Protein AF-A0A6C0JDL5-F1 (afdb_monomer)

Structure (mmCIF, N/CA/C/O backbone):
data_AF-A0A6C0JDL5-F1
#
_entry.id   AF-A0A6C0JDL5-F1
#
loop_
_atom_site.group_PDB
_atom_site.id
_atom_site.type_symbol
_atom_site.label_atom_id
_atom_site.label_alt_id
_atom_site.label_comp_id
_atom_site.label_asym_id
_atom_site.label_entity_id
_atom_site.label_seq_id
_atom_site.pdbx_PDB_ins_code
_atom_site.Cartn_x
_atom_site.Cartn_y
_atom_site.Cartn_z
_atom_site.occupancy
_atom_site.B_iso_or_equiv
_atom_site.auth_seq_id
_atom_site.auth_comp_id
_atom_site.auth_asym_id
_atom_site.auth_atom_id
_atom_site.pdbx_PDB_model_num
ATOM 1 N N . MET A 1 1 ? 6.593 -18.856 12.288 1.00 55.38 1 MET A N 1
ATOM 2 C CA . MET A 1 1 ? 7.029 -19.102 10.893 1.00 55.38 1 MET A CA 1
ATOM 3 C C . MET A 1 1 ? 8.389 -18.441 10.687 1.00 55.38 1 MET A C 1
ATOM 5 O O . MET A 1 1 ? 8.578 -17.352 11.207 1.00 55.38 1 MET A O 1
ATOM 9 N N . SER A 1 2 ? 9.343 -19.108 10.023 1.00 79.50 2 SER A N 1
ATOM 10 C CA . SER A 1 2 ? 10.725 -18.611 9.833 1.00 79.50 2 SER A CA 1
ATOM 11 C C . SER A 1 2 ? 10.934 -18.018 8.432 1.00 79.50 2 SER A C 1
ATOM 13 O O . SER A 1 2 ? 10.449 -18.602 7.461 1.00 79.50 2 SER A O 1
ATOM 15 N N . LEU A 1 3 ? 11.637 -16.883 8.339 1.00 88.56 3 LEU A N 1
ATOM 16 C CA . LEU A 1 3 ? 12.002 -16.183 7.097 1.00 88.56 3 LEU A CA 1
ATOM 17 C C . LEU A 1 3 ? 13.214 -16.838 6.407 1.00 88.56 3 LEU A C 1
ATOM 19 O O . LEU A 1 3 ? 14.025 -17.499 7.060 1.00 88.56 3 LEU A O 1
ATOM 23 N N . PHE A 1 4 ? 13.380 -16.611 5.098 1.00 90.94 4 PHE A N 1
ATOM 24 C CA . PHE A 1 4 ? 14.603 -17.005 4.390 1.00 90.94 4 PHE A CA 1
ATOM 25 C C . PHE A 1 4 ? 15.791 -16.128 4.827 1.00 90.94 4 PHE A C 1
ATOM 27 O O . PHE A 1 4 ? 15.728 -14.898 4.757 1.00 90.94 4 PHE A O 1
ATOM 34 N N . GLN A 1 5 ? 16.886 -16.758 5.261 1.00 92.38 5 GLN A N 1
ATOM 35 C CA . GLN A 1 5 ? 18.031 -16.104 5.914 1.00 92.38 5 GLN A CA 1
ATOM 36 C C . GLN A 1 5 ? 18.990 -15.429 4.917 1.00 92.38 5 GLN A C 1
ATOM 38 O O . GLN A 1 5 ? 20.175 -15.744 4.857 1.00 92.38 5 GLN A O 1
ATOM 43 N N . THR A 1 6 ? 18.482 -14.486 4.120 1.00 94.06 6 THR A N 1
ATOM 44 C CA . THR A 1 6 ? 19.255 -13.820 3.053 1.00 94.06 6 THR A CA 1
ATOM 45 C C . THR A 1 6 ? 20.565 -13.228 3.580 1.00 94.06 6 THR A C 1
ATOM 47 O O . THR A 1 6 ? 21.628 -13.540 3.060 1.00 94.06 6 THR A O 1
ATOM 50 N N . VAL A 1 7 ? 20.509 -12.417 4.644 1.00 93.44 7 VAL A N 1
ATOM 51 C CA . VAL A 1 7 ? 21.690 -11.726 5.201 1.00 93.44 7 VAL A CA 1
ATOM 52 C C . VAL A 1 7 ? 22.768 -12.712 5.655 1.00 93.44 7 VAL A C 1
ATOM 54 O O . VAL A 1 7 ? 23.942 -12.522 5.338 1.00 93.44 7 VAL A O 1
ATOM 57 N N . GLU A 1 8 ? 22.370 -13.781 6.347 1.00 93.06 8 GLU A N 1
ATOM 58 C CA . GLU A 1 8 ? 23.284 -14.834 6.798 1.00 93.06 8 GLU A CA 1
ATOM 59 C C . GLU A 1 8 ? 23.968 -15.506 5.605 1.00 93.06 8 GLU A C 1
ATOM 61 O O . GLU A 1 8 ? 25.193 -15.614 5.569 1.00 93.06 8 GLU A O 1
ATOM 66 N N . VAL A 1 9 ? 23.183 -15.910 4.603 1.00 92.25 9 VAL A N 1
ATOM 67 C CA . VAL A 1 9 ? 23.679 -16.591 3.404 1.00 92.25 9 VAL A CA 1
ATOM 68 C C . VAL A 1 9 ? 24.665 -15.702 2.640 1.00 92.25 9 VAL A C 1
ATOM 70 O O . VAL A 1 9 ? 25.733 -16.173 2.247 1.00 92.25 9 VAL A O 1
ATOM 73 N N . LEU A 1 10 ? 24.360 -14.412 2.466 1.00 93.81 10 LEU A N 1
ATOM 74 C CA . LEU A 1 10 ? 25.264 -13.494 1.767 1.00 93.81 10 LEU A CA 1
ATOM 75 C C . LEU A 1 10 ? 26.576 -13.291 2.518 1.00 93.81 10 LEU A C 1
ATOM 77 O O . LEU A 1 10 ? 27.643 -13.413 1.918 1.00 93.81 10 LEU A O 1
ATOM 81 N N . SER A 1 11 ? 26.505 -13.050 3.828 1.00 92.12 11 SER A N 1
ATOM 82 C CA . SER A 1 11 ? 27.690 -12.861 4.667 1.00 92.12 11 SER A CA 1
ATOM 83 C C . SER A 1 11 ? 28.574 -14.111 4.684 1.00 92.12 11 SER A C 1
ATOM 85 O O . SER A 1 11 ? 29.769 -14.039 4.392 1.00 92.12 11 SER A O 1
ATOM 87 N N . LYS A 1 12 ? 27.975 -15.279 4.939 1.00 90.69 12 LYS A N 1
ATOM 88 C CA . LYS A 1 12 ? 28.680 -16.559 5.068 1.00 90.69 12 LYS A CA 1
ATOM 89 C C . LYS A 1 12 ? 29.426 -16.958 3.799 1.00 90.69 12 LYS A C 1
ATOM 91 O O . LYS A 1 12 ? 30.535 -17.481 3.883 1.00 90.69 12 LYS A O 1
ATOM 96 N N . PHE A 1 13 ? 28.831 -16.716 2.633 1.00 89.75 13 PHE A N 1
ATOM 97 C CA . PHE A 1 13 ? 29.406 -17.110 1.344 1.00 89.75 13 PHE A CA 1
ATOM 98 C C . PHE A 1 13 ? 30.056 -15.951 0.584 1.00 89.75 13 PHE A C 1
ATOM 100 O O . PHE A 1 13 ? 30.425 -16.128 -0.575 1.00 89.75 13 PHE A O 1
ATOM 107 N N . LYS A 1 14 ? 30.207 -14.781 1.224 1.00 91.06 14 LYS A N 1
ATOM 108 C CA . LYS A 1 14 ? 30.743 -13.552 0.612 1.00 91.06 14 LYS A CA 1
ATOM 109 C C . LYS A 1 14 ? 30.061 -13.209 -0.721 1.00 91.06 14 LYS A C 1
ATOM 111 O O . LYS A 1 14 ? 30.689 -12.722 -1.661 1.00 91.06 14 LYS A O 1
ATOM 116 N N . LEU A 1 15 ? 28.762 -13.488 -0.806 1.00 93.94 15 LEU A N 1
ATOM 117 C CA . LEU A 1 15 ? 27.928 -13.088 -1.931 1.00 93.94 15 LEU A CA 1
ATOM 118 C C . LEU A 1 15 ? 27.470 -11.645 -1.720 1.00 93.94 15 LEU A C 1
ATOM 120 O O . LEU A 1 15 ? 27.355 -11.163 -0.595 1.00 93.94 15 LEU A O 1
ATOM 124 N N . PHE A 1 16 ? 27.189 -10.951 -2.812 1.00 94.44 16 PHE A N 1
ATOM 125 C CA . PHE A 1 16 ? 26.841 -9.537 -2.781 1.00 94.44 16 PHE A CA 1
ATOM 126 C C . PHE A 1 16 ? 25.834 -9.223 -3.879 1.00 94.44 16 PHE A C 1
ATOM 128 O O . PHE A 1 16 ? 25.810 -9.880 -4.922 1.00 94.44 16 PHE A O 1
ATOM 135 N N . TRP A 1 17 ? 24.998 -8.220 -3.635 1.00 95.19 17 TRP A N 1
ATOM 136 C CA . TRP A 1 17 ? 24.120 -7.660 -4.656 1.00 95.19 17 TRP A CA 1
ATOM 137 C C . TRP A 1 17 ? 24.946 -6.836 -5.634 1.00 95.19 17 TRP A C 1
ATOM 139 O O . TRP A 1 17 ? 25.839 -6.111 -5.200 1.00 95.19 17 TRP A O 1
ATOM 149 N N . GLN A 1 18 ? 24.636 -6.906 -6.927 1.00 91.00 18 GLN A N 1
ATOM 150 C CA . GLN A 1 18 ? 25.312 -6.057 -7.906 1.00 91.00 18 GLN A CA 1
ATOM 151 C C . GLN A 1 18 ? 25.093 -4.573 -7.620 1.00 91.00 18 GLN A C 1
ATOM 153 O O . GLN A 1 18 ? 24.037 -4.192 -7.125 1.00 91.00 18 GLN A O 1
ATOM 158 N N . TYR A 1 19 ? 26.071 -3.739 -7.966 1.00 89.56 19 TYR A N 1
ATOM 159 C CA . TYR A 1 19 ? 26.015 -2.288 -7.800 1.00 89.56 19 TYR A CA 1
ATOM 160 C C . TYR A 1 19 ? 26.639 -1.572 -9.012 1.00 89.56 19 TYR A C 1
ATOM 162 O O . TYR A 1 19 ? 27.553 -2.117 -9.633 1.00 89.56 19 TYR A O 1
ATOM 170 N N . PRO A 1 20 ? 26.143 -0.375 -9.391 1.00 89.00 20 PRO A N 1
ATOM 171 C CA . PRO A 1 20 ? 25.077 0.402 -8.738 1.00 89.00 20 PRO A CA 1
ATOM 172 C C . PRO A 1 20 ? 23.654 -0.045 -9.128 1.00 89.00 20 PRO A C 1
ATOM 174 O O . PRO A 1 20 ? 22.675 0.426 -8.556 1.00 89.00 20 PRO A O 1
ATOM 177 N N . VAL A 1 21 ? 23.520 -0.973 -10.082 1.00 91.56 21 VAL A N 1
ATOM 178 C CA . VAL A 1 21 ? 22.225 -1.509 -10.533 1.00 91.56 21 VAL A CA 1
ATOM 179 C C . VAL A 1 21 ? 21.704 -2.534 -9.519 1.00 91.56 21 VAL A C 1
ATOM 181 O O . VAL A 1 21 ? 21.954 -3.732 -9.641 1.00 91.56 21 VAL A O 1
ATOM 184 N N . ILE A 1 22 ? 20.979 -2.048 -8.511 1.00 95.19 22 ILE A N 1
ATOM 185 C CA . ILE A 1 22 ? 20.579 -2.814 -7.320 1.00 95.19 22 ILE A CA 1
ATOM 186 C C . ILE A 1 22 ? 19.106 -3.276 -7.337 1.00 95.19 22 ILE A C 1
ATOM 188 O O . ILE A 1 22 ? 18.490 -3.392 -6.281 1.00 95.19 22 ILE A O 1
ATOM 192 N N . THR A 1 23 ? 18.517 -3.574 -8.503 1.00 97.69 23 THR A N 1
ATOM 193 C CA . THR A 1 23 ? 17.089 -3.964 -8.626 1.00 97.69 23 THR A CA 1
ATOM 194 C C . THR A 1 23 ? 16.727 -5.146 -7.719 1.00 97.69 23 THR A C 1
ATOM 196 O O . THR A 1 23 ? 15.719 -5.089 -7.016 1.00 97.69 23 THR A O 1
ATOM 199 N N . GLU A 1 24 ? 17.559 -6.193 -7.666 1.00 98.19 24 GLU A N 1
ATOM 200 C CA . GLU A 1 24 ? 17.320 -7.354 -6.786 1.00 98.19 24 GLU A CA 1
ATOM 201 C C . GLU A 1 24 ? 17.380 -6.988 -5.293 1.00 98.19 24 GLU A C 1
ATOM 203 O O . GLU A 1 24 ? 16.568 -7.477 -4.504 1.00 98.19 24 GLU A O 1
ATOM 208 N N . LYS A 1 25 ? 18.296 -6.089 -4.904 1.00 97.50 25 LYS A N 1
ATOM 209 C CA . LYS A 1 25 ? 18.410 -5.597 -3.523 1.00 97.50 25 LYS A CA 1
ATOM 210 C C . LYS A 1 25 ? 17.199 -4.746 -3.147 1.00 97.50 25 LYS A C 1
ATOM 212 O O . LYS A 1 25 ? 16.626 -4.959 -2.086 1.00 97.50 25 LYS A O 1
ATOM 217 N N . THR A 1 26 ? 16.776 -3.830 -4.016 1.00 97.69 26 THR A N 1
ATOM 218 C CA . THR A 1 26 ? 15.584 -2.996 -3.798 1.00 97.69 26 THR A CA 1
ATOM 219 C C . THR A 1 26 ? 14.335 -3.861 -3.661 1.00 97.69 26 THR A C 1
ATOM 221 O O . THR A 1 26 ? 13.560 -3.697 -2.719 1.00 97.69 26 THR A O 1
ATOM 224 N N . PHE A 1 27 ? 14.185 -4.867 -4.526 1.00 97.69 27 PHE A N 1
ATOM 225 C CA . PHE A 1 27 ? 13.110 -5.847 -4.408 1.00 97.69 27 PHE A CA 1
ATOM 226 C C . PHE A 1 27 ? 13.193 -6.626 -3.087 1.00 97.69 27 PHE A C 1
ATOM 228 O O . PHE A 1 27 ? 12.160 -6.887 -2.462 1.00 97.69 27 PHE A O 1
ATOM 235 N N . TYR A 1 28 ? 14.406 -6.979 -2.638 1.00 97.81 28 TYR A N 1
ATOM 236 C CA . TYR A 1 28 ? 14.619 -7.625 -1.347 1.00 97.81 28 TYR A CA 1
ATOM 237 C C . TYR A 1 28 ? 14.179 -6.755 -0.176 1.00 97.81 28 TYR A C 1
ATOM 239 O O . TYR A 1 28 ? 13.423 -7.239 0.664 1.00 97.81 28 TYR A O 1
ATOM 247 N N . GLU A 1 29 ? 14.561 -5.483 -0.137 1.00 96.00 29 GLU A N 1
ATOM 248 C CA . GLU A 1 29 ? 14.157 -4.586 0.949 1.00 96.00 29 GLU A CA 1
ATOM 249 C C . GLU A 1 29 ? 12.630 -4.461 1.052 1.00 96.00 29 GLU A C 1
ATOM 251 O O . GLU A 1 29 ? 12.087 -4.491 2.157 1.00 96.00 29 GLU A O 1
ATOM 256 N N . GLN A 1 30 ? 11.928 -4.448 -0.087 1.00 93.56 30 GLN A N 1
ATOM 257 C CA . GLN A 1 30 ? 10.461 -4.410 -0.151 1.00 93.56 30 GLN A CA 1
ATOM 258 C C . GLN A 1 30 ? 9.778 -5.732 0.256 1.00 93.56 30 GLN A C 1
ATOM 260 O O . GLN A 1 30 ? 8.567 -5.756 0.461 1.00 93.56 30 GLN A O 1
ATOM 265 N N . ASN A 1 31 ? 10.513 -6.849 0.344 1.00 94.06 31 ASN A N 1
ATOM 266 C CA . ASN A 1 31 ? 9.932 -8.189 0.513 1.00 94.06 31 ASN A CA 1
ATOM 267 C C . ASN A 1 31 ? 10.569 -9.055 1.604 1.00 94.06 31 ASN A C 1
ATOM 269 O O . ASN A 1 31 ? 10.093 -10.164 1.837 1.00 94.06 31 ASN A O 1
ATOM 273 N N . LYS A 1 32 ? 11.611 -8.583 2.295 1.00 92.69 32 LYS A N 1
ATOM 274 C CA . LYS A 1 32 ? 12.376 -9.358 3.290 1.00 92.69 32 LYS A CA 1
ATOM 275 C C . LYS A 1 32 ? 11.549 -9.891 4.466 1.00 92.69 32 LYS A C 1
ATOM 277 O O . LYS A 1 32 ? 11.973 -10.833 5.125 1.00 92.69 32 LYS A O 1
ATOM 282 N N . THR A 1 33 ? 10.377 -9.312 4.726 1.00 87.00 33 THR A N 1
ATOM 283 C CA . THR A 1 33 ? 9.433 -9.760 5.765 1.00 87.00 33 THR A CA 1
ATOM 284 C C . THR A 1 33 ? 8.441 -10.817 5.272 1.00 87.00 33 THR A C 1
ATOM 286 O O . THR A 1 33 ? 7.720 -11.395 6.081 1.00 87.00 33 THR A O 1
ATOM 289 N N . ASN A 1 34 ? 8.388 -11.095 3.966 1.00 87.88 34 ASN A N 1
ATOM 290 C CA . ASN A 1 34 ? 7.503 -12.105 3.404 1.00 87.88 34 ASN A CA 1
ATOM 291 C C . ASN A 1 34 ? 8.152 -13.490 3.491 1.00 87.88 34 ASN A C 1
ATOM 293 O O . ASN A 1 34 ? 9.203 -13.743 2.907 1.00 87.88 34 ASN A O 1
ATOM 297 N N . GLU A 1 35 ? 7.495 -14.426 4.169 1.00 90.31 35 GLU A N 1
ATOM 298 C CA . GLU A 1 35 ? 8.044 -15.766 4.376 1.00 90.31 35 GLU A CA 1
ATOM 299 C C . GLU A 1 35 ? 8.175 -16.616 3.095 1.00 90.31 35 GLU A C 1
ATOM 301 O O . GLU A 1 35 ? 8.930 -17.592 3.067 1.00 90.31 35 GLU A O 1
ATOM 306 N N . LYS A 1 36 ? 7.461 -16.258 2.023 1.00 94.12 36 LYS A N 1
ATOM 307 C CA . LYS A 1 36 ? 7.545 -16.912 0.708 1.00 94.12 36 LYS A CA 1
ATOM 308 C C . LYS A 1 36 ? 8.552 -16.226 -0.214 1.00 94.12 36 LYS A C 1
ATOM 310 O O . LYS A 1 36 ? 8.734 -16.676 -1.342 1.00 94.12 36 LYS A O 1
ATOM 315 N N . TYR A 1 37 ? 9.213 -15.162 0.232 1.00 96.50 37 TYR A N 1
ATOM 316 C CA . TYR A 1 37 ? 10.242 -14.506 -0.557 1.00 96.50 37 TYR A CA 1
ATOM 317 C C . TYR A 1 37 ? 11.620 -15.120 -0.312 1.00 96.50 37 TYR A C 1
ATOM 319 O O . TYR A 1 37 ? 12.048 -15.300 0.828 1.00 96.50 37 TYR A O 1
ATOM 327 N N . MET A 1 38 ? 12.332 -15.404 -1.399 1.00 97.06 38 MET A N 1
ATOM 328 C CA . MET A 1 38 ? 13.725 -15.834 -1.379 1.00 97.06 38 MET A CA 1
ATOM 329 C C . MET A 1 38 ? 14.595 -14.748 -2.013 1.00 97.06 38 MET A C 1
ATOM 331 O O . MET A 1 38 ? 14.704 -14.664 -3.236 1.00 97.06 38 MET A O 1
ATOM 335 N N . GLY A 1 39 ? 15.201 -13.902 -1.179 1.00 96.88 39 GLY A N 1
ATOM 336 C CA . GLY A 1 39 ? 16.169 -12.904 -1.626 1.00 96.88 39 GLY A CA 1
ATOM 337 C C . GLY A 1 39 ? 17.528 -13.538 -1.894 1.00 96.88 39 GLY A C 1
ATOM 338 O O . GLY A 1 39 ? 18.111 -14.148 -1.003 1.00 96.88 39 GLY A O 1
ATOM 339 N N . PHE A 1 40 ? 18.044 -13.398 -3.113 1.00 97.69 40 PHE A N 1
ATOM 340 C CA . PHE A 1 40 ? 19.368 -13.901 -3.469 1.00 97.69 40 PHE A CA 1
ATOM 341 C C . PHE A 1 40 ? 19.929 -13.146 -4.689 1.00 97.69 40 PHE A C 1
ATOM 343 O O . PHE A 1 40 ? 19.144 -12.795 -5.571 1.00 97.69 40 PHE A O 1
ATOM 350 N N . PRO A 1 41 ? 21.247 -12.876 -4.768 1.00 97.25 41 PRO A N 1
ATOM 351 C CA . PRO A 1 41 ? 21.843 -12.041 -5.810 1.00 97.25 41 PRO A CA 1
ATOM 352 C C . PRO A 1 41 ? 22.085 -12.837 -7.098 1.00 97.25 41 PRO A C 1
ATOM 354 O O . PRO A 1 41 ? 23.222 -13.151 -7.463 1.00 97.25 41 PRO A O 1
ATOM 357 N N . TRP A 1 42 ? 21.010 -13.211 -7.784 1.00 98.00 42 TRP A N 1
ATOM 358 C CA . TRP A 1 42 ? 21.060 -14.051 -8.981 1.00 98.00 42 TRP A CA 1
ATOM 359 C C . TRP A 1 42 ? 21.887 -13.445 -10.108 1.00 98.00 42 TRP A C 1
ATOM 361 O O . TRP A 1 42 ? 22.562 -14.182 -10.830 1.00 98.00 42 TRP A O 1
ATOM 371 N N . ALA A 1 43 ? 21.885 -12.121 -10.249 1.00 96.44 43 ALA A N 1
ATOM 372 C CA . ALA A 1 43 ? 22.725 -11.466 -11.241 1.00 96.44 43 ALA A CA 1
ATOM 373 C C . ALA A 1 43 ? 24.220 -11.687 -10.962 1.00 96.44 43 ALA A C 1
ATOM 375 O O . ALA A 1 43 ? 24.969 -12.055 -11.866 1.00 96.44 43 ALA A O 1
ATOM 376 N N . THR A 1 44 ? 24.638 -11.604 -9.695 1.00 95.38 44 THR A N 1
ATOM 377 C CA . THR A 1 44 ? 26.008 -11.936 -9.275 1.00 95.38 44 THR A CA 1
ATOM 378 C C . THR A 1 44 ? 26.346 -13.400 -9.554 1.00 95.38 44 THR A C 1
ATOM 380 O O . THR A 1 44 ? 27.452 -13.689 -10.012 1.00 95.38 44 THR A O 1
ATOM 383 N N . ILE A 1 45 ? 25.402 -14.324 -9.333 1.00 96.62 45 ILE A N 1
ATOM 384 C CA . ILE A 1 45 ? 25.589 -15.752 -9.647 1.00 96.62 45 ILE A CA 1
ATOM 385 C C . ILE A 1 45 ? 25.912 -15.960 -11.125 1.00 96.62 45 ILE A C 1
ATOM 387 O O . ILE A 1 45 ? 26.858 -16.680 -11.452 1.00 96.62 45 ILE A O 1
ATOM 391 N N . ILE A 1 46 ? 25.143 -15.317 -12.005 1.00 96.06 46 ILE A N 1
ATOM 392 C CA . ILE A 1 46 ? 25.306 -15.450 -13.452 1.00 96.06 46 ILE A CA 1
ATOM 393 C C . ILE A 1 46 ? 26.622 -14.812 -13.911 1.00 96.06 46 ILE A C 1
ATOM 395 O O . ILE A 1 46 ? 27.416 -15.482 -14.575 1.00 96.06 46 ILE A O 1
ATOM 399 N N . ASP A 1 47 ? 26.887 -13.559 -13.537 1.00 93.00 47 ASP A N 1
ATOM 400 C CA . ASP A 1 47 ? 28.040 -12.810 -14.057 1.00 93.00 47 ASP A CA 1
ATOM 401 C C . ASP A 1 47 ? 29.380 -13.334 -13.544 1.00 93.00 47 ASP A C 1
ATOM 403 O O . ASP A 1 47 ? 30.361 -13.387 -14.290 1.00 93.00 47 ASP A O 1
ATOM 407 N N . LYS A 1 48 ? 29.431 -13.795 -12.289 1.00 92.00 48 LYS A N 1
ATOM 408 C CA . LYS A 1 48 ? 30.626 -14.446 -11.731 1.00 92.0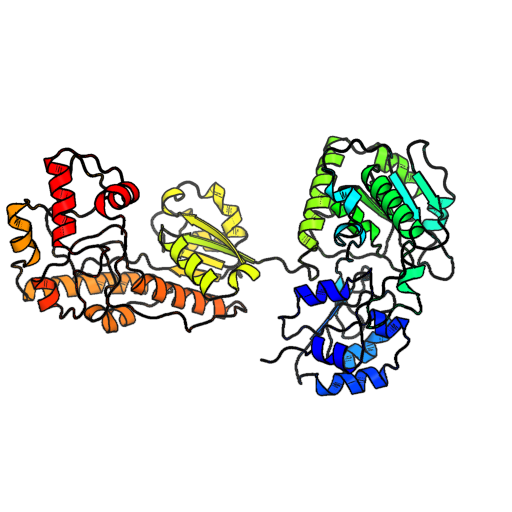0 48 LYS A CA 1
ATOM 409 C C . LYS A 1 48 ? 30.719 -15.932 -12.088 1.00 92.00 48 LYS A C 1
ATOM 411 O O . LYS A 1 48 ? 31.682 -16.581 -11.689 1.00 92.00 48 LYS A O 1
ATOM 416 N N . ARG A 1 49 ? 29.764 -16.457 -12.869 1.00 94.00 49 ARG A N 1
ATOM 417 C CA . ARG A 1 49 ? 29.738 -17.836 -13.384 1.00 94.00 49 ARG A CA 1
ATOM 418 C C . ARG A 1 49 ? 29.863 -18.888 -12.278 1.00 94.00 49 ARG A C 1
ATOM 420 O O . ARG A 1 49 ? 30.601 -19.861 -12.424 1.00 94.00 49 ARG A O 1
ATOM 427 N N . TYR A 1 50 ? 29.152 -18.688 -11.171 1.00 94.25 50 TYR A N 1
ATOM 428 C CA . TYR A 1 50 ? 29.117 -19.674 -10.093 1.00 94.25 50 TYR A CA 1
ATOM 429 C C . TYR A 1 50 ? 28.503 -20.995 -10.580 1.00 94.25 50 TYR A C 1
ATOM 431 O O . TYR A 1 50 ? 27.544 -21.006 -11.353 1.00 94.25 50 TYR A O 1
ATOM 439 N N . ASP A 1 51 ? 29.031 -22.117 -10.087 1.00 95.31 51 ASP A N 1
ATOM 440 C CA . ASP A 1 51 ? 28.486 -23.446 -10.371 1.00 95.31 51 ASP A CA 1
ATOM 441 C C . ASP A 1 51 ? 27.104 -23.609 -9.715 1.00 95.31 51 ASP A C 1
ATOM 443 O O . ASP A 1 51 ? 26.958 -23.528 -8.492 1.00 95.31 51 ASP A O 1
ATOM 447 N N . LEU A 1 52 ? 26.075 -23.864 -10.527 1.00 95.88 52 LEU A N 1
ATOM 448 C CA . LEU A 1 52 ? 24.692 -23.950 -10.051 1.00 95.88 52 LEU A CA 1
ATOM 449 C C . LEU A 1 52 ? 24.435 -25.159 -9.136 1.00 95.88 52 LEU A C 1
ATOM 451 O O . LEU A 1 52 ? 23.559 -25.080 -8.277 1.00 95.88 52 LEU A O 1
ATOM 455 N N . ASN A 1 53 ? 25.200 -26.250 -9.254 1.00 96.00 53 ASN A N 1
ATOM 456 C CA . ASN A 1 53 ? 25.122 -27.381 -8.324 1.00 96.00 53 ASN A CA 1
ATOM 457 C C . ASN A 1 53 ? 25.706 -27.013 -6.962 1.00 96.00 53 ASN A C 1
ATOM 459 O O . ASN A 1 53 ? 25.202 -27.464 -5.930 1.00 96.00 53 ASN A O 1
ATOM 463 N N . VAL A 1 54 ? 26.762 -26.195 -6.946 1.00 95.00 54 VAL A N 1
ATOM 464 C CA . VAL A 1 54 ? 27.293 -25.631 -5.700 1.00 95.00 54 VAL A CA 1
ATOM 465 C C . VAL A 1 54 ? 26.239 -24.726 -5.075 1.00 95.00 54 VAL A C 1
ATOM 467 O O . VAL A 1 54 ? 25.877 -24.960 -3.926 1.00 95.00 54 VAL A O 1
ATOM 470 N N . ILE A 1 55 ? 25.659 -23.786 -5.830 1.00 96.00 55 ILE A N 1
ATOM 471 C CA . ILE A 1 55 ? 24.583 -22.917 -5.322 1.00 96.00 55 ILE A CA 1
ATOM 472 C C . ILE A 1 55 ? 23.406 -23.736 -4.776 1.00 96.00 55 ILE A C 1
ATOM 474 O O . ILE A 1 55 ? 22.963 -23.488 -3.658 1.00 96.00 55 ILE A O 1
ATOM 478 N N . PHE A 1 56 ? 22.954 -24.769 -5.489 1.00 96.31 56 PHE A N 1
ATOM 479 C CA . PHE A 1 56 ? 21.909 -25.672 -5.002 1.00 96.31 56 PHE A CA 1
ATOM 480 C C . PHE A 1 56 ? 22.259 -26.290 -3.639 1.00 96.31 56 PHE A C 1
ATOM 482 O O . PHE A 1 56 ? 21.460 -26.222 -2.703 1.00 96.31 56 PHE A O 1
ATOM 489 N N . LYS A 1 57 ? 23.464 -26.860 -3.497 1.00 94.75 57 LYS A N 1
ATOM 490 C CA . LYS A 1 57 ? 23.931 -27.458 -2.234 1.00 94.75 57 LYS A CA 1
ATOM 491 C C . LYS A 1 57 ? 24.012 -26.428 -1.106 1.00 94.75 57 LYS A C 1
ATOM 493 O O . LYS A 1 57 ? 23.664 -26.763 0.023 1.00 94.75 57 LYS A O 1
ATOM 498 N N . LEU A 1 58 ? 24.439 -25.201 -1.410 1.00 92.31 58 LEU A N 1
ATOM 499 C CA . LEU A 1 58 ? 24.520 -24.098 -0.448 1.00 92.31 58 LEU A CA 1
ATOM 500 C C . LEU A 1 58 ? 23.139 -23.655 0.039 1.00 92.31 58 LEU A C 1
ATOM 502 O O . LEU A 1 58 ? 22.969 -23.366 1.220 1.00 92.31 58 LEU A O 1
ATOM 506 N N . MET A 1 59 ? 22.156 -23.610 -0.860 1.00 92.31 59 MET A N 1
ATOM 507 C CA . MET A 1 59 ? 20.806 -23.152 -0.539 1.00 92.31 59 MET A CA 1
ATOM 508 C C . MET A 1 59 ? 19.963 -24.229 0.140 1.00 92.31 59 MET A C 1
ATOM 510 O O . MET A 1 59 ? 19.133 -23.890 0.979 1.00 92.31 59 MET A O 1
ATOM 514 N N . LYS A 1 60 ? 20.194 -25.514 -0.162 1.00 92.62 60 LYS A N 1
ATOM 515 C CA . LYS A 1 60 ? 19.400 -26.654 0.331 1.00 92.62 60 LYS A CA 1
ATOM 516 C C . LYS A 1 60 ? 19.066 -26.619 1.835 1.00 92.62 60 LYS A C 1
ATOM 518 O O . LYS A 1 60 ? 17.904 -26.861 2.153 1.00 92.62 60 LYS A O 1
ATOM 523 N N . PRO A 1 61 ? 19.996 -26.296 2.757 1.00 92.56 61 PRO A N 1
ATOM 524 C CA . PRO A 1 61 ? 19.700 -26.245 4.194 1.00 92.56 61 PRO A CA 1
ATOM 525 C C . PRO A 1 61 ? 18.707 -25.147 4.605 1.00 92.56 61 PRO A C 1
ATOM 527 O O . PRO A 1 61 ? 18.102 -25.243 5.667 1.00 92.56 61 PRO A O 1
ATOM 530 N N . TYR A 1 62 ? 18.540 -24.109 3.782 1.00 91.19 62 TYR A N 1
ATOM 531 C CA . TYR A 1 62 ? 17.697 -22.943 4.066 1.00 91.19 62 TYR A CA 1
ATOM 532 C C . TYR A 1 62 ? 16.294 -23.046 3.441 1.00 91.19 62 TYR A C 1
ATOM 534 O O . TYR A 1 62 ? 15.457 -22.162 3.641 1.00 91.19 62 TYR A O 1
ATOM 542 N N . ILE A 1 63 ? 16.023 -24.103 2.668 1.00 91.75 63 ILE A N 1
ATOM 543 C CA . ILE A 1 63 ? 14.756 -24.295 1.954 1.00 91.75 63 ILE A CA 1
ATOM 544 C C . ILE A 1 63 ? 13.769 -25.026 2.856 1.00 91.75 63 ILE A C 1
ATOM 546 O O . ILE A 1 63 ? 14.043 -26.123 3.345 1.00 91.75 63 ILE A O 1
ATOM 550 N N . ARG A 1 64 ? 12.585 -24.437 3.038 1.00 91.25 64 ARG A N 1
ATOM 551 C CA . ARG A 1 64 ? 11.506 -25.061 3.807 1.00 91.25 64 ARG A CA 1
ATOM 552 C C . ARG A 1 64 ? 10.725 -26.044 2.925 1.00 91.25 64 ARG A C 1
ATOM 554 O O . ARG A 1 64 ? 10.382 -25.691 1.793 1.00 91.25 64 ARG A O 1
ATOM 561 N N . PRO A 1 65 ? 10.400 -27.251 3.423 1.00 88.06 65 PRO A N 1
ATOM 562 C CA . PRO A 1 65 ? 9.570 -28.191 2.679 1.00 88.06 65 PRO A CA 1
ATOM 563 C C . PRO A 1 65 ? 8.170 -27.607 2.452 1.00 88.06 65 PRO A C 1
ATOM 565 O O . PRO A 1 65 ? 7.641 -26.900 3.308 1.00 88.06 65 PRO A O 1
ATOM 568 N N . ASN A 1 66 ? 7.564 -27.923 1.304 1.00 86.56 66 ASN A N 1
ATOM 569 C CA . ASN A 1 66 ? 6.198 -27.530 0.923 1.00 86.56 66 ASN A CA 1
ATOM 570 C C . ASN A 1 66 ? 5.927 -26.014 0.838 1.00 86.56 66 ASN A C 1
ATOM 572 O O . ASN A 1 66 ? 4.772 -25.600 0.757 1.00 86.56 66 ASN A O 1
ATOM 576 N N . VAL A 1 67 ? 6.965 -25.175 0.817 1.00 89.69 67 VAL A N 1
ATOM 577 C CA . VAL A 1 67 ? 6.828 -23.735 0.574 1.00 89.69 67 VAL A CA 1
ATOM 578 C C . VAL A 1 67 ? 7.097 -23.448 -0.899 1.00 89.69 67 VAL A C 1
ATOM 580 O O . VAL A 1 67 ? 8.146 -23.805 -1.426 1.00 89.69 67 VAL A O 1
ATOM 583 N N . GLN A 1 68 ? 6.152 -22.779 -1.559 1.00 93.94 68 GLN A N 1
ATOM 584 C CA . GLN A 1 68 ? 6.360 -22.232 -2.898 1.00 93.94 68 GLN A CA 1
ATOM 585 C C . GLN A 1 68 ? 6.920 -20.818 -2.776 1.00 93.94 68 GLN A C 1
ATOM 587 O O . GLN A 1 68 ? 6.220 -19.897 -2.345 1.00 93.94 68 GLN A O 1
ATOM 592 N N . TYR A 1 69 ? 8.190 -20.666 -3.131 1.00 96.69 69 TYR A N 1
ATOM 593 C CA . TYR A 1 69 ? 8.895 -19.398 -3.054 1.00 96.69 69 TYR A CA 1
ATOM 594 C C . TYR A 1 69 ? 8.704 -18.556 -4.315 1.00 96.69 69 TYR A C 1
ATOM 596 O O . TYR A 1 69 ? 8.474 -19.064 -5.417 1.00 96.69 69 TYR A O 1
ATOM 604 N N . TYR A 1 70 ? 8.875 -17.249 -4.149 1.00 97.88 70 TYR A N 1
ATOM 605 C CA . TYR A 1 70 ? 9.099 -16.315 -5.242 1.00 97.88 70 TYR A CA 1
ATOM 606 C C . TYR A 1 70 ? 10.416 -15.560 -5.055 1.00 97.88 70 TYR A C 1
ATOM 608 O O . TYR A 1 70 ? 10.902 -15.394 -3.934 1.00 97.88 70 TYR A O 1
ATOM 616 N N . THR A 1 71 ? 10.995 -15.088 -6.157 1.00 98.50 71 THR A N 1
ATOM 617 C CA . THR A 1 71 ? 12.216 -14.269 -6.146 1.00 98.50 71 THR A CA 1
ATOM 618 C C . THR A 1 71 ? 12.163 -13.169 -7.207 1.00 98.50 71 THR A C 1
ATOM 620 O O . THR A 1 71 ? 11.250 -13.152 -8.033 1.00 98.50 71 THR A O 1
ATOM 623 N N . CYS A 1 72 ? 13.137 -12.261 -7.193 1.00 98.56 72 CYS A N 1
ATOM 624 C CA . CYS A 1 72 ? 13.378 -11.299 -8.264 1.00 98.56 72 CYS A CA 1
ATOM 625 C C . CYS A 1 72 ? 14.738 -11.578 -8.900 1.00 98.56 72 CYS A C 1
ATOM 627 O O . CYS A 1 72 ? 15.723 -11.643 -8.174 1.00 98.56 72 CYS A O 1
ATOM 629 N N . CYS A 1 73 ? 14.801 -11.701 -10.229 1.00 98.31 73 CYS A N 1
ATOM 630 C CA . CYS A 1 73 ? 16.062 -11.797 -10.963 1.00 98.31 73 CYS A CA 1
ATOM 631 C C . CYS A 1 73 ? 16.170 -10.677 -12.003 1.00 98.31 73 CYS A C 1
ATOM 633 O O . CYS A 1 73 ? 15.406 -10.640 -12.974 1.00 98.31 73 CYS A O 1
ATOM 635 N N . GLN A 1 74 ? 17.134 -9.773 -11.803 1.00 96.88 74 GLN A N 1
ATOM 636 C CA . GLN A 1 74 ? 17.325 -8.605 -12.673 1.00 96.88 74 GLN A CA 1
ATOM 637 C C . GLN A 1 74 ? 18.086 -8.927 -13.958 1.00 96.88 74 GLN A C 1
ATOM 639 O O . GLN A 1 74 ? 18.092 -8.122 -14.877 1.00 96.88 74 GLN A O 1
ATOM 644 N N . HIS A 1 75 ? 18.771 -10.066 -14.023 1.00 96.94 75 HIS A N 1
ATOM 645 C CA . HIS A 1 75 ? 19.713 -10.344 -15.100 1.00 96.94 75 HIS A CA 1
ATOM 646 C C . HIS A 1 75 ? 19.011 -10.850 -16.373 1.00 96.94 75 HIS A C 1
ATOM 648 O O . HIS A 1 75 ? 18.189 -11.765 -16.320 1.00 96.94 75 HIS A O 1
ATOM 654 N N . ILE A 1 76 ? 19.397 -10.344 -17.551 1.00 95.25 76 ILE A N 1
ATOM 655 C CA . ILE A 1 76 ? 18.800 -10.709 -18.857 1.00 95.25 76 ILE A CA 1
ATOM 656 C C . ILE A 1 76 ? 18.837 -12.218 -19.160 1.00 95.25 76 ILE A C 1
ATOM 658 O O . ILE A 1 76 ? 17.963 -12.758 -19.834 1.00 95.25 76 ILE A O 1
ATOM 662 N N . SER A 1 77 ? 19.839 -12.924 -18.626 1.00 96.38 77 SER A N 1
ATOM 663 C CA . SER A 1 77 ? 20.008 -14.379 -18.769 1.00 96.38 77 SER A CA 1
ATOM 664 C C . SER A 1 77 ? 19.330 -15.204 -17.663 1.00 96.38 77 SER A C 1
ATOM 666 O O . SER A 1 77 ? 19.701 -16.364 -17.485 1.00 96.38 77 SER A O 1
ATOM 668 N N . PHE A 1 78 ? 18.356 -14.661 -16.920 1.00 96.56 78 PHE A N 1
ATOM 669 C CA . PHE A 1 78 ? 17.672 -15.378 -15.827 1.00 96.56 78 PHE A CA 1
ATOM 670 C C . PHE A 1 78 ? 17.115 -16.751 -16.246 1.00 96.56 78 PHE A C 1
ATOM 672 O O . PHE A 1 78 ? 17.057 -17.667 -15.430 1.00 96.56 78 PHE A O 1
ATOM 679 N N . ARG A 1 79 ? 16.773 -16.933 -17.533 1.00 95.25 79 ARG A N 1
ATOM 680 C CA . ARG A 1 79 ? 16.307 -18.213 -18.099 1.00 95.25 79 ARG A CA 1
ATOM 681 C C . ARG A 1 79 ? 17.286 -19.372 -17.854 1.00 95.25 79 ARG A C 1
ATOM 683 O O . ARG A 1 79 ? 16.855 -20.511 -17.708 1.00 95.25 79 ARG A O 1
ATOM 690 N N . LYS A 1 80 ? 18.590 -19.092 -17.721 1.00 96.00 80 LYS A N 1
ATOM 691 C CA . LYS A 1 80 ? 19.621 -20.095 -17.386 1.00 96.00 80 LYS A CA 1
ATOM 692 C C . LYS A 1 80 ? 19.460 -20.680 -15.978 1.00 96.00 80 LYS A C 1
ATOM 694 O O . LYS A 1 80 ? 19.954 -21.770 -15.717 1.00 96.00 80 LYS A O 1
ATOM 699 N N . LEU A 1 81 ? 18.772 -19.974 -15.081 1.00 97.19 81 LEU A N 1
ATOM 700 C CA . LEU A 1 81 ? 18.560 -20.384 -13.693 1.00 97.19 81 LEU A CA 1
ATOM 701 C C . LEU A 1 81 ? 17.259 -21.172 -13.485 1.00 97.19 81 LEU A C 1
ATOM 703 O O . LEU A 1 81 ? 17.049 -21.690 -12.394 1.00 97.19 81 LEU A O 1
ATOM 707 N N . ILE A 1 82 ? 16.406 -21.318 -14.508 1.00 96.00 82 ILE A N 1
ATOM 708 C CA . ILE A 1 82 ? 15.110 -22.017 -14.406 1.00 96.00 82 ILE A CA 1
ATOM 709 C C . ILE A 1 82 ? 15.230 -23.420 -13.776 1.00 96.00 82 ILE A C 1
ATOM 711 O O . ILE A 1 82 ? 14.456 -23.706 -12.860 1.00 96.00 82 ILE A O 1
ATOM 715 N N . PRO A 1 83 ? 16.194 -24.287 -14.160 1.00 95.50 83 PRO A N 1
ATOM 716 C CA . PRO A 1 83 ? 16.354 -25.591 -13.510 1.00 95.50 83 PRO A CA 1
ATOM 717 C C . PRO A 1 83 ? 16.692 -25.485 -12.016 1.00 95.50 83 PRO A C 1
ATOM 719 O O . PRO A 1 83 ? 16.133 -26.222 -11.204 1.00 95.50 83 PRO A O 1
ATOM 722 N N . LEU A 1 84 ? 17.566 -24.542 -11.644 1.00 96.75 84 LEU A N 1
ATOM 723 C CA . LEU A 1 84 ? 17.939 -24.300 -10.250 1.00 96.75 84 LEU A CA 1
ATOM 724 C C . LEU A 1 84 ? 16.739 -23.794 -9.446 1.00 96.75 84 LEU A C 1
ATOM 726 O O . LEU A 1 84 ? 16.473 -24.325 -8.374 1.00 96.75 84 LEU A O 1
ATOM 730 N N . PHE A 1 85 ? 15.997 -22.818 -9.976 1.00 97.06 85 PHE A N 1
ATOM 731 C CA . PHE A 1 85 ? 14.809 -22.253 -9.335 1.00 97.06 85 PHE A CA 1
ATOM 732 C C . PHE A 1 85 ? 13.783 -23.325 -8.979 1.00 97.06 85 PHE A C 1
ATOM 734 O O . PHE A 1 85 ? 13.338 -23.383 -7.833 1.00 97.06 85 PHE A O 1
ATOM 741 N N . LYS A 1 86 ? 13.498 -24.243 -9.907 1.00 94.00 86 LYS A N 1
ATOM 742 C CA . LYS A 1 86 ? 12.634 -25.394 -9.626 1.00 94.00 86 LYS A CA 1
ATOM 743 C C . LYS A 1 86 ? 13.184 -26.275 -8.511 1.00 94.00 86 LYS A C 1
ATOM 745 O O . LYS A 1 86 ? 12.452 -26.624 -7.589 1.00 94.00 86 LYS A O 1
ATOM 750 N N . ALA A 1 87 ? 14.471 -26.617 -8.582 1.00 94.25 87 ALA A N 1
ATOM 751 C CA . ALA A 1 87 ? 15.113 -27.491 -7.605 1.00 94.25 87 ALA A CA 1
ATOM 752 C C . ALA A 1 87 ? 15.067 -26.917 -6.180 1.00 94.25 87 ALA A C 1
ATOM 754 O O . ALA A 1 87 ? 15.036 -27.683 -5.218 1.00 94.25 87 ALA A O 1
ATOM 755 N N . ILE A 1 88 ? 15.027 -25.586 -6.043 1.00 95.06 88 ILE A N 1
ATOM 756 C CA . ILE A 1 88 ? 14.957 -24.901 -4.748 1.00 95.06 88 ILE A CA 1
ATOM 757 C C . ILE A 1 88 ? 13.555 -24.403 -4.359 1.00 95.06 88 ILE A C 1
ATOM 759 O O . ILE A 1 88 ? 13.410 -23.670 -3.382 1.00 95.06 88 ILE A O 1
ATOM 763 N N . GLY A 1 89 ? 12.518 -24.809 -5.097 1.00 95.06 89 GLY A N 1
ATOM 764 C CA . GLY A 1 89 ? 11.123 -24.503 -4.773 1.00 95.06 89 GLY A CA 1
ATOM 765 C C . GLY A 1 89 ? 10.667 -23.084 -5.123 1.00 95.06 89 GLY A C 1
ATOM 766 O O . GLY A 1 89 ? 9.668 -22.621 -4.573 1.00 95.06 89 GLY A O 1
ATOM 767 N N . ILE A 1 90 ? 11.364 -22.382 -6.021 1.00 97.31 90 ILE A N 1
ATOM 768 C CA . ILE A 1 90 ? 10.908 -21.104 -6.581 1.00 97.31 90 ILE A CA 1
ATOM 769 C C . ILE A 1 90 ? 9.990 -21.379 -7.774 1.00 97.31 90 ILE A C 1
ATOM 771 O O . ILE A 1 90 ? 10.418 -21.948 -8.778 1.00 97.31 90 ILE A O 1
ATOM 775 N N . TYR A 1 91 ? 8.747 -20.906 -7.682 1.00 96.19 91 TYR A N 1
ATOM 776 C CA . TYR A 1 91 ? 7.724 -21.067 -8.724 1.00 96.19 91 TYR A CA 1
ATOM 777 C C . TYR A 1 91 ? 7.245 -19.747 -9.327 1.00 96.19 91 TYR A C 1
ATOM 779 O O . TYR A 1 91 ? 6.552 -19.765 -10.339 1.00 96.19 91 TYR A O 1
ATOM 787 N N . THR A 1 92 ? 7.647 -18.606 -8.763 1.00 98.19 92 THR A N 1
ATOM 788 C CA . THR A 1 92 ? 7.348 -17.287 -9.330 1.00 98.19 92 THR A CA 1
ATOM 789 C C . THR A 1 92 ? 8.611 -16.443 -9.403 1.00 98.19 92 THR A C 1
ATOM 791 O O . THR A 1 92 ? 9.300 -16.250 -8.400 1.00 98.19 92 THR A O 1
ATOM 794 N N . ILE A 1 93 ? 8.901 -15.901 -10.582 1.00 98.31 93 ILE A N 1
ATOM 795 C CA . ILE A 1 93 ? 10.034 -15.004 -10.811 1.00 98.31 93 ILE A CA 1
ATOM 796 C C . ILE A 1 93 ? 9.502 -13.644 -11.223 1.00 98.31 93 ILE A C 1
ATOM 798 O O . ILE A 1 93 ? 8.828 -13.512 -12.243 1.00 98.31 93 ILE A O 1
ATOM 802 N N . TYR A 1 94 ? 9.863 -12.630 -10.451 1.00 98.56 94 TYR A N 1
ATOM 803 C CA . TYR A 1 94 ? 9.778 -11.247 -10.880 1.00 98.56 94 TYR A CA 1
ATOM 804 C C . TYR A 1 94 ? 11.027 -10.903 -11.691 1.00 98.56 94 TYR A C 1
ATOM 806 O O . TYR A 1 94 ? 12.150 -11.178 -11.264 1.00 98.56 94 TYR A O 1
ATOM 814 N N . THR A 1 95 ? 10.851 -10.349 -12.884 1.00 98.19 95 THR A N 1
ATOM 815 C CA . THR A 1 95 ? 11.973 -9.943 -13.730 1.00 98.19 95 THR A CA 1
ATOM 816 C C . THR A 1 95 ? 11.633 -8.680 -14.519 1.00 98.19 95 THR A C 1
ATOM 818 O O . THR A 1 95 ? 10.525 -8.563 -15.049 1.00 98.19 95 THR A O 1
ATOM 821 N N . PRO A 1 96 ? 12.582 -7.740 -14.663 1.00 97.69 96 PRO A N 1
ATOM 822 C CA . PRO A 1 96 ? 12.408 -6.584 -15.532 1.00 97.69 96 PRO A CA 1
ATOM 823 C C . PRO A 1 96 ? 12.478 -6.948 -17.017 1.00 97.69 96 PRO A C 1
ATOM 825 O O . PRO A 1 96 ? 12.254 -6.089 -17.862 1.00 97.69 96 PRO A O 1
ATOM 828 N N . HIS A 1 97 ? 12.799 -8.201 -17.349 1.00 97.38 97 HIS A N 1
ATOM 829 C CA . HIS A 1 97 ? 12.998 -8.681 -18.715 1.00 97.38 97 HIS A CA 1
ATOM 830 C C . HIS A 1 97 ? 11.910 -9.659 -19.172 1.00 97.38 97 HIS A C 1
ATOM 832 O O . HIS A 1 97 ? 12.162 -10.496 -20.045 1.00 97.38 97 HIS A O 1
ATOM 838 N N . LYS A 1 98 ? 10.711 -9.565 -18.579 1.00 97.38 98 LYS A N 1
ATOM 839 C CA . LYS A 1 98 ? 9.543 -10.314 -19.047 1.00 97.38 98 LYS A CA 1
ATOM 840 C C . LYS A 1 98 ? 9.165 -9.825 -20.441 1.00 97.38 98 LYS A C 1
ATOM 842 O O . LYS A 1 98 ? 9.150 -8.619 -20.698 1.00 97.38 98 LYS A O 1
ATOM 847 N N . ILE A 1 99 ? 8.870 -10.774 -21.320 1.00 96.62 99 ILE A N 1
ATOM 848 C CA . ILE A 1 99 ? 8.363 -10.484 -22.655 1.00 96.62 99 ILE A CA 1
ATOM 849 C C . ILE A 1 99 ? 6.875 -10.807 -22.749 1.00 96.62 99 ILE A C 1
ATOM 851 O O . ILE A 1 99 ? 6.375 -11.670 -22.021 1.00 96.62 99 ILE A O 1
ATOM 855 N N . LEU A 1 100 ? 6.190 -10.127 -23.666 1.00 94.25 100 LEU A N 1
ATOM 856 C CA . LEU A 1 100 ? 4.791 -10.382 -23.988 1.00 94.25 100 LEU A CA 1
ATOM 857 C C . LEU A 1 100 ? 4.585 -11.868 -24.301 1.00 94.25 100 LEU A C 1
ATOM 859 O O . LEU A 1 100 ? 5.415 -12.491 -24.964 1.00 94.25 100 LEU A O 1
ATOM 863 N N . THR A 1 101 ? 3.459 -12.423 -23.853 1.00 90.44 101 THR A N 1
ATOM 864 C CA . THR A 1 101 ? 3.019 -13.821 -24.070 1.00 90.44 101 THR A CA 1
ATOM 865 C C . THR A 1 101 ? 3.823 -14.916 -23.349 1.00 90.44 101 THR A C 1
ATOM 867 O O . THR A 1 101 ? 3.393 -16.067 -23.322 1.00 90.44 101 THR A O 1
ATOM 870 N N . GLU A 1 102 ? 4.934 -14.586 -22.682 1.00 93.31 102 GLU A N 1
ATOM 871 C CA . GLU A 1 102 ? 5.728 -15.532 -21.881 1.00 93.31 102 GLU A CA 1
ATOM 872 C C . GLU A 1 102 ? 5.324 -15.461 -20.395 1.00 93.31 102 GLU A C 1
ATOM 874 O O . GLU A 1 102 ? 6.084 -15.042 -19.523 1.00 93.31 102 GLU A O 1
ATOM 879 N N . ASP A 1 103 ? 4.087 -15.849 -20.075 1.00 93.12 103 ASP A N 1
ATOM 880 C CA . ASP A 1 103 ? 3.596 -15.842 -18.685 1.00 93.12 103 ASP A CA 1
ATOM 881 C C . ASP A 1 103 ? 4.168 -16.977 -17.830 1.00 93.12 103 ASP A C 1
ATOM 883 O O . ASP A 1 103 ? 4.192 -16.892 -16.595 1.00 93.12 103 ASP A O 1
ATOM 887 N N . LYS A 1 104 ? 4.610 -18.057 -18.477 1.00 93.94 104 LYS A N 1
ATOM 888 C CA . LYS A 1 104 ? 5.177 -19.236 -17.828 1.00 93.94 104 LYS A CA 1
ATOM 889 C C . LYS A 1 104 ? 6.357 -19.787 -18.616 1.00 93.94 104 LYS A C 1
ATOM 891 O O . LYS A 1 104 ? 6.289 -19.933 -19.832 1.00 93.94 104 LYS A O 1
ATOM 896 N N . LEU A 1 105 ? 7.398 -20.179 -17.890 1.00 91.00 105 LEU A N 1
ATOM 897 C CA . LEU A 1 105 ? 8.498 -20.992 -18.394 1.00 91.00 105 LEU A CA 1
ATOM 898 C C . LEU A 1 105 ? 8.489 -22.327 -17.661 1.00 91.00 105 LEU A C 1
ATOM 900 O O . LEU A 1 105 ? 8.923 -22.440 -16.512 1.00 91.00 105 LEU A O 1
ATOM 904 N N . SER A 1 106 ? 7.968 -23.347 -18.342 1.00 86.75 106 SER A N 1
ATOM 905 C CA . SER A 1 106 ? 7.617 -24.620 -17.720 1.00 86.75 106 SER A CA 1
ATOM 906 C C . SER A 1 106 ? 6.656 -24.397 -16.536 1.00 86.75 106 SER A C 1
ATOM 908 O O . SER A 1 106 ? 5.596 -23.813 -16.738 1.00 86.75 106 SER A O 1
ATOM 910 N N . ASP A 1 107 ? 7.006 -24.809 -15.318 1.00 88.12 107 ASP A N 1
ATOM 911 C CA . ASP A 1 107 ? 6.140 -24.663 -14.133 1.00 88.12 107 ASP A CA 1
ATOM 912 C C . ASP A 1 107 ? 6.354 -23.341 -13.385 1.00 88.12 107 ASP A C 1
ATOM 914 O O . ASP A 1 107 ? 5.722 -23.095 -12.358 1.00 88.12 107 ASP A O 1
ATOM 918 N N . ILE A 1 108 ? 7.262 -22.493 -13.874 1.00 95.44 108 ILE A N 1
ATOM 919 C CA . ILE A 1 108 ? 7.579 -21.212 -13.253 1.00 95.44 108 ILE A CA 1
ATOM 920 C C . ILE A 1 108 ? 6.731 -20.114 -13.883 1.00 95.44 108 ILE A C 1
ATOM 922 O O . ILE A 1 108 ? 6.778 -19.894 -15.092 1.00 95.44 108 ILE A O 1
ATOM 926 N N . GLN A 1 109 ? 6.007 -19.379 -13.048 1.00 97.50 109 GLN A N 1
ATOM 927 C CA . GLN A 1 109 ? 5.306 -18.164 -13.425 1.00 97.50 109 GLN A CA 1
ATOM 928 C C . GLN A 1 109 ? 6.277 -16.985 -13.535 1.00 97.50 109 GLN A C 1
ATOM 930 O O . GLN A 1 109 ? 7.056 -16.719 -12.617 1.00 97.50 109 GLN A O 1
ATOM 935 N N . LEU A 1 110 ? 6.185 -16.232 -14.628 1.00 97.81 110 LEU A N 1
ATOM 936 C CA . LEU A 1 110 ? 6.910 -14.980 -14.800 1.00 97.81 110 LEU A CA 1
ATOM 937 C C . LEU A 1 110 ? 6.008 -13.793 -14.471 1.00 97.81 110 LEU A C 1
ATOM 939 O O . LEU A 1 110 ? 4.837 -13.737 -14.855 1.00 97.81 110 LEU A O 1
ATOM 943 N N . LYS A 1 111 ? 6.562 -12.824 -13.751 1.00 97.69 111 LYS A N 1
ATOM 944 C CA . LYS A 1 111 ? 5.922 -11.552 -13.430 1.00 97.69 111 LYS A CA 1
ATOM 945 C C . LYS A 1 111 ? 6.850 -10.407 -13.833 1.00 97.69 111 LYS A C 1
ATOM 947 O O . LYS A 1 111 ? 8.047 -10.480 -13.559 1.00 97.69 111 LYS A O 1
ATOM 952 N N . PRO A 1 112 ? 6.331 -9.358 -14.482 1.00 97.81 112 PRO A N 1
ATOM 953 C CA . PRO A 1 112 ? 7.135 -8.181 -14.774 1.00 97.81 112 PRO A CA 1
ATOM 954 C C . PRO A 1 112 ? 7.412 -7.412 -13.472 1.00 97.81 112 PRO A C 1
ATOM 956 O O . PRO A 1 112 ? 6.577 -7.400 -12.563 1.00 97.81 112 PRO A O 1
ATOM 959 N N . CYS A 1 113 ? 8.563 -6.750 -13.380 1.00 97.56 113 CYS A N 1
ATOM 960 C CA . CYS A 1 113 ? 8.852 -5.782 -12.319 1.00 97.56 113 CYS A CA 1
ATOM 961 C C . CYS A 1 113 ? 9.644 -4.576 -12.857 1.00 97.56 113 CYS A C 1
ATOM 963 O O . CYS A 1 113 ? 10.212 -4.656 -13.949 1.00 97.56 113 CYS A O 1
ATOM 965 N N . PRO A 1 114 ? 9.697 -3.459 -12.114 1.00 97.62 114 PRO A N 1
ATOM 966 C CA . PRO A 1 114 ? 10.540 -2.317 -12.453 1.00 97.62 114 PRO A CA 1
ATOM 967 C C . PRO A 1 114 ? 12.042 -2.620 -12.442 1.00 97.62 114 PRO A C 1
ATOM 969 O O . PRO A 1 114 ? 12.484 -3.597 -11.834 1.00 97.62 114 PRO A O 1
ATOM 972 N N . LEU A 1 115 ? 12.824 -1.746 -13.087 1.00 97.38 115 LEU A N 1
ATOM 973 C CA . LEU A 1 115 ? 14.262 -1.614 -12.835 1.00 97.38 115 LEU A CA 1
ATOM 974 C C . LEU A 1 115 ? 14.505 -0.497 -11.822 1.00 97.38 115 LEU A C 1
ATOM 976 O O . LEU A 1 115 ? 13.797 0.508 -11.812 1.00 97.38 115 LEU A O 1
ATOM 980 N N . TYR A 1 116 ? 15.563 -0.647 -11.030 1.00 97.44 116 TYR A N 1
ATOM 981 C CA . TYR A 1 116 ? 16.069 0.422 -10.178 1.00 97.44 116 TYR A CA 1
ATOM 982 C C . TYR A 1 116 ? 16.622 1.576 -11.026 1.00 97.44 116 TYR A C 1
ATOM 984 O O . TYR A 1 116 ? 17.570 1.388 -11.794 1.00 97.44 116 TYR A O 1
ATOM 992 N N . ALA A 1 117 ? 16.029 2.764 -10.887 1.00 96.69 117 ALA A N 1
ATOM 993 C CA . ALA A 1 117 ? 16.448 3.976 -11.584 1.00 96.69 117 ALA A CA 1
ATOM 994 C C . ALA A 1 117 ? 17.670 4.584 -10.885 1.00 96.69 117 ALA A C 1
ATOM 996 O O . ALA A 1 117 ? 17.561 5.467 -10.035 1.00 96.69 117 ALA A O 1
ATOM 997 N N . VAL A 1 118 ? 18.845 4.062 -11.236 1.00 94.56 118 VAL A N 1
ATOM 998 C CA . VAL A 1 118 ? 20.115 4.333 -10.552 1.00 94.56 118 VAL A CA 1
ATOM 999 C C . VAL A 1 118 ? 20.362 5.824 -10.344 1.00 94.56 118 VAL A C 1
ATOM 1001 O O . VAL A 1 118 ? 20.636 6.231 -9.221 1.00 94.56 118 VAL A O 1
ATOM 1004 N N . ASN A 1 119 ? 20.241 6.648 -11.388 1.00 94.44 119 ASN A N 1
ATOM 1005 C CA . ASN A 1 119 ? 20.571 8.070 -11.273 1.00 94.44 119 ASN A CA 1
ATOM 1006 C C . ASN A 1 119 ? 19.524 8.897 -10.506 1.00 94.44 119 ASN A C 1
ATOM 1008 O O . ASN A 1 119 ? 19.796 10.053 -10.193 1.00 94.44 119 ASN A O 1
ATOM 1012 N N . ILE A 1 120 ? 18.350 8.329 -10.220 1.00 95.25 120 ILE A N 1
ATOM 1013 C CA . ILE A 1 120 ? 17.276 8.962 -9.440 1.00 95.25 120 ILE A CA 1
ATOM 1014 C C . ILE A 1 120 ? 17.429 8.632 -7.956 1.00 95.25 120 ILE A C 1
ATOM 1016 O O . ILE A 1 120 ? 17.409 9.522 -7.108 1.00 95.25 120 ILE A O 1
ATOM 1020 N N . GLU A 1 121 ? 17.582 7.346 -7.656 1.00 94.06 121 GLU A N 1
ATOM 1021 C CA . GLU A 1 121 ? 17.506 6.805 -6.296 1.00 94.06 121 GLU A CA 1
ATOM 1022 C C . GLU A 1 121 ? 18.859 6.855 -5.561 1.00 94.06 121 GLU A C 1
ATOM 1024 O O . GLU A 1 121 ? 18.910 6.887 -4.333 1.00 94.06 121 GLU A O 1
ATOM 1029 N N . ASP A 1 122 ? 19.980 6.866 -6.291 1.00 91.50 122 ASP A N 1
ATOM 1030 C CA . ASP A 1 122 ? 21.312 7.016 -5.702 1.00 91.50 122 ASP A CA 1
ATOM 1031 C C . ASP A 1 122 ? 21.612 8.495 -5.417 1.00 91.50 122 ASP A C 1
ATOM 1033 O O . ASP A 1 122 ? 21.851 9.295 -6.328 1.00 91.50 122 ASP A O 1
ATOM 1037 N N . ASN A 1 123 ? 21.654 8.848 -4.130 1.00 89.56 123 ASN A N 1
ATOM 1038 C CA . ASN A 1 123 ? 21.945 10.206 -3.659 1.00 89.56 123 ASN A CA 1
ATOM 1039 C C . ASN A 1 123 ? 23.310 10.740 -4.113 1.00 89.56 123 ASN A C 1
ATOM 1041 O O . ASN A 1 123 ? 23.519 11.947 -4.118 1.00 89.56 123 ASN A O 1
ATOM 1045 N N . THR A 1 124 ? 24.248 9.875 -4.505 1.00 88.38 124 THR A N 1
ATOM 1046 C CA . THR A 1 124 ? 25.550 10.317 -5.034 1.00 88.38 124 THR A CA 1
ATOM 1047 C C . THR A 1 124 ? 25.492 10.721 -6.511 1.00 88.38 124 THR A C 1
ATOM 1049 O O . THR A 1 124 ? 26.457 11.270 -7.044 1.00 88.38 124 THR A O 1
ATOM 1052 N N . ARG A 1 125 ? 24.364 10.463 -7.186 1.00 90.38 125 ARG A N 1
ATOM 1053 C CA . ARG A 1 125 ? 24.163 10.680 -8.628 1.00 90.38 125 ARG A CA 1
ATOM 1054 C C . ARG A 1 125 ? 23.020 11.634 -8.946 1.00 90.38 125 ARG A C 1
ATOM 1056 O O . ARG A 1 125 ? 22.991 12.187 -10.045 1.00 90.38 125 ARG A O 1
ATOM 1063 N N . ASN A 1 126 ? 22.088 11.834 -8.019 1.00 92.12 126 ASN A N 1
ATOM 1064 C CA . ASN A 1 126 ? 20.845 12.563 -8.266 1.00 92.12 126 ASN A CA 1
ATOM 1065 C C . ASN A 1 126 ? 20.937 14.086 -8.053 1.00 92.12 126 ASN A C 1
ATOM 1067 O O . ASN A 1 126 ? 19.927 14.773 -8.188 1.00 92.12 126 ASN A O 1
ATOM 1071 N N . ASP A 1 127 ? 22.134 14.631 -7.810 1.00 92.06 127 ASP A N 1
ATOM 1072 C CA . ASP A 1 127 ? 22.403 16.062 -7.577 1.00 92.06 127 ASP A CA 1
ATOM 1073 C C . ASP A 1 127 ? 21.750 17.019 -8.584 1.00 92.06 127 ASP A C 1
ATOM 1075 O O . ASP A 1 127 ? 21.416 18.154 -8.249 1.00 92.06 127 ASP A O 1
ATOM 1079 N N . VAL A 1 128 ? 21.637 16.600 -9.845 1.00 92.56 128 VAL A N 1
ATOM 1080 C CA . VAL A 1 128 ? 21.007 17.397 -10.907 1.00 92.56 128 VAL A CA 1
ATOM 1081 C C . VAL A 1 128 ? 19.488 17.426 -10.734 1.00 92.56 128 VAL A C 1
ATOM 1083 O O . VAL A 1 128 ? 18.875 18.472 -10.917 1.00 92.56 128 VAL A O 1
ATOM 1086 N N . PHE A 1 129 ? 18.892 16.294 -10.363 1.00 92.25 129 PHE A N 1
ATOM 1087 C CA . PHE A 1 129 ? 17.449 16.143 -10.209 1.00 92.25 129 PHE A CA 1
ATOM 1088 C C . PHE A 1 129 ? 16.945 16.784 -8.914 1.00 92.25 129 PHE A C 1
ATOM 1090 O O . PHE A 1 129 ? 15.924 17.462 -8.932 1.00 92.25 129 PHE A O 1
ATOM 1097 N N . SER A 1 130 ? 17.689 16.649 -7.811 1.00 88.31 130 SER A N 1
ATOM 1098 C CA . SER A 1 130 ? 17.307 17.181 -6.492 1.00 88.31 130 SER A CA 1
ATOM 1099 C C . SER A 1 130 ? 17.244 18.713 -6.420 1.00 88.31 130 SER A C 1
ATOM 1101 O O . SER A 1 130 ? 16.658 19.263 -5.491 1.00 88.31 130 SER A O 1
ATOM 1103 N N . LYS A 1 131 ? 17.828 19.412 -7.400 1.00 88.56 131 LYS A N 1
ATOM 1104 C CA . LYS A 1 131 ? 17.917 20.882 -7.459 1.00 88.56 131 LYS A CA 1
ATOM 1105 C C . LYS A 1 131 ? 16.877 21.527 -8.376 1.00 88.56 131 LYS A C 1
ATOM 1107 O O . LYS A 1 131 ? 16.961 22.729 -8.621 1.00 88.56 131 LYS A O 1
ATOM 1112 N N . CYS A 1 132 ? 15.933 20.761 -8.918 1.00 87.50 132 CYS A N 1
ATOM 1113 C CA . CYS A 1 132 ? 14.933 21.284 -9.842 1.00 87.50 132 CYS A CA 1
ATOM 1114 C C . CYS A 1 132 ? 13.560 20.646 -9.636 1.00 87.50 132 CYS A C 1
ATOM 1116 O O . CYS A 1 132 ? 13.453 19.522 -9.152 1.00 87.50 132 CYS A O 1
ATOM 1118 N N . ASP A 1 133 ? 12.519 21.366 -10.048 1.00 89.38 133 ASP A N 1
ATOM 1119 C CA . ASP A 1 133 ? 11.183 20.806 -10.212 1.00 89.38 133 ASP A CA 1
ATOM 1120 C C . ASP A 1 133 ? 11.011 20.330 -11.666 1.00 89.38 133 ASP A C 1
ATOM 1122 O O . ASP A 1 133 ? 10.938 21.171 -12.567 1.00 89.38 133 ASP A O 1
ATOM 1126 N N . PRO A 1 134 ? 10.963 19.009 -11.926 1.00 85.62 134 PRO A N 1
ATOM 1127 C CA . PRO A 1 134 ? 10.920 18.461 -13.279 1.00 85.62 134 PRO A CA 1
ATOM 1128 C C . PRO A 1 134 ? 9.633 18.776 -14.060 1.00 85.62 134 PRO A C 1
ATOM 1130 O O . PRO A 1 134 ? 9.646 18.667 -15.295 1.00 85.62 134 PRO A O 1
ATOM 1133 N N . LEU A 1 135 ? 8.536 19.154 -13.389 1.00 87.56 135 LEU A N 1
ATOM 1134 C CA . LEU A 1 135 ? 7.258 19.448 -14.053 1.00 87.56 135 LEU A CA 1
ATOM 1135 C C . LEU A 1 135 ? 7.317 20.741 -14.869 1.00 87.56 135 LEU A C 1
ATOM 1137 O O . LEU A 1 135 ? 6.814 20.779 -15.993 1.00 87.56 135 LEU A O 1
ATOM 1141 N N . ASN A 1 136 ? 8.000 21.753 -14.333 1.00 85.38 136 ASN A N 1
ATOM 1142 C CA . ASN A 1 136 ? 7.993 23.131 -14.829 1.00 85.38 136 ASN A CA 1
ATOM 1143 C C . ASN A 1 136 ? 9.247 23.504 -15.643 1.00 85.38 136 ASN A C 1
ATOM 1145 O O . ASN A 1 136 ? 9.581 24.680 -15.793 1.00 85.38 136 ASN A O 1
ATOM 1149 N N . LEU A 1 137 ? 9.974 22.511 -16.161 1.00 89.94 137 LEU A N 1
ATOM 1150 C CA . LEU A 1 137 ? 11.188 22.748 -16.941 1.00 89.94 137 LEU A CA 1
ATOM 1151 C C . LEU A 1 137 ? 10.887 23.099 -18.396 1.00 89.94 137 LEU A C 1
ATOM 1153 O O . LEU A 1 137 ? 10.089 22.438 -19.060 1.00 89.94 137 LEU A O 1
ATOM 1157 N N . ASN A 1 138 ? 11.629 24.075 -18.922 1.00 90.19 138 ASN A N 1
ATOM 1158 C CA . ASN A 1 138 ? 11.706 24.303 -20.358 1.00 90.19 138 ASN A CA 1
ATOM 1159 C C . ASN A 1 138 ? 12.649 23.269 -20.997 1.00 90.19 138 ASN A C 1
ATOM 1161 O O . ASN A 1 138 ? 13.860 23.288 -20.761 1.00 90.19 138 ASN A O 1
ATOM 1165 N N . ARG A 1 139 ? 12.086 22.362 -21.800 1.00 95.06 139 ARG A N 1
ATOM 1166 C CA . ARG A 1 139 ? 12.784 21.213 -22.390 1.00 95.06 139 ARG A CA 1
ATOM 1167 C C . ARG A 1 139 ? 13.174 21.518 -23.835 1.00 95.06 139 ARG A C 1
ATOM 1169 O O . ARG A 1 139 ? 12.319 21.637 -24.707 1.00 95.06 139 ARG A O 1
ATOM 1176 N N . LYS A 1 140 ? 14.479 21.638 -24.082 1.00 95.88 140 LYS A N 1
ATOM 1177 C CA . LYS A 1 140 ? 15.068 22.086 -25.357 1.00 95.88 140 LYS A CA 1
ATOM 1178 C C . LYS A 1 140 ? 14.913 21.072 -26.486 1.00 95.88 140 LYS A C 1
ATOM 1180 O O . LYS A 1 140 ? 14.742 21.462 -27.638 1.00 95.88 140 LYS A O 1
ATOM 1185 N N . PHE A 1 141 ? 15.037 19.785 -26.171 1.00 97.94 141 PHE A N 1
ATOM 1186 C CA . PHE A 1 141 ? 15.027 18.725 -27.172 1.00 97.94 141 PHE A CA 1
ATOM 1187 C C . PHE A 1 141 ? 13.627 18.142 -27.327 1.00 97.94 141 PHE A C 1
ATOM 1189 O O . PHE A 1 141 ? 12.985 17.803 -26.330 1.00 97.94 141 PHE A O 1
ATOM 1196 N N . LEU A 1 142 ? 13.189 17.949 -28.576 1.00 97.75 142 LEU A N 1
ATOM 1197 C CA . LEU A 1 142 ? 11.991 17.166 -28.871 1.00 97.75 142 LEU A CA 1
ATOM 1198 C C . LEU A 1 142 ? 12.181 15.748 -28.335 1.00 97.75 142 LEU A C 1
ATOM 1200 O O . LEU A 1 142 ? 11.418 15.306 -27.489 1.00 97.75 142 LEU A O 1
ATOM 1204 N N . TYR A 1 143 ? 13.243 15.058 -28.742 1.00 98.56 143 TYR A N 1
ATOM 1205 C CA . TYR A 1 143 ? 13.619 13.801 -28.110 1.00 98.56 143 TYR A CA 1
ATOM 1206 C C . TYR A 1 143 ? 15.126 13.634 -27.990 1.00 98.56 143 TYR A C 1
ATOM 1208 O O . TYR A 1 143 ? 15.901 14.251 -28.730 1.00 98.56 143 TYR A O 1
ATOM 1216 N N . SER A 1 144 ? 15.538 12.750 -27.081 1.00 98.38 144 SER A N 1
ATOM 1217 C CA . SER A 1 144 ? 16.937 12.353 -26.962 1.00 98.38 144 SER A CA 1
ATOM 1218 C C . SER A 1 144 ? 17.175 10.849 -26.848 1.00 98.38 144 SER A C 1
ATOM 1220 O O . SER A 1 144 ? 16.355 10.085 -26.332 1.00 98.38 144 SER A O 1
ATOM 1222 N N . PHE A 1 145 ? 18.345 10.425 -27.327 1.00 97.56 145 PHE A N 1
ATOM 1223 C CA . PHE A 1 145 ? 18.895 9.090 -27.137 1.00 97.56 145 PHE A CA 1
ATOM 1224 C C . PHE A 1 145 ? 20.420 9.141 -27.017 1.00 97.56 145 PHE A C 1
ATOM 1226 O O . PHE A 1 145 ? 21.113 9.577 -27.927 1.00 97.56 145 PHE A O 1
ATOM 1233 N N . GLN A 1 146 ? 20.972 8.617 -25.927 1.00 94.56 146 GLN A N 1
ATOM 1234 C CA . GLN A 1 146 ? 22.417 8.423 -25.789 1.00 94.56 146 GLN A CA 1
ATOM 1235 C C . GLN A 1 146 ? 22.696 6.961 -25.462 1.00 94.56 146 GLN A C 1
ATOM 1237 O O . GLN A 1 146 ? 22.175 6.451 -24.478 1.00 94.56 146 GLN A O 1
ATOM 1242 N N . GLY A 1 147 ? 23.479 6.229 -26.245 1.00 92.88 147 GLY A N 1
ATOM 1243 C CA . GLY A 1 147 ? 23.649 4.805 -25.952 1.00 92.88 147 GLY A CA 1
ATOM 1244 C C . GLY A 1 147 ? 24.671 4.083 -26.805 1.00 92.88 147 GLY A C 1
ATOM 1245 O O . GLY A 1 147 ? 25.455 4.690 -27.521 1.00 92.88 147 GLY A O 1
ATOM 1246 N N . ALA A 1 148 ? 24.629 2.761 -26.714 1.00 92.50 148 ALA A N 1
ATOM 1247 C CA . ALA A 1 148 ? 25.492 1.844 -27.441 1.00 92.50 148 ALA A CA 1
ATOM 1248 C C . ALA A 1 148 ? 24.657 0.851 -28.255 1.00 92.50 148 ALA A C 1
ATOM 1250 O O . ALA A 1 148 ? 23.489 0.604 -27.922 1.00 92.50 148 ALA A O 1
ATOM 1251 N N . TYR A 1 149 ? 25.272 0.277 -29.286 1.00 93.69 149 TYR A N 1
ATOM 1252 C CA . TYR A 1 149 ? 24.739 -0.843 -30.054 1.00 93.69 149 TYR A CA 1
ATOM 1253 C C . TYR A 1 149 ? 25.850 -1.842 -30.370 1.00 93.69 149 TYR A C 1
ATOM 1255 O O . TYR A 1 149 ? 26.943 -1.452 -30.773 1.00 93.69 149 TYR A O 1
ATOM 1263 N N . HIS A 1 150 ? 25.549 -3.134 -30.234 1.00 91.62 150 HIS A N 1
ATOM 1264 C CA . HIS A 1 150 ? 26.429 -4.191 -30.709 1.00 91.62 150 HIS A CA 1
ATOM 1265 C C . HIS A 1 150 ? 25.619 -5.360 -31.288 1.00 91.62 150 HIS A C 1
ATOM 1267 O O . HIS A 1 150 ? 24.798 -5.941 -30.572 1.00 91.62 150 HIS A O 1
ATOM 1273 N N . PRO A 1 151 ? 25.865 -5.770 -32.544 1.00 91.38 151 PRO A N 1
ATOM 1274 C CA . PRO A 1 151 ? 25.018 -6.738 -33.243 1.00 91.38 151 PRO A CA 1
ATOM 1275 C C . PRO A 1 151 ? 24.988 -8.123 -32.581 1.00 91.38 151 PRO A C 1
ATOM 1277 O O . PRO A 1 151 ? 23.999 -8.832 -32.699 1.00 91.38 151 PRO A O 1
ATOM 1280 N N . SER A 1 152 ? 26.045 -8.516 -31.863 1.00 91.31 152 SER A N 1
ATOM 1281 C CA . SER A 1 152 ? 26.118 -9.841 -31.223 1.00 91.31 152 SER A CA 1
ATOM 1282 C C . SER A 1 152 ? 25.385 -9.955 -29.885 1.00 91.31 152 SER A C 1
ATOM 1284 O O . SER A 1 152 ? 25.230 -11.068 -29.389 1.00 91.31 152 SER A O 1
ATOM 1286 N N . TRP A 1 153 ? 25.004 -8.840 -29.254 1.00 88.12 153 TRP A N 1
ATOM 1287 C CA . TRP A 1 153 ? 24.468 -8.860 -27.881 1.00 88.12 153 TRP A CA 1
ATOM 1288 C C . TRP A 1 153 ? 23.097 -8.205 -27.746 1.00 88.12 153 TRP A C 1
ATOM 1290 O O . TRP A 1 153 ? 22.474 -8.348 -26.700 1.00 88.12 153 TRP A O 1
ATOM 1300 N N . TYR A 1 154 ? 22.650 -7.464 -28.758 1.00 93.62 154 TYR A N 1
ATOM 1301 C CA . TYR A 1 154 ? 21.410 -6.695 -28.722 1.00 93.62 154 TYR A CA 1
ATOM 1302 C C . TYR A 1 154 ? 20.294 -7.478 -29.413 1.00 93.62 154 TYR A C 1
ATOM 1304 O O . TYR A 1 154 ? 20.543 -8.174 -30.392 1.00 93.62 154 TYR A O 1
ATOM 1312 N N . LEU A 1 155 ? 19.071 -7.377 -28.886 1.00 94.38 155 LEU A N 1
ATOM 1313 C CA . LEU A 1 155 ? 17.931 -8.178 -29.342 1.00 94.38 155 LEU A CA 1
ATOM 1314 C C . LEU A 1 155 ? 17.503 -7.849 -30.775 1.00 94.38 155 LEU A C 1
ATOM 1316 O O . LEU A 1 155 ? 17.122 -8.747 -31.522 1.00 94.38 155 LEU A O 1
ATOM 1320 N N . THR A 1 156 ? 17.557 -6.570 -31.145 1.00 96.06 156 THR A N 1
ATOM 1321 C CA . THR A 1 156 ? 17.169 -6.070 -32.466 1.00 96.06 156 THR A CA 1
ATOM 1322 C C . THR A 1 156 ? 18.139 -4.987 -32.936 1.00 96.06 156 THR A C 1
ATOM 1324 O O . THR A 1 156 ? 18.998 -4.511 -32.188 1.00 96.06 156 THR A O 1
ATOM 1327 N N . ASP A 1 157 ? 17.999 -4.568 -34.192 1.00 96.81 157 ASP A N 1
ATOM 1328 C CA . ASP A 1 157 ? 18.801 -3.512 -34.809 1.00 96.81 157 ASP A CA 1
ATOM 1329 C C . ASP A 1 157 ? 18.275 -2.090 -34.520 1.00 96.81 157 ASP A C 1
ATOM 1331 O O . ASP A 1 157 ? 18.774 -1.118 -35.091 1.00 96.81 157 ASP A O 1
ATOM 1335 N N . ILE A 1 158 ? 17.277 -1.931 -33.640 1.00 97.81 158 ILE A N 1
ATOM 1336 C CA . ILE A 1 158 ? 16.577 -0.654 -33.439 1.00 97.81 158 ILE A CA 1
ATOM 1337 C C . ILE A 1 158 ? 17.522 0.496 -33.082 1.00 97.81 158 ILE A C 1
ATOM 1339 O O . ILE A 1 158 ? 17.387 1.596 -33.611 1.00 97.81 158 ILE A O 1
ATOM 1343 N N . ARG A 1 159 ? 18.532 0.250 -32.239 1.00 97.44 159 ARG A N 1
ATOM 1344 C CA . ARG A 1 159 ? 19.510 1.280 -31.855 1.00 97.44 159 ARG A CA 1
ATOM 1345 C C . ARG A 1 159 ? 20.405 1.685 -33.014 1.00 97.44 159 ARG A C 1
ATOM 1347 O O . ARG A 1 159 ? 20.688 2.868 -33.154 1.00 97.44 159 ARG A O 1
ATOM 1354 N N . LYS A 1 160 ? 20.801 0.732 -33.864 1.00 97.19 160 LYS A N 1
ATOM 1355 C CA . LYS A 1 160 ? 21.523 1.023 -35.107 1.00 97.19 160 LYS A CA 1
ATOM 1356 C C . LYS A 1 160 ? 20.682 1.934 -35.999 1.00 97.19 160 LYS A C 1
ATOM 1358 O O . LYS A 1 160 ? 21.162 2.982 -36.412 1.00 97.19 160 LYS A O 1
ATOM 1363 N N . ARG A 1 161 ? 19.408 1.588 -36.211 1.00 98.06 161 ARG A N 1
ATOM 1364 C CA . ARG A 1 161 ? 18.484 2.396 -37.021 1.00 98.06 161 ARG A CA 1
ATOM 1365 C C . ARG A 1 161 ? 18.243 3.789 -36.434 1.00 98.06 161 ARG A C 1
ATOM 1367 O O . ARG A 1 161 ? 18.130 4.735 -37.204 1.00 98.06 161 ARG A O 1
ATOM 1374 N N . ILE A 1 162 ? 18.218 3.930 -35.104 1.00 98.00 162 ILE A N 1
ATOM 1375 C CA . ILE A 1 162 ? 18.198 5.243 -34.440 1.00 98.00 162 ILE A CA 1
ATOM 1376 C C . ILE A 1 162 ? 19.474 6.021 -34.772 1.00 98.00 162 ILE A C 1
ATOM 1378 O O . ILE A 1 162 ? 19.369 7.159 -35.186 1.00 98.00 162 ILE A O 1
ATOM 1382 N N . PHE A 1 163 ? 20.667 5.435 -34.651 1.00 97.69 163 PHE A N 1
ATOM 1383 C CA . PHE A 1 163 ? 21.911 6.158 -34.951 1.00 97.69 163 PHE A CA 1
ATOM 1384 C C . PHE A 1 163 ? 22.078 6.540 -36.430 1.00 97.69 163 PHE A C 1
ATOM 1386 O O . PHE A 1 163 ? 22.753 7.521 -36.727 1.00 97.69 163 PHE A O 1
ATOM 1393 N N . GLU A 1 164 ? 21.505 5.766 -37.352 1.00 96.94 164 GLU A N 1
ATOM 1394 C CA . GLU A 1 164 ? 21.676 5.956 -38.799 1.00 96.94 164 GLU A CA 1
ATOM 1395 C C . GLU A 1 164 ? 20.597 6.837 -39.442 1.00 96.94 164 GLU A C 1
ATOM 1397 O O . GLU A 1 164 ? 20.806 7.363 -40.538 1.00 96.94 164 GLU A O 1
ATOM 1402 N N . MET A 1 165 ? 19.427 6.990 -38.814 1.00 96.19 165 MET A N 1
ATOM 1403 C CA . MET A 1 165 ? 18.356 7.798 -39.394 1.00 96.19 165 MET A CA 1
ATOM 1404 C C . MET A 1 165 ? 18.648 9.300 -39.279 1.00 96.19 165 MET A C 1
ATOM 1406 O O . MET A 1 165 ? 19.292 9.772 -38.346 1.00 96.19 165 MET A O 1
ATOM 1410 N N . LYS A 1 166 ? 18.104 10.086 -40.213 1.00 96.06 166 LYS A N 1
ATOM 1411 C CA . LYS A 1 166 ? 18.138 11.548 -40.114 1.00 96.06 166 LYS A CA 1
ATOM 1412 C C . LYS A 1 166 ? 17.149 12.013 -39.044 1.00 96.06 166 LYS A C 1
ATOM 1414 O O . LYS A 1 166 ? 15.962 11.697 -39.124 1.00 96.06 166 LYS A O 1
ATOM 1419 N N . HIS A 1 167 ? 17.633 12.792 -38.084 1.00 97.00 167 HIS A N 1
ATOM 1420 C CA . HIS A 1 167 ? 16.812 13.414 -37.048 1.00 97.00 167 HIS A CA 1
ATOM 1421 C C . HIS A 1 167 ? 16.593 14.911 -37.327 1.00 97.00 167 HIS A C 1
ATOM 1423 O O . HIS A 1 167 ? 17.422 15.519 -38.007 1.00 97.00 167 HIS A O 1
ATOM 1429 N N . PRO A 1 168 ? 15.502 15.510 -36.817 1.00 96.06 168 PRO A N 1
ATOM 1430 C CA . PRO A 1 168 ? 15.337 16.963 -36.783 1.00 96.06 168 PRO A CA 1
ATOM 1431 C C . PRO A 1 168 ? 16.421 17.664 -35.948 1.00 96.06 168 PRO A C 1
ATOM 1433 O O . PRO A 1 168 ? 16.968 17.074 -35.016 1.00 96.06 168 PRO A O 1
ATOM 1436 N N . ASP A 1 169 ? 16.667 18.947 -36.226 1.00 95.38 169 ASP A N 1
ATOM 1437 C CA . ASP A 1 169 ? 17.736 19.738 -35.586 1.00 95.38 169 ASP A CA 1
ATOM 1438 C C . ASP A 1 169 ? 17.535 19.941 -34.074 1.00 95.38 169 ASP A C 1
ATOM 1440 O O . ASP A 1 169 ? 18.491 20.146 -33.330 1.00 95.38 169 ASP A O 1
ATOM 1444 N N . ASN A 1 170 ? 16.293 19.855 -33.593 1.00 96.12 170 ASN A N 1
ATOM 1445 C CA . ASN A 1 170 ? 15.944 19.964 -32.175 1.00 96.12 170 ASN A CA 1
ATOM 1446 C C . ASN A 1 170 ? 15.958 18.609 -31.439 1.00 96.12 170 ASN A C 1
ATOM 1448 O O . ASN A 1 170 ? 15.294 18.458 -30.414 1.00 96.12 170 ASN A O 1
ATOM 1452 N N . CYS A 1 171 ? 16.678 17.609 -31.948 1.00 97.62 171 CYS A N 1
ATOM 1453 C CA . CYS A 1 171 ? 16.812 16.287 -31.334 1.00 97.62 171 CYS A CA 1
ATOM 1454 C C . CYS A 1 171 ? 18.272 15.993 -30.974 1.00 97.62 171 CYS A C 1
ATOM 1456 O O . CYS A 1 171 ? 19.192 16.457 -31.644 1.00 97.62 171 CYS A O 1
ATOM 1458 N N . TYR A 1 172 ? 18.497 15.183 -29.938 1.00 98.00 172 TYR A N 1
ATOM 1459 C CA . TYR A 1 172 ? 19.846 14.792 -29.516 1.00 98.00 172 TYR A CA 1
ATOM 1460 C C . TYR A 1 172 ? 20.041 13.281 -29.621 1.00 98.00 172 TYR A C 1
ATOM 1462 O O . TYR A 1 172 ? 19.434 12.525 -28.864 1.00 98.00 172 TYR A O 1
ATOM 1470 N N . VAL A 1 173 ? 20.923 12.822 -30.509 1.00 97.38 173 VAL A N 1
ATOM 1471 C CA . VAL A 1 173 ? 21.280 11.401 -30.613 1.00 97.38 173 VAL A CA 1
ATOM 1472 C C . VAL A 1 173 ? 22.793 11.230 -30.592 1.00 97.38 173 VAL A C 1
ATOM 1474 O O . VAL A 1 173 ? 23.502 11.866 -31.364 1.00 97.38 173 VAL A O 1
ATOM 1477 N N . ASN A 1 174 ? 23.292 10.383 -29.688 1.00 95.06 174 ASN A N 1
ATOM 1478 C CA . ASN A 1 174 ? 24.727 10.191 -29.488 1.00 95.06 174 ASN A CA 1
ATOM 1479 C C . ASN A 1 174 ? 25.098 8.721 -29.230 1.00 95.06 174 ASN A C 1
ATOM 1481 O O . ASN A 1 174 ? 24.548 8.071 -28.332 1.00 95.06 174 ASN A O 1
ATOM 1485 N N . HIS A 1 175 ? 26.067 8.209 -29.992 1.00 92.81 175 HIS A N 1
ATOM 1486 C CA . HIS A 1 175 ? 26.625 6.870 -29.822 1.00 92.81 175 HIS A CA 1
ATOM 1487 C C . HIS A 1 175 ? 27.878 6.918 -28.936 1.00 92.81 175 HIS A C 1
ATOM 1489 O O . HIS A 1 175 ? 28.884 7.517 -29.303 1.00 92.81 175 HIS A O 1
ATOM 1495 N N . ILE A 1 176 ? 27.825 6.266 -27.772 1.00 85.62 176 ILE A N 1
ATOM 1496 C CA . ILE A 1 176 ? 28.870 6.336 -26.732 1.00 85.62 176 ILE A CA 1
ATOM 1497 C C . ILE A 1 176 ? 29.723 5.065 -26.606 1.00 85.62 176 ILE A C 1
ATOM 1499 O O . ILE A 1 176 ? 30.509 4.938 -25.669 1.00 85.62 176 ILE A O 1
ATOM 1503 N N . GLY A 1 177 ? 29.587 4.122 -27.544 1.00 81.81 177 GLY A N 1
ATOM 1504 C CA . GLY A 1 177 ? 30.377 2.887 -27.604 1.00 81.81 177 GLY A CA 1
ATOM 1505 C C . GLY A 1 177 ? 29.922 1.816 -26.609 1.00 81.81 177 GLY A C 1
ATOM 1506 O O . GLY A 1 177 ? 29.437 0.772 -27.032 1.00 81.81 177 GLY A O 1
ATOM 1507 N N . ASN A 1 178 ? 30.012 2.095 -25.305 1.00 77.06 178 ASN A N 1
ATOM 1508 C CA . ASN A 1 178 ? 29.583 1.190 -24.230 1.00 77.06 178 ASN A CA 1
ATOM 1509 C C . ASN A 1 178 ? 28.384 1.759 -23.464 1.00 77.06 178 ASN A C 1
ATOM 1511 O O . ASN A 1 178 ? 28.129 2.963 -23.474 1.00 77.06 178 ASN A O 1
ATOM 1515 N N . TRP A 1 179 ? 27.617 0.894 -22.797 1.00 76.12 179 TRP A N 1
ATOM 1516 C CA . TRP A 1 179 ? 26.515 1.354 -21.950 1.00 76.12 179 TRP A CA 1
ATOM 1517 C C . TRP A 1 179 ? 27.039 1.984 -20.648 1.00 76.12 179 TRP A C 1
ATOM 1519 O O . TRP A 1 179 ? 28.166 1.740 -20.225 1.00 76.12 179 TRP A O 1
ATOM 1529 N N . HIS A 1 180 ? 26.206 2.816 -20.015 1.00 73.94 180 HIS A N 1
ATOM 1530 C CA . HIS A 1 180 ? 26.632 3.780 -18.989 1.00 73.94 180 HIS A CA 1
ATOM 1531 C C . HIS A 1 180 ? 27.374 3.172 -17.787 1.00 73.94 180 HIS A C 1
ATOM 1533 O O . HIS A 1 180 ? 28.325 3.783 -17.308 1.00 73.94 180 HIS A O 1
ATOM 1539 N N . PHE A 1 181 ? 26.994 1.970 -17.336 1.00 74.50 181 PHE A N 1
ATOM 1540 C CA . PHE A 1 181 ? 27.607 1.314 -16.171 1.00 74.50 181 PHE A CA 1
ATOM 1541 C C . PHE A 1 181 ? 28.493 0.106 -16.528 1.00 74.50 181 PHE A C 1
ATOM 1543 O O . PHE A 1 181 ? 28.838 -0.671 -15.638 1.00 74.50 181 PHE A O 1
ATOM 1550 N N . ASP A 1 182 ? 28.890 -0.056 -17.797 1.00 76.50 182 ASP A N 1
ATOM 1551 C CA . ASP A 1 182 ? 29.671 -1.211 -18.277 1.00 76.50 182 ASP A CA 1
ATOM 1552 C C . ASP A 1 182 ? 30.947 -1.446 -17.458 1.00 76.50 182 ASP A C 1
ATOM 1554 O O . ASP A 1 182 ? 31.158 -2.524 -16.901 1.00 76.50 182 ASP A O 1
ATOM 1558 N N . ASN A 1 183 ? 31.736 -0.382 -17.289 1.00 73.88 183 ASN A N 1
ATOM 1559 C CA . ASN A 1 183 ? 33.018 -0.417 -16.586 1.00 73.88 183 ASN A CA 1
ATOM 1560 C C . ASN A 1 183 ? 32.893 -0.673 -15.081 1.00 73.88 183 ASN A C 1
ATOM 1562 O O . ASN A 1 183 ? 33.882 -1.067 -14.461 1.00 73.88 183 ASN A O 1
ATOM 1566 N N . VAL A 1 184 ? 31.714 -0.433 -14.495 1.00 74.00 184 VAL A N 1
ATOM 1567 C CA . VAL A 1 184 ? 31.448 -0.637 -13.065 1.00 74.00 184 VAL A CA 1
ATOM 1568 C C . VAL A 1 184 ? 30.889 -2.038 -12.831 1.00 74.00 184 VAL A C 1
ATOM 1570 O O . VAL A 1 184 ? 31.406 -2.774 -11.990 1.00 74.00 184 VAL A O 1
ATOM 1573 N N . VAL A 1 185 ? 29.895 -2.452 -13.622 1.00 71.81 185 VAL A N 1
ATOM 1574 C CA . VAL A 1 185 ? 29.247 -3.762 -13.474 1.00 71.81 185 VAL A CA 1
ATOM 1575 C C . VAL A 1 185 ? 30.171 -4.892 -13.919 1.00 71.81 185 VAL A C 1
ATOM 1577 O O . VAL A 1 185 ? 30.344 -5.854 -13.183 1.00 71.81 185 VAL A O 1
ATOM 1580 N N . TYR A 1 186 ? 30.873 -4.800 -15.046 1.00 71.06 186 TYR A N 1
ATOM 1581 C CA . TYR A 1 186 ? 31.764 -5.894 -15.465 1.00 71.06 186 TYR A CA 1
ATOM 1582 C C . TYR A 1 186 ? 33.178 -5.803 -14.869 1.00 71.06 186 TYR A C 1
ATOM 1584 O O . TYR A 1 186 ? 34.082 -6.547 -15.258 1.00 71.06 186 TYR A O 1
ATOM 1592 N N . ASN A 1 187 ? 33.379 -4.933 -13.874 1.00 76.06 187 ASN A N 1
ATOM 1593 C CA . ASN A 1 187 ? 34.667 -4.766 -13.219 1.00 76.06 187 ASN A CA 1
ATOM 1594 C C . ASN A 1 187 ? 35.051 -5.964 -12.333 1.00 76.06 187 ASN A C 1
ATOM 1596 O O . ASN A 1 187 ? 34.222 -6.559 -11.635 1.00 76.06 187 ASN A O 1
ATOM 1600 N N . LYS A 1 188 ? 36.354 -6.259 -12.256 1.00 70.00 188 LYS A N 1
ATOM 1601 C CA . LYS A 1 188 ? 36.907 -7.221 -11.285 1.00 70.00 188 LYS A CA 1
ATOM 1602 C C . LYS A 1 188 ? 36.722 -6.758 -9.835 1.00 70.00 188 LYS A C 1
ATOM 1604 O O . LYS A 1 188 ? 36.614 -7.604 -8.953 1.00 70.00 188 LYS A O 1
ATOM 1609 N N . LEU A 1 189 ? 36.631 -5.447 -9.606 1.00 73.06 189 LEU A N 1
ATOM 1610 C CA . LEU A 1 189 ? 36.386 -4.841 -8.295 1.00 73.06 189 LEU A CA 1
ATOM 1611 C C . LEU A 1 189 ? 34.930 -4.962 -7.815 1.00 73.06 189 LEU A C 1
ATOM 1613 O O . LEU A 1 189 ? 34.652 -4.620 -6.673 1.00 73.06 189 LEU A O 1
ATOM 1617 N N . GLN A 1 190 ? 34.009 -5.494 -8.630 1.00 79.69 190 GLN A N 1
ATOM 1618 C CA . GLN A 1 190 ? 32.658 -5.818 -8.166 1.00 79.69 190 GLN A CA 1
ATOM 1619 C C . GLN A 1 190 ? 32.719 -7.041 -7.227 1.00 79.69 190 GLN A C 1
ATOM 1621 O O . GLN A 1 190 ? 32.862 -8.175 -7.709 1.00 79.69 190 GLN A O 1
ATOM 1626 N N . ASN A 1 191 ? 32.687 -6.814 -5.911 1.00 81.56 191 ASN A N 1
ATOM 1627 C CA . ASN A 1 191 ? 32.882 -7.831 -4.869 1.00 81.56 191 ASN A CA 1
ATOM 1628 C C . ASN A 1 191 ? 32.135 -7.485 -3.558 1.00 81.56 191 ASN A C 1
ATOM 1630 O O . ASN A 1 191 ? 31.430 -6.481 -3.474 1.00 81.56 191 ASN A O 1
ATOM 1634 N N . SER A 1 192 ? 32.281 -8.327 -2.527 1.00 83.44 192 SER A N 1
ATOM 1635 C CA . SER A 1 192 ? 31.612 -8.168 -1.225 1.00 83.44 192 SER A CA 1
ATOM 1636 C C . SER A 1 192 ? 32.073 -6.971 -0.391 1.00 83.44 192 SER A C 1
ATOM 1638 O O . SER A 1 192 ? 31.417 -6.656 0.596 1.00 83.44 192 SER A O 1
ATOM 1640 N N . GLU A 1 193 ? 33.159 -6.301 -0.779 1.00 82.50 193 GLU A N 1
ATOM 1641 C CA . GLU A 1 193 ? 33.672 -5.097 -0.115 1.00 82.50 193 GLU A CA 1
ATOM 1642 C C . GLU A 1 193 ? 33.008 -3.812 -0.637 1.00 82.50 193 GLU A C 1
ATOM 1644 O O . GLU A 1 193 ? 33.293 -2.729 -0.136 1.00 82.50 193 GLU A O 1
ATOM 1649 N N . TYR A 1 194 ? 32.134 -3.910 -1.652 1.00 78.50 194 TYR A N 1
ATOM 1650 C CA . TYR A 1 194 ? 31.372 -2.787 -2.220 1.00 78.50 194 TYR A CA 1
ATOM 1651 C C . TYR A 1 194 ? 32.230 -1.579 -2.636 1.00 78.50 194 TYR A C 1
ATOM 1653 O O . TYR A 1 194 ? 31.795 -0.429 -2.574 1.00 78.50 194 TYR A O 1
ATOM 1661 N N . THR A 1 195 ? 33.459 -1.825 -3.095 1.00 71.38 195 THR A N 1
ATOM 1662 C CA . THR A 1 195 ? 34.353 -0.764 -3.568 1.00 71.38 195 THR A CA 1
ATOM 1663 C C . THR A 1 195 ? 33.840 -0.210 -4.900 1.00 71.38 195 THR A C 1
ATOM 1665 O O . THR A 1 195 ? 33.797 -0.922 -5.907 1.00 71.38 195 THR A O 1
ATOM 1668 N N . LEU A 1 196 ? 33.422 1.060 -4.905 1.00 67.06 196 LEU A N 1
ATOM 1669 C CA . LEU A 1 196 ? 33.018 1.779 -6.116 1.00 67.06 196 LEU A CA 1
ATOM 1670 C C . LEU A 1 196 ? 34.263 2.174 -6.914 1.00 67.06 196 LEU A C 1
ATOM 1672 O O . LEU A 1 196 ? 35.156 2.838 -6.396 1.00 67.06 196 LEU A O 1
ATOM 1676 N N . ASN A 1 197 ? 34.306 1.772 -8.183 1.00 67.44 197 ASN A N 1
ATOM 1677 C CA . ASN A 1 197 ? 35.382 2.111 -9.109 1.00 67.44 197 ASN A CA 1
ATOM 1678 C C . ASN A 1 197 ? 34.868 3.068 -10.188 1.00 67.44 197 ASN A C 1
ATOM 1680 O O . ASN A 1 197 ? 34.787 2.702 -11.359 1.00 67.44 197 ASN A O 1
ATOM 1684 N N . GLU A 1 198 ? 34.455 4.259 -9.764 1.00 74.88 198 GLU A N 1
ATOM 1685 C CA . GLU A 1 198 ? 34.047 5.328 -10.673 1.00 74.88 198 GLU A CA 1
ATOM 1686 C C . GLU A 1 198 ? 35.106 6.415 -10.737 1.00 74.88 198 GLU A C 1
ATOM 1688 O O . GLU A 1 198 ? 35.539 6.945 -9.711 1.00 74.88 198 GLU A O 1
ATOM 1693 N N . SER A 1 199 ? 35.497 6.767 -11.955 1.00 79.44 199 SER A N 1
ATOM 1694 C CA . SER A 1 199 ? 36.366 7.908 -12.209 1.00 79.44 199 SER A CA 1
ATOM 1695 C C . SER A 1 199 ? 35.583 9.224 -12.141 1.00 79.44 199 SER A C 1
ATOM 1697 O O . SER A 1 199 ? 34.353 9.265 -12.236 1.00 79.44 199 SER A O 1
ATOM 1699 N N . ASP A 1 200 ? 36.297 10.348 -12.081 1.00 82.88 200 ASP A N 1
AT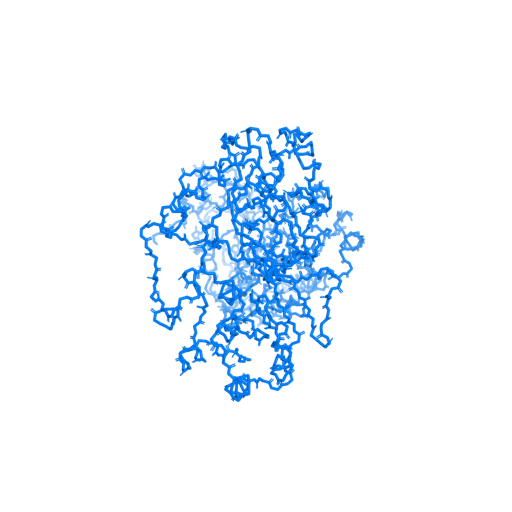OM 1700 C CA . ASP A 1 200 ? 35.658 11.660 -12.225 1.00 82.88 200 ASP A CA 1
ATOM 1701 C C . ASP A 1 200 ? 35.027 11.849 -13.617 1.00 82.88 200 ASP A C 1
ATOM 1703 O O . ASP A 1 200 ? 33.983 12.489 -13.740 1.00 82.88 200 ASP A O 1
ATOM 1707 N N . SER A 1 201 ? 35.565 11.198 -14.657 1.00 83.25 201 SER A N 1
ATOM 1708 C CA . SER A 1 201 ? 34.936 11.198 -15.984 1.00 83.25 201 SER A CA 1
ATOM 1709 C C . SER A 1 201 ? 33.605 10.435 -16.012 1.00 83.25 201 SER A C 1
ATOM 1711 O O . SER A 1 201 ? 32.695 10.830 -16.745 1.00 83.25 201 SER A O 1
ATOM 1713 N N . ASP A 1 202 ? 33.438 9.390 -15.196 1.00 83.06 202 ASP A N 1
ATOM 1714 C CA . ASP A 1 202 ? 32.165 8.674 -15.045 1.00 83.06 202 ASP A CA 1
ATOM 1715 C C . ASP A 1 202 ? 31.107 9.567 -14.373 1.00 83.06 202 ASP A C 1
ATOM 1717 O O . ASP A 1 202 ? 29.951 9.625 -14.817 1.00 83.06 202 ASP A O 1
ATOM 1721 N N . LYS A 1 203 ? 31.514 10.337 -13.354 1.00 85.88 203 LYS A N 1
ATOM 1722 C CA . LYS A 1 203 ? 30.652 11.325 -12.683 1.00 85.88 203 LYS A CA 1
ATOM 1723 C C . LYS A 1 203 ? 30.225 12.433 -13.641 1.00 85.88 203 LYS A C 1
ATOM 1725 O O . LYS A 1 203 ? 29.038 12.742 -13.732 1.00 85.88 203 LYS A O 1
ATOM 1730 N N . GLU A 1 204 ? 31.151 12.985 -14.425 1.00 87.94 204 GLU A N 1
ATOM 1731 C CA . GLU A 1 204 ? 30.824 13.993 -15.440 1.00 87.94 204 GLU A CA 1
ATOM 1732 C C . GLU A 1 204 ? 29.841 13.469 -16.492 1.00 87.94 204 GLU A C 1
ATOM 1734 O O . GLU A 1 204 ? 28.910 14.183 -16.880 1.00 87.94 204 GLU A O 1
ATOM 1739 N N . ARG A 1 205 ? 30.016 12.223 -16.958 1.00 87.69 205 ARG A N 1
ATOM 1740 C CA . ARG A 1 205 ? 29.061 11.590 -17.883 1.00 87.69 205 ARG A CA 1
ATOM 1741 C C . ARG A 1 205 ? 27.684 11.443 -17.250 1.00 87.69 205 ARG A C 1
ATOM 1743 O O . ARG A 1 205 ? 26.695 11.711 -17.926 1.00 87.69 205 ARG A O 1
ATOM 1750 N N . THR A 1 206 ? 27.618 11.065 -15.975 1.00 90.62 206 THR A N 1
ATOM 1751 C CA . THR A 1 206 ? 26.360 10.971 -15.219 1.00 90.62 206 THR A CA 1
ATOM 1752 C C . THR A 1 206 ? 25.664 12.329 -15.138 1.00 90.62 206 THR A C 1
ATOM 1754 O O . THR A 1 206 ? 24.500 12.444 -15.510 1.00 90.62 206 THR A O 1
ATOM 1757 N N . VAL A 1 207 ? 26.389 13.392 -14.780 1.00 92.50 207 VAL A N 1
ATOM 1758 C CA . VAL A 1 207 ? 25.847 14.763 -14.745 1.00 92.50 207 VAL A CA 1
ATOM 1759 C C . VAL A 1 207 ? 25.333 15.202 -16.121 1.00 92.50 207 VAL A C 1
ATOM 1761 O O . VAL A 1 207 ? 24.248 15.778 -16.215 1.00 92.50 207 VAL A O 1
ATOM 1764 N N . LYS A 1 208 ? 26.083 14.931 -17.198 1.00 93.38 208 LYS A N 1
ATOM 1765 C CA . LYS A 1 208 ? 25.670 15.258 -18.577 1.00 93.38 208 LYS A CA 1
ATOM 1766 C C . LYS A 1 208 ? 24.410 14.494 -18.989 1.00 93.38 208 LYS A C 1
ATOM 1768 O O . LYS A 1 208 ? 23.502 15.102 -19.547 1.00 93.38 208 LYS A O 1
ATOM 1773 N N . TYR A 1 209 ? 24.335 13.202 -18.681 1.00 95.19 209 TYR A N 1
ATOM 1774 C CA . TYR A 1 209 ? 23.165 12.373 -18.963 1.00 95.19 209 TYR A CA 1
ATOM 1775 C C . TYR A 1 209 ? 21.925 12.838 -18.187 1.00 95.19 209 TYR A C 1
ATOM 1777 O O . TYR A 1 209 ? 20.858 12.999 -18.775 1.00 95.19 209 TYR A O 1
ATOM 1785 N N . ASN A 1 210 ? 22.069 13.140 -16.895 1.00 95.88 210 ASN A N 1
ATOM 1786 C CA . ASN A 1 210 ? 20.958 13.619 -16.072 1.00 95.88 210 ASN A CA 1
ATOM 1787 C C . ASN A 1 210 ? 20.415 14.958 -16.591 1.00 95.88 210 ASN A C 1
ATOM 1789 O O . ASN A 1 210 ? 19.204 15.132 -16.710 1.00 95.88 210 ASN A O 1
ATOM 1793 N N . LYS A 1 211 ? 21.304 15.882 -16.986 1.00 95.56 211 LYS A N 1
ATOM 1794 C CA . LYS A 1 211 ? 20.911 17.142 -17.640 1.00 95.56 211 LYS A CA 1
ATOM 1795 C C . LYS A 1 211 ? 20.209 16.904 -18.975 1.00 95.56 211 LYS A C 1
ATOM 1797 O O . LYS A 1 211 ? 19.194 17.537 -19.232 1.00 95.56 211 LYS A O 1
ATOM 1802 N N . LEU A 1 212 ? 20.714 15.984 -19.799 1.00 96.81 212 LEU A N 1
ATOM 1803 C CA . LEU A 1 212 ? 20.077 15.620 -21.066 1.00 96.81 212 LEU A CA 1
ATOM 1804 C C . LEU A 1 212 ? 18.639 15.136 -20.846 1.00 96.81 212 LEU A C 1
ATOM 1806 O O . LEU A 1 212 ? 17.743 15.538 -21.584 1.00 96.81 212 LEU A O 1
ATOM 1810 N N . LEU A 1 213 ? 18.411 14.308 -19.825 1.00 96.56 213 LEU A N 1
ATOM 1811 C CA . LEU A 1 213 ? 17.083 13.794 -19.500 1.00 96.56 213 LEU A CA 1
ATOM 1812 C C . LEU A 1 213 ? 16.116 14.917 -19.086 1.00 96.56 213 LEU A C 1
ATOM 1814 O O . LEU A 1 213 ? 14.970 14.937 -19.533 1.00 96.56 213 LEU A O 1
ATOM 1818 N N . LEU A 1 214 ? 16.588 15.886 -18.296 1.00 96.62 214 LEU A N 1
ATOM 1819 C CA . LEU A 1 214 ? 15.813 17.078 -17.934 1.00 96.62 214 LEU A CA 1
ATOM 1820 C C . LEU A 1 214 ? 15.557 18.017 -19.118 1.00 96.62 214 LEU A C 1
ATOM 1822 O O . LEU A 1 214 ? 14.481 18.593 -19.201 1.00 96.62 214 LEU A O 1
ATOM 1826 N N . ASP A 1 215 ? 16.501 18.136 -20.052 1.00 97.12 215 ASP A N 1
ATOM 1827 C CA . ASP A 1 215 ? 16.373 18.982 -21.245 1.00 97.12 215 ASP A CA 1
ATOM 1828 C C . ASP A 1 215 ? 15.497 18.344 -22.349 1.00 97.12 215 ASP A C 1
ATOM 1830 O O . ASP A 1 215 ? 15.263 18.977 -23.377 1.00 97.12 215 ASP A O 1
ATOM 1834 N N . SER A 1 216 ? 15.014 17.106 -22.180 1.00 98.19 216 SER A N 1
ATOM 1835 C CA . SER A 1 216 ? 14.294 16.354 -23.223 1.00 98.19 216 SER A CA 1
ATOM 1836 C C . SER A 1 216 ? 12.801 16.226 -22.939 1.00 98.19 216 SER A C 1
ATOM 1838 O O . SER A 1 216 ? 12.434 15.697 -21.885 1.00 98.19 216 SER A O 1
ATOM 1840 N N . ARG A 1 217 ? 11.945 16.634 -23.890 1.00 98.19 217 ARG A N 1
ATOM 1841 C CA . ARG A 1 217 ? 10.484 16.405 -23.849 1.00 98.19 217 ARG A CA 1
ATOM 1842 C C . ARG A 1 217 ? 10.181 14.909 -23.837 1.00 98.19 217 ARG A C 1
ATOM 1844 O O . ARG A 1 217 ? 9.546 14.415 -22.910 1.00 98.19 217 ARG A O 1
ATOM 1851 N N . TYR A 1 218 ? 10.757 14.190 -24.800 1.00 98.69 218 TYR A N 1
ATOM 1852 C CA . TYR A 1 218 ? 10.648 12.741 -24.935 1.00 98.69 218 TYR A CA 1
ATOM 1853 C C . TYR A 1 218 ? 12.011 12.046 -24.789 1.00 98.69 218 TYR A C 1
ATOM 1855 O O . TYR A 1 218 ? 13.042 12.544 -25.247 1.00 98.69 218 TYR A O 1
ATOM 1863 N N . SER A 1 219 ? 12.036 10.854 -24.197 1.00 98.44 219 SER A N 1
ATOM 1864 C CA . SER A 1 219 ? 13.257 10.056 -24.042 1.00 98.44 219 SER A CA 1
ATOM 1865 C C . SER A 1 219 ? 13.132 8.722 -24.765 1.00 98.44 219 SER A C 1
ATOM 1867 O O . SER A 1 219 ? 12.263 7.910 -24.437 1.00 98.44 219 SER A O 1
ATOM 1869 N N . LEU A 1 220 ? 13.996 8.460 -25.752 1.00 98.62 220 LEU A N 1
ATOM 1870 C CA . LEU A 1 220 ? 13.920 7.203 -26.496 1.00 98.62 220 LEU A CA 1
ATOM 1871 C C . LEU A 1 220 ? 14.428 6.045 -25.635 1.00 98.62 220 LEU A C 1
ATOM 1873 O O . LEU A 1 220 ? 15.579 6.027 -25.171 1.00 98.62 220 LEU A O 1
ATOM 1877 N N . CYS A 1 221 ? 13.569 5.041 -25.483 1.00 98.19 221 CYS A N 1
ATOM 1878 C CA . CYS A 1 221 ? 13.795 3.846 -24.683 1.00 98.19 221 CYS A CA 1
ATOM 1879 C C . CYS A 1 221 ? 13.764 2.580 -25.562 1.00 98.19 221 CYS A C 1
ATOM 1881 O O . CYS A 1 221 ? 12.837 1.776 -25.447 1.00 98.19 221 CYS A O 1
ATOM 1883 N N . PRO A 1 222 ? 14.753 2.394 -26.460 1.00 97.94 222 PRO A N 1
ATOM 1884 C CA . PRO A 1 222 ? 14.843 1.209 -27.296 1.00 97.94 222 PRO A CA 1
ATOM 1885 C C . PRO A 1 222 ? 15.353 -0.021 -26.550 1.00 97.94 222 PRO A C 1
ATOM 1887 O O . PRO A 1 222 ? 16.186 0.086 -25.631 1.00 97.94 222 PRO A O 1
ATOM 1890 N N . SER A 1 223 ? 14.935 -1.191 -27.036 1.00 96.31 223 SER A N 1
ATOM 1891 C CA . SER A 1 223 ? 15.471 -2.479 -26.600 1.00 96.31 223 SER A CA 1
ATOM 1892 C C . SER A 1 223 ? 17.008 -2.509 -26.712 1.00 96.31 223 SER A C 1
ATOM 1894 O O . SER A 1 223 ? 17.640 -1.805 -27.511 1.00 96.31 223 SER A O 1
ATOM 1896 N N . GLY A 1 224 ? 17.641 -3.222 -25.782 1.00 94.25 224 GLY A N 1
ATOM 1897 C CA . GLY A 1 224 ? 19.090 -3.389 -25.681 1.00 94.25 224 GLY A CA 1
ATOM 1898 C C . GLY A 1 224 ? 19.466 -4.863 -25.779 1.00 94.25 224 GLY A C 1
ATOM 1899 O O . GLY A 1 224 ? 18.915 -5.596 -26.594 1.00 94.25 224 GLY A O 1
ATOM 1900 N N . SER A 1 225 ? 20.365 -5.320 -24.906 1.00 92.50 225 SER A N 1
ATOM 1901 C CA . SER A 1 225 ? 20.583 -6.758 -24.679 1.00 92.50 225 SER A CA 1
ATOM 1902 C C . SER A 1 225 ? 19.414 -7.441 -23.959 1.00 92.50 225 SER A C 1
ATOM 1904 O O . SER A 1 225 ? 19.245 -8.654 -24.044 1.00 92.50 225 SER A O 1
ATOM 1906 N N . GLY A 1 226 ? 18.584 -6.655 -23.272 1.00 94.62 226 GLY A N 1
ATOM 1907 C CA . GLY A 1 226 ? 17.264 -7.044 -22.789 1.00 94.62 226 GLY A CA 1
ATOM 1908 C C . GLY A 1 226 ? 16.174 -6.135 -23.368 1.00 94.62 226 GLY A C 1
ATOM 1909 O O . GLY A 1 226 ? 16.481 -5.074 -23.918 1.00 94.62 226 GLY A O 1
ATOM 1910 N N . PRO A 1 227 ? 14.892 -6.510 -23.217 1.00 95.62 227 PRO A N 1
ATOM 1911 C CA . PRO A 1 227 ? 13.773 -5.726 -23.745 1.00 95.62 227 PRO A CA 1
ATOM 1912 C C . PRO A 1 227 ? 13.510 -4.435 -22.946 1.00 95.62 227 PRO A C 1
ATOM 1914 O O . PRO A 1 227 ? 12.811 -3.553 -23.422 1.00 95.62 227 PRO A O 1
ATOM 1917 N N . ASN A 1 228 ? 14.075 -4.308 -21.740 1.00 95.75 228 ASN A N 1
ATOM 1918 C CA . ASN A 1 228 ? 13.877 -3.178 -20.827 1.00 95.75 228 ASN A CA 1
ATOM 1919 C C . ASN A 1 228 ? 15.165 -2.358 -20.677 1.00 95.75 228 ASN A C 1
ATOM 1921 O O . ASN A 1 228 ? 16.264 -2.870 -20.904 1.00 95.75 228 ASN A O 1
ATOM 1925 N N . SER A 1 229 ? 15.040 -1.104 -20.251 1.00 92.75 229 SER A N 1
ATOM 1926 C CA . SER A 1 229 ? 16.154 -0.173 -20.068 1.00 92.75 229 SER A CA 1
ATOM 1927 C C . SER A 1 229 ? 16.005 0.592 -18.757 1.00 92.75 229 SER A C 1
ATOM 1929 O O . SER A 1 229 ? 14.916 1.057 -18.440 1.00 92.75 229 SER A O 1
ATOM 1931 N N . ILE A 1 230 ? 17.104 0.790 -18.023 1.00 94.44 230 ILE A N 1
ATOM 1932 C CA . ILE A 1 230 ? 17.114 1.606 -16.791 1.00 94.44 230 ILE A CA 1
ATOM 1933 C C . ILE A 1 230 ? 16.604 3.022 -17.087 1.00 94.44 230 ILE A C 1
ATOM 1935 O O . ILE A 1 230 ? 15.804 3.556 -16.321 1.00 94.44 230 ILE A O 1
ATOM 1939 N N . ARG A 1 231 ? 16.969 3.567 -18.259 1.00 95.75 231 ARG A N 1
ATOM 1940 C CA . ARG A 1 231 ? 16.485 4.865 -18.740 1.00 95.75 231 ARG A CA 1
ATOM 1941 C C . ARG A 1 231 ? 14.978 4.981 -18.671 1.00 95.75 231 ARG A C 1
ATOM 1943 O O . ARG A 1 231 ? 14.504 6.021 -18.265 1.00 95.75 231 ARG A O 1
ATOM 1950 N N . PHE A 1 232 ? 14.241 3.940 -19.055 1.00 98.31 232 PHE A N 1
ATOM 1951 C CA . PHE A 1 232 ? 12.782 3.996 -19.083 1.00 98.31 232 PHE A CA 1
ATOM 1952 C C . PHE A 1 232 ? 12.216 4.434 -17.726 1.00 98.31 232 PHE A C 1
ATOM 1954 O O . PHE A 1 232 ? 11.337 5.286 -17.668 1.00 98.31 232 PHE A O 1
ATOM 1961 N N . TRP A 1 233 ? 12.783 3.922 -16.633 1.00 98.19 233 TRP A N 1
ATOM 1962 C CA . TRP A 1 233 ? 12.366 4.259 -15.274 1.00 98.19 233 TRP A CA 1
ATOM 1963 C C . TRP A 1 233 ? 12.904 5.615 -14.808 1.00 98.19 233 TRP A C 1
ATOM 1965 O O . TRP A 1 233 ? 12.177 6.356 -14.155 1.00 98.19 233 TRP A O 1
ATOM 1975 N N . GLU A 1 234 ? 14.127 5.987 -15.191 1.00 98.00 234 GLU A N 1
ATOM 1976 C CA . GLU A 1 234 ? 14.672 7.329 -14.924 1.00 98.00 234 GLU A CA 1
ATOM 1977 C C . GLU A 1 234 ? 13.857 8.423 -15.632 1.00 98.00 234 GLU A C 1
ATOM 1979 O O . GLU A 1 234 ? 13.543 9.452 -15.041 1.00 98.00 234 GLU A O 1
ATOM 1984 N N . SER A 1 235 ? 13.471 8.178 -16.885 1.00 98.25 235 SER A N 1
ATOM 1985 C CA . SER A 1 235 ? 12.622 9.029 -17.719 1.00 98.25 235 SER A CA 1
ATOM 1986 C C . SER A 1 235 ? 11.265 9.283 -17.062 1.00 98.25 235 SER A C 1
ATOM 1988 O O . SER A 1 235 ? 10.857 10.440 -16.949 1.00 98.25 235 SER A O 1
ATOM 1990 N N . LEU A 1 236 ? 10.612 8.224 -16.559 1.00 98.31 236 LEU A N 1
ATOM 1991 C CA . LEU A 1 236 ? 9.357 8.340 -15.809 1.00 98.31 236 LEU A CA 1
ATOM 1992 C C . LEU A 1 236 ? 9.514 9.246 -14.579 1.00 98.31 236 LEU A C 1
ATOM 1994 O O . LEU A 1 236 ? 8.690 10.131 -14.359 1.00 98.31 236 LEU A O 1
ATOM 1998 N N . ALA A 1 237 ? 10.588 9.059 -13.804 1.00 97.25 237 ALA A N 1
ATOM 1999 C CA . ALA A 1 237 ? 10.815 9.782 -12.553 1.00 97.25 237 ALA A CA 1
ATOM 2000 C C . ALA A 1 237 ? 10.920 11.301 -12.724 1.00 97.25 237 ALA A C 1
ATOM 2002 O O . ALA A 1 237 ? 10.485 12.051 -11.853 1.00 97.25 237 ALA A O 1
ATOM 2003 N N . VAL A 1 238 ? 11.500 11.751 -13.838 1.00 96.81 238 VAL A N 1
ATOM 2004 C CA . VAL A 1 238 ? 11.744 13.178 -14.105 1.00 96.81 238 VAL A CA 1
ATOM 2005 C C . VAL A 1 238 ? 10.810 13.752 -15.157 1.00 96.81 238 VAL A C 1
ATOM 2007 O O . VAL A 1 238 ? 11.070 14.841 -15.667 1.00 96.81 238 VAL A O 1
ATOM 2010 N N . GLY A 1 239 ? 9.763 13.024 -15.546 1.00 96.88 239 GLY A N 1
ATOM 2011 C CA . GLY A 1 239 ? 8.791 13.521 -16.515 1.00 96.88 239 GLY A CA 1
ATOM 2012 C C . GLY A 1 239 ? 9.364 13.770 -17.921 1.00 96.88 239 GLY A C 1
ATOM 2013 O O . GLY A 1 239 ? 8.862 14.614 -18.661 1.00 96.88 239 GLY A O 1
ATOM 2014 N N . SER A 1 240 ? 10.442 13.080 -18.299 1.00 97.94 240 SER A N 1
ATOM 2015 C CA . SER A 1 240 ? 10.864 13.015 -19.702 1.00 97.94 240 SER A CA 1
ATOM 2016 C C . SER A 1 240 ? 10.116 11.851 -20.337 1.00 97.94 240 SER A C 1
ATOM 2018 O O . SER A 1 240 ? 10.444 10.702 -20.057 1.00 97.94 240 SER A O 1
ATOM 2020 N N . ILE A 1 241 ? 9.078 12.124 -21.125 1.00 98.69 241 ILE A N 1
ATOM 2021 C CA . ILE A 1 241 ? 8.083 11.113 -21.508 1.00 98.69 241 ILE A CA 1
ATOM 2022 C C . ILE A 1 241 ? 8.762 9.965 -22.273 1.00 98.69 241 ILE A C 1
ATOM 2024 O O . ILE A 1 241 ? 9.347 10.194 -23.340 1.00 98.69 241 ILE A O 1
ATOM 2028 N N . PRO A 1 242 ? 8.725 8.722 -21.758 1.00 98.56 242 PRO A N 1
ATOM 2029 C CA . PRO A 1 242 ? 9.360 7.596 -22.422 1.00 98.56 242 PRO A CA 1
ATOM 2030 C C . PRO A 1 242 ? 8.700 7.283 -23.767 1.00 98.56 242 PRO A C 1
ATOM 2032 O O . PRO A 1 242 ? 7.486 7.087 -23.854 1.00 98.56 242 PRO A O 1
ATOM 2035 N N . VAL A 1 243 ? 9.525 7.136 -24.803 1.00 98.69 243 VAL A N 1
ATOM 2036 C CA . VAL A 1 243 ? 9.134 6.501 -26.065 1.00 98.69 243 VAL A CA 1
ATOM 2037 C C . VAL A 1 243 ? 9.650 5.071 -26.047 1.00 98.69 243 VAL A C 1
ATOM 2039 O O . VAL A 1 243 ? 10.845 4.823 -26.237 1.00 98.69 243 VAL A O 1
ATOM 2042 N N . LEU A 1 244 ? 8.756 4.126 -25.788 1.00 98.50 244 LEU A N 1
ATOM 2043 C CA . LEU A 1 244 ? 9.073 2.709 -25.746 1.00 98.50 244 LEU A CA 1
ATOM 2044 C C . LEU A 1 244 ? 9.207 2.156 -27.170 1.00 98.50 244 LEU A C 1
ATOM 2046 O O . LEU A 1 244 ? 8.225 2.078 -27.908 1.00 98.50 244 LEU A O 1
ATOM 2050 N N . LEU A 1 245 ? 10.430 1.750 -27.512 1.00 98.19 245 LEU A N 1
ATOM 2051 C CA . LEU A 1 245 ? 10.823 1.129 -28.783 1.00 98.19 245 LEU A CA 1
ATOM 2052 C C . LEU A 1 245 ? 11.342 -0.293 -28.499 1.00 98.19 245 LEU A C 1
ATOM 2054 O O . LEU A 1 245 ? 12.523 -0.597 -28.676 1.00 98.19 245 LEU A O 1
ATOM 2058 N N . ALA A 1 246 ? 10.473 -1.127 -27.932 1.00 97.31 246 ALA A N 1
ATOM 2059 C CA . ALA A 1 246 ? 10.791 -2.491 -27.527 1.00 97.31 246 ALA A CA 1
ATOM 2060 C C . ALA A 1 246 ? 9.545 -3.372 -27.672 1.00 97.31 246 ALA A C 1
ATOM 2062 O O . ALA A 1 246 ? 8.784 -3.544 -26.719 1.00 97.31 246 ALA A O 1
ATOM 2063 N N . ASP A 1 247 ? 9.348 -3.929 -28.866 1.00 97.38 247 ASP A N 1
ATOM 2064 C CA . ASP A 1 247 ? 8.100 -4.606 -29.262 1.00 97.38 247 ASP A CA 1
ATOM 2065 C C . ASP A 1 247 ? 7.729 -5.794 -28.366 1.00 97.38 247 ASP A C 1
ATOM 2067 O O . ASP A 1 247 ? 6.565 -6.169 -28.271 1.00 97.38 247 ASP A O 1
ATOM 2071 N N . THR A 1 248 ? 8.715 -6.394 -27.699 1.00 97.00 248 THR A N 1
ATOM 2072 C CA . THR A 1 248 ? 8.516 -7.578 -26.859 1.00 97.00 248 THR A CA 1
ATOM 2073 C C . THR A 1 248 ? 8.370 -7.263 -25.377 1.00 97.00 248 THR A C 1
ATOM 2075 O O . THR A 1 248 ? 7.995 -8.165 -24.637 1.00 97.00 248 THR A O 1
ATOM 2078 N N . LEU A 1 249 ? 8.658 -6.042 -24.907 1.00 97.88 249 LEU A N 1
ATOM 2079 C CA . LEU A 1 249 ? 8.670 -5.746 -23.471 1.00 97.88 249 LEU A CA 1
ATOM 2080 C C . LEU A 1 249 ? 7.264 -5.806 -22.870 1.00 97.88 249 LEU A C 1
ATOM 2082 O O . LEU A 1 249 ? 6.366 -5.078 -23.293 1.00 97.88 249 LEU A O 1
ATOM 2086 N N . GLU A 1 250 ? 7.112 -6.572 -21.791 1.00 97.75 250 GLU A N 1
ATOM 2087 C CA . GLU A 1 250 ? 5.926 -6.495 -20.947 1.00 97.75 250 GLU A CA 1
ATOM 2088 C C . GLU A 1 250 ? 6.209 -5.700 -19.667 1.00 97.75 250 GLU A C 1
ATOM 2090 O O . GLU A 1 250 ? 7.057 -6.070 -18.852 1.00 97.75 250 GLU A O 1
ATOM 2095 N N . LEU A 1 251 ? 5.477 -4.599 -19.484 1.00 97.69 251 LEU A N 1
ATOM 2096 C CA . LEU A 1 251 ? 5.546 -3.765 -18.283 1.00 97.69 251 LEU A CA 1
ATOM 2097 C C . LEU A 1 251 ? 4.598 -4.292 -17.190 1.00 97.69 251 LEU A C 1
ATOM 2099 O O . LEU A 1 251 ? 3.576 -4.903 -17.508 1.00 97.69 251 LEU A O 1
ATOM 2103 N N . PRO A 1 252 ? 4.883 -4.043 -15.897 1.00 96.12 252 PRO A N 1
ATOM 2104 C CA . PRO A 1 252 ? 3.929 -4.330 -14.828 1.00 96.12 252 PRO A CA 1
ATOM 2105 C C . PRO A 1 252 ? 2.599 -3.619 -15.066 1.00 96.12 252 PRO A C 1
ATOM 2107 O O . PRO A 1 252 ? 2.598 -2.468 -15.460 1.00 96.12 252 PRO A O 1
ATOM 2110 N N . SER A 1 253 ? 1.462 -4.285 -14.855 1.00 93.38 253 SER A N 1
ATOM 2111 C CA . SER A 1 253 ? 0.147 -3.727 -15.201 1.00 93.38 253 SER A CA 1
ATOM 2112 C C . SER A 1 253 ? -0.205 -2.466 -14.401 1.00 93.38 253 SER A C 1
ATOM 2114 O O . SER A 1 253 ? -0.270 -2.526 -13.171 1.00 93.38 253 SER A O 1
ATOM 2116 N N . HIS A 1 254 ? -0.548 -1.382 -15.091 1.00 94.44 254 HIS A N 1
ATOM 2117 C CA . HIS A 1 254 ? -1.100 -0.152 -14.522 1.00 94.44 254 HIS A CA 1
ATOM 2118 C C . HIS A 1 254 ? -2.092 0.467 -15.511 1.00 94.44 254 HIS A C 1
ATOM 2120 O O . HIS A 1 254 ? -1.928 0.288 -16.714 1.00 94.44 254 HIS A O 1
ATOM 2126 N N . GLU A 1 255 ? -3.098 1.190 -15.022 1.00 90.56 255 GLU A N 1
ATOM 2127 C CA . GLU A 1 255 ? -4.099 1.850 -15.879 1.00 90.56 255 GLU A CA 1
ATOM 2128 C C . GLU A 1 255 ? -3.532 3.073 -16.614 1.00 90.56 255 GLU A C 1
ATOM 2130 O O . GLU A 1 255 ? -3.786 3.245 -17.794 1.00 90.56 255 GLU A O 1
ATOM 2135 N N . LEU A 1 256 ? -2.657 3.841 -15.958 1.00 94.56 256 LEU A N 1
ATOM 2136 C CA . LEU A 1 256 ? -2.023 5.036 -16.537 1.00 94.56 256 LEU A CA 1
ATOM 2137 C C . LEU A 1 256 ? -1.018 4.791 -17.680 1.00 94.56 256 LEU A C 1
ATOM 2139 O O . LEU A 1 256 ? -0.453 5.758 -18.174 1.00 94.56 256 LEU A O 1
ATOM 2143 N N . TRP A 1 257 ? -0.711 3.553 -18.095 1.00 97.38 257 TRP A N 1
ATOM 2144 C CA . TRP A 1 257 ? 0.341 3.353 -19.109 1.00 97.38 257 TRP A CA 1
ATOM 2145 C C . TRP A 1 257 ? 0.036 4.045 -20.434 1.00 97.38 257 TRP A C 1
ATOM 2147 O O . TRP A 1 257 ? 0.925 4.686 -20.993 1.00 97.38 257 TRP A O 1
ATOM 2157 N N . ASP A 1 258 ? -1.197 3.922 -20.917 1.00 95.75 258 ASP A N 1
ATOM 2158 C CA . ASP A 1 258 ? -1.601 4.475 -22.213 1.00 95.75 258 ASP A CA 1
ATOM 2159 C C . ASP A 1 258 ? -1.701 6.011 -22.179 1.00 95.75 258 ASP A C 1
ATOM 2161 O O . ASP A 1 258 ? -1.597 6.667 -23.216 1.00 95.75 258 ASP A O 1
ATOM 2165 N N . ASP A 1 259 ? -1.794 6.582 -20.972 1.00 97.31 259 ASP A N 1
ATOM 2166 C CA . ASP A 1 259 ? -1.832 8.022 -20.719 1.00 97.31 259 ASP A CA 1
ATOM 2167 C C . ASP A 1 259 ? -0.509 8.621 -20.240 1.00 97.31 259 ASP A C 1
ATOM 2169 O O . ASP A 1 259 ? -0.430 9.825 -20.011 1.00 97.31 259 ASP A O 1
ATOM 2173 N N . ALA A 1 260 ? 0.540 7.810 -20.090 1.00 98.00 260 ALA A N 1
ATOM 2174 C CA . ALA A 1 260 ? 1.835 8.266 -19.590 1.00 98.00 260 ALA A CA 1
ATOM 2175 C C . ALA A 1 260 ? 2.961 8.155 -20.615 1.00 98.00 260 ALA A C 1
ATOM 2177 O O . ALA A 1 260 ? 3.854 8.997 -20.627 1.00 98.00 260 ALA A O 1
ATOM 2178 N N . ILE A 1 261 ? 2.970 7.112 -21.448 1.00 98.44 261 ILE A N 1
ATOM 2179 C CA . ILE A 1 261 ? 4.099 6.819 -22.341 1.00 98.44 261 ILE A CA 1
ATOM 2180 C C . ILE A 1 261 ? 3.665 6.746 -23.800 1.00 98.44 261 ILE A C 1
ATOM 2182 O O . ILE A 1 261 ? 2.491 6.574 -24.116 1.00 98.44 261 ILE A O 1
ATOM 2186 N N . ILE A 1 262 ? 4.641 6.784 -24.704 1.00 98.50 262 ILE A N 1
ATOM 2187 C CA . ILE A 1 262 ? 4.413 6.573 -26.136 1.00 98.50 262 ILE A CA 1
ATOM 2188 C C . ILE A 1 262 ? 4.986 5.219 -26.515 1.00 98.50 262 ILE A C 1
ATOM 2190 O O . ILE A 1 262 ? 6.166 4.954 -26.294 1.00 98.50 262 ILE A O 1
ATOM 2194 N N . ARG A 1 263 ? 4.171 4.354 -27.115 1.00 98.12 263 ARG A N 1
ATOM 2195 C CA . ARG A 1 263 ? 4.624 3.074 -27.672 1.00 98.12 263 ARG A CA 1
ATOM 2196 C C . ARG A 1 263 ? 4.720 3.210 -29.182 1.00 98.12 263 ARG A C 1
ATOM 2198 O O . ARG A 1 263 ? 3.708 3.422 -29.846 1.00 98.12 263 ARG A O 1
ATOM 2205 N N . VAL A 1 264 ? 5.927 3.083 -29.721 1.00 97.88 264 VAL A N 1
ATOM 2206 C CA . VAL A 1 264 ? 6.153 3.094 -31.170 1.00 97.88 264 VAL A CA 1
ATOM 2207 C C . VAL A 1 264 ? 6.675 1.717 -31.560 1.00 97.88 264 VAL A C 1
ATOM 2209 O O . VAL A 1 264 ? 7.737 1.332 -31.071 1.00 97.88 264 VAL A O 1
ATOM 2212 N N . PRO A 1 265 ? 5.962 0.967 -32.421 1.00 97.94 265 PRO A N 1
ATOM 2213 C CA . PRO A 1 265 ? 6.483 -0.277 -32.966 1.00 97.94 265 PRO A CA 1
ATOM 2214 C C . PRO A 1 265 ? 7.843 -0.050 -33.625 1.00 97.94 265 PRO A C 1
ATOM 2216 O O . PRO A 1 265 ? 8.023 0.938 -34.345 1.00 97.94 265 PRO A O 1
ATOM 2219 N N . GLU A 1 266 ? 8.800 -0.954 -33.425 1.00 97.75 266 GLU A N 1
ATOM 2220 C CA . GLU A 1 266 ? 10.168 -0.753 -33.911 1.00 97.75 266 GLU A CA 1
ATOM 2221 C C . GLU A 1 266 ? 10.214 -0.539 -35.438 1.00 97.75 266 GLU A C 1
ATOM 2223 O O . GLU A 1 266 ? 11.058 0.209 -35.940 1.00 97.75 266 GLU A O 1
ATOM 2228 N N . ASN A 1 267 ? 9.297 -1.141 -36.203 1.00 97.56 267 ASN A N 1
ATOM 2229 C CA . ASN A 1 267 ? 9.188 -0.958 -37.657 1.00 97.56 267 ASN A CA 1
ATOM 2230 C C . ASN A 1 267 ? 8.671 0.433 -38.088 1.00 97.56 267 ASN A C 1
ATOM 2232 O O . ASN A 1 267 ? 8.917 0.835 -39.226 1.00 97.56 267 ASN A O 1
ATOM 2236 N N . LYS A 1 268 ? 8.036 1.192 -37.189 1.00 97.75 268 LYS A N 1
ATOM 2237 C CA . LYS A 1 268 ? 7.516 2.551 -37.423 1.00 97.75 268 LYS A CA 1
ATOM 2238 C C . LYS A 1 268 ? 8.466 3.661 -36.977 1.00 97.75 268 LYS A C 1
ATOM 2240 O O . LYS A 1 268 ? 8.083 4.826 -36.960 1.00 97.75 268 LYS A O 1
ATOM 2245 N N . LEU A 1 269 ? 9.727 3.344 -36.671 1.00 97.94 269 LEU A N 1
ATOM 2246 C CA . LEU A 1 269 ? 10.719 4.324 -36.208 1.00 97.94 269 LEU A CA 1
ATOM 2247 C C . LEU A 1 269 ? 10.798 5.592 -37.087 1.00 97.94 269 LEU A C 1
ATOM 2249 O O . LEU A 1 269 ? 10.998 6.684 -36.569 1.00 97.94 269 LEU A O 1
ATOM 2253 N N . LYS A 1 270 ? 10.620 5.478 -38.410 1.00 96.31 270 LYS A N 1
ATOM 2254 C CA . LYS A 1 270 ? 10.677 6.634 -39.326 1.00 96.31 270 LYS A CA 1
ATOM 2255 C C . LYS A 1 270 ? 9.541 7.644 -39.117 1.00 96.31 270 LYS A C 1
ATOM 2257 O O . LYS A 1 270 ? 9.721 8.810 -39.444 1.00 96.31 270 LYS A O 1
ATOM 2262 N N . GLU A 1 271 ? 8.406 7.212 -38.572 1.00 96.62 271 GLU A N 1
ATOM 2263 C CA . GLU A 1 271 ? 7.242 8.060 -38.273 1.00 96.62 271 GLU A CA 1
ATOM 2264 C C . GLU A 1 271 ? 7.411 8.822 -36.946 1.00 96.62 271 GLU A C 1
ATOM 2266 O O . GLU A 1 271 ? 6.653 9.750 -36.665 1.00 96.62 271 GLU A O 1
ATOM 2271 N N . LEU A 1 272 ? 8.417 8.461 -36.135 1.00 97.12 272 LEU A N 1
ATOM 2272 C CA . LEU A 1 272 ? 8.627 8.977 -34.783 1.00 97.12 272 LEU A CA 1
ATOM 2273 C C . LEU A 1 272 ? 8.616 10.515 -34.696 1.00 97.12 272 LEU A C 1
ATOM 2275 O O . LEU A 1 272 ? 7.868 11.023 -33.861 1.00 97.12 272 LEU A O 1
ATOM 2279 N N . PRO A 1 273 ? 9.363 11.282 -35.521 1.00 95.31 273 PRO A N 1
ATOM 2280 C CA . PRO A 1 273 ? 9.344 12.742 -35.412 1.00 95.31 273 PRO A CA 1
ATOM 2281 C C . PRO A 1 273 ? 7.941 13.326 -35.605 1.00 95.31 273 PRO A C 1
ATOM 2283 O O . PRO A 1 273 ? 7.520 14.181 -34.834 1.00 95.31 273 PRO A O 1
ATOM 2286 N N . THR A 1 274 ? 7.191 12.815 -36.586 1.00 96.06 274 THR A N 1
ATOM 2287 C CA . THR A 1 274 ? 5.823 13.260 -36.875 1.00 96.06 274 THR A CA 1
ATOM 2288 C C . THR A 1 274 ? 4.863 12.911 -35.742 1.00 96.06 274 THR A C 1
ATOM 2290 O O . THR A 1 274 ? 4.057 13.753 -35.359 1.00 96.06 274 THR A O 1
ATOM 2293 N N . ILE A 1 275 ? 4.968 11.706 -35.172 1.00 97.38 275 ILE A N 1
ATOM 2294 C CA . ILE A 1 275 ? 4.146 11.289 -34.025 1.00 97.38 275 ILE A CA 1
ATOM 2295 C C . ILE A 1 275 ? 4.348 12.256 -32.853 1.00 97.38 275 ILE A C 1
ATOM 2297 O O . ILE A 1 275 ? 3.372 12.755 -32.303 1.00 97.38 275 ILE A O 1
ATOM 2301 N N . LEU A 1 276 ? 5.603 12.549 -32.499 1.00 97.62 276 LEU A N 1
ATOM 2302 C CA . LEU A 1 276 ? 5.927 13.372 -31.331 1.00 97.62 276 LEU A CA 1
ATOM 2303 C C . LEU A 1 276 ? 5.588 14.853 -31.522 1.00 97.62 276 LEU A C 1
ATOM 2305 O O . LEU A 1 276 ? 5.138 15.501 -30.582 1.00 97.62 276 LEU A O 1
ATOM 2309 N N . SER A 1 277 ? 5.791 15.402 -32.723 1.00 93.50 277 SER A N 1
ATOM 2310 C CA . SER A 1 277 ? 5.473 16.808 -33.012 1.00 93.50 277 SER A CA 1
ATOM 2311 C C . SER A 1 277 ? 3.972 17.105 -33.060 1.00 93.50 277 SER A C 1
ATOM 2313 O O . SER A 1 277 ? 3.596 18.263 -32.911 1.00 93.50 277 SER A O 1
ATOM 2315 N N . ASN A 1 278 ? 3.124 16.089 -33.246 1.00 96.44 278 ASN A N 1
ATOM 2316 C CA . ASN A 1 278 ? 1.667 16.245 -33.290 1.00 96.44 278 ASN A CA 1
ATOM 2317 C C . ASN A 1 278 ? 0.996 16.207 -31.904 1.00 96.44 278 ASN A C 1
ATOM 2319 O O . ASN A 1 278 ? -0.215 16.409 -31.813 1.00 96.44 278 ASN A O 1
ATOM 2323 N N . ILE A 1 279 ? 1.744 15.933 -30.833 1.00 97.75 279 ILE A N 1
ATOM 2324 C CA . ILE A 1 279 ? 1.215 15.929 -29.465 1.00 97.75 279 ILE A CA 1
ATOM 2325 C C . ILE A 1 279 ? 1.133 17.375 -28.965 1.00 97.75 279 ILE A C 1
ATOM 2327 O O . ILE A 1 279 ? 2.120 18.112 -29.020 1.00 97.75 279 ILE A O 1
ATOM 2331 N N . SER A 1 280 ? -0.047 17.779 -28.487 1.00 97.56 280 SER A N 1
ATOM 2332 C CA . SER A 1 280 ? -0.264 19.110 -27.914 1.00 97.56 280 SER A CA 1
ATOM 2333 C C . SER A 1 280 ? 0.489 19.289 -26.594 1.00 97.56 280 SER A C 1
ATOM 2335 O O . SER A 1 280 ? 0.767 18.322 -25.886 1.00 97.56 280 SER A O 1
ATOM 2337 N N . GLU A 1 281 ? 0.783 20.538 -26.235 1.00 94.81 281 GLU A N 1
ATOM 2338 C CA . GLU A 1 281 ? 1.448 20.862 -24.965 1.00 94.81 281 GLU A CA 1
ATOM 2339 C C . GLU A 1 281 ? 0.630 20.403 -23.748 1.00 94.81 281 GLU A C 1
ATOM 2341 O O . GLU A 1 281 ? 1.202 19.838 -22.818 1.00 94.81 281 GLU A O 1
ATOM 2346 N N . ASP A 1 282 ? -0.701 20.545 -23.789 1.00 96.62 282 ASP A N 1
ATOM 2347 C CA . ASP A 1 282 ? -1.594 20.081 -22.716 1.00 96.62 282 ASP A CA 1
ATOM 2348 C C . ASP A 1 282 ? -1.514 18.562 -22.517 1.00 96.62 282 ASP A C 1
ATOM 2350 O O . ASP A 1 282 ? -1.384 18.081 -21.391 1.00 96.62 282 ASP A O 1
ATOM 2354 N N . ARG A 1 283 ? -1.538 17.791 -23.616 1.00 97.75 283 ARG A N 1
ATOM 2355 C CA . ARG A 1 283 ? -1.412 16.331 -23.542 1.00 97.75 283 ARG A CA 1
ATOM 2356 C C . ARG A 1 283 ? -0.023 15.928 -23.062 1.00 97.75 283 ARG A C 1
ATOM 2358 O O . ARG A 1 283 ? 0.109 14.979 -22.298 1.00 97.75 283 ARG A O 1
ATOM 2365 N N . GLU A 1 284 ? 1.016 16.640 -23.486 1.00 97.31 284 GLU A N 1
ATOM 2366 C CA . GLU A 1 284 ? 2.367 16.402 -22.985 1.00 97.31 284 GLU A CA 1
ATOM 2367 C C . GLU A 1 284 ? 2.466 16.645 -21.472 1.00 97.31 284 GLU A C 1
ATOM 2369 O O . GLU A 1 284 ? 3.088 15.850 -20.765 1.00 97.31 284 GLU A O 1
ATOM 2374 N N . LEU A 1 285 ? 1.853 17.715 -20.960 1.00 95.94 285 LEU A N 1
ATOM 2375 C CA . LEU A 1 285 ? 1.840 18.008 -19.529 1.00 95.94 285 LEU A CA 1
ATOM 2376 C C . LEU A 1 285 ? 1.135 16.897 -18.738 1.00 95.94 285 LEU A C 1
ATOM 2378 O O . LEU A 1 285 ? 1.701 16.393 -17.769 1.00 95.94 285 LEU A O 1
ATOM 2382 N N . GLU A 1 286 ? -0.033 16.449 -19.200 1.00 97.38 286 GLU A N 1
ATOM 2383 C CA . GLU A 1 286 ? -0.766 15.325 -18.602 1.00 97.38 286 GLU A CA 1
ATOM 2384 C C . GLU A 1 286 ? 0.090 14.044 -18.573 1.00 97.38 286 GLU A C 1
ATOM 2386 O O . GLU A 1 286 ? 0.250 13.399 -17.533 1.00 97.38 286 GLU A O 1
ATOM 2391 N N . MET A 1 287 ? 0.721 13.700 -19.700 1.00 98.38 287 MET A N 1
ATOM 2392 C CA . MET A 1 287 ? 1.604 12.533 -19.793 1.00 98.38 287 MET A CA 1
ATOM 2393 C C . MET A 1 287 ? 2.796 12.632 -18.837 1.00 98.38 287 MET A C 1
ATOM 2395 O O . MET A 1 287 ? 3.213 11.626 -18.255 1.00 98.38 287 MET A O 1
ATOM 2399 N N . ARG A 1 288 ? 3.341 13.837 -18.642 1.00 97.38 288 ARG A N 1
ATOM 2400 C CA . ARG A 1 288 ? 4.446 14.106 -17.714 1.00 97.38 288 ARG A CA 1
ATOM 2401 C C . ARG A 1 288 ? 4.041 13.863 -16.263 1.00 97.38 288 ARG A C 1
ATOM 2403 O O . ARG A 1 288 ? 4.778 13.205 -15.525 1.00 97.38 288 ARG A O 1
ATOM 2410 N N . GLU A 1 289 ? 2.881 14.365 -15.863 1.00 97.12 289 GLU A N 1
ATOM 2411 C CA . GLU A 1 289 ? 2.328 14.128 -14.529 1.00 97.12 289 GLU A CA 1
ATOM 2412 C C . GLU A 1 289 ? 2.090 12.631 -14.302 1.00 97.12 289 GLU A C 1
ATOM 2414 O O . GLU A 1 289 ? 2.543 12.074 -13.297 1.00 97.12 289 GLU A O 1
ATOM 2419 N N . ASN A 1 290 ? 1.485 11.951 -15.279 1.00 98.00 290 ASN A N 1
ATOM 2420 C CA . ASN A 1 290 ? 1.232 10.512 -15.225 1.00 98.00 290 ASN A CA 1
ATOM 2421 C C . ASN A 1 290 ? 2.530 9.687 -15.158 1.00 98.00 290 ASN A C 1
ATOM 2423 O O . ASN A 1 290 ? 2.596 8.706 -14.413 1.00 98.00 290 ASN A O 1
ATOM 2427 N N . CYS A 1 291 ? 3.593 10.096 -15.861 1.00 98.25 291 CYS A N 1
ATOM 2428 C CA . CYS A 1 291 ? 4.923 9.486 -15.753 1.00 98.25 291 CYS A CA 1
ATOM 2429 C C . CYS A 1 291 ? 5.440 9.497 -14.309 1.00 98.25 291 CYS A C 1
ATOM 2431 O O . CYS A 1 291 ? 5.861 8.464 -13.779 1.00 98.25 291 CYS A O 1
ATOM 2433 N N . MET A 1 292 ? 5.379 10.660 -13.660 1.00 96.50 292 MET A N 1
ATOM 2434 C CA . MET A 1 292 ? 5.865 10.828 -12.291 1.00 96.50 292 MET A CA 1
ATOM 2435 C C . MET A 1 292 ? 4.986 10.079 -11.283 1.00 96.50 292 MET A C 1
ATOM 2437 O O . MET A 1 292 ? 5.505 9.484 -10.334 1.00 96.50 292 MET A O 1
ATOM 2441 N N . GLN A 1 293 ? 3.668 10.038 -11.509 1.00 95.50 293 GLN A N 1
ATOM 2442 C CA . GLN A 1 293 ? 2.739 9.224 -10.718 1.00 95.50 293 GLN A CA 1
ATOM 2443 C C . GLN A 1 293 ? 3.067 7.729 -10.824 1.00 95.50 293 GLN A C 1
ATOM 2445 O O . GLN A 1 293 ? 3.180 7.053 -9.799 1.00 95.50 293 GLN A O 1
ATOM 2450 N N . LEU A 1 294 ? 3.290 7.221 -12.040 1.00 96.75 294 LEU A N 1
ATOM 2451 C CA . LEU A 1 294 ? 3.699 5.835 -12.280 1.00 96.75 294 LEU A CA 1
ATOM 2452 C C . LEU A 1 294 ? 5.025 5.505 -11.597 1.00 96.75 294 LEU A C 1
ATOM 2454 O O . LEU A 1 294 ? 5.139 4.464 -10.947 1.00 96.75 294 LEU A O 1
ATOM 2458 N N . TYR A 1 295 ? 6.023 6.384 -11.713 1.00 97.50 295 TYR A N 1
ATOM 2459 C CA . TYR A 1 295 ? 7.307 6.174 -11.053 1.00 97.50 295 TYR A CA 1
ATOM 2460 C C . TYR A 1 295 ? 7.144 6.088 -9.533 1.00 97.50 295 TYR A C 1
ATOM 2462 O O . TYR A 1 295 ? 7.622 5.138 -8.913 1.00 97.50 295 TYR A O 1
ATOM 2470 N N . LYS A 1 296 ? 6.405 7.032 -8.937 1.00 94.56 296 LYS A N 1
ATOM 2471 C CA . LYS A 1 296 ? 6.114 7.049 -7.497 1.00 94.56 296 LYS A CA 1
ATOM 2472 C C . LYS A 1 296 ? 5.346 5.807 -7.042 1.00 94.56 296 LYS A C 1
ATOM 2474 O O . LYS A 1 296 ? 5.616 5.292 -5.959 1.00 94.56 296 LYS A O 1
ATOM 2479 N N . TYR A 1 297 ? 4.401 5.326 -7.851 1.00 92.88 297 TYR A N 1
ATOM 2480 C CA . TYR A 1 297 ? 3.667 4.091 -7.579 1.00 92.88 297 TYR A CA 1
ATOM 2481 C C . TYR A 1 297 ? 4.614 2.888 -7.529 1.00 92.88 297 TYR A C 1
ATOM 2483 O O . TYR A 1 297 ? 4.565 2.090 -6.592 1.00 92.88 297 TYR A O 1
ATOM 2491 N N . TYR A 1 298 ? 5.497 2.763 -8.520 1.00 95.38 298 TYR A N 1
ATOM 2492 C CA . TYR A 1 298 ? 6.369 1.604 -8.655 1.00 95.38 298 TYR A CA 1
ATOM 2493 C C . TYR A 1 298 ? 7.611 1.635 -7.769 1.00 95.38 298 TYR A C 1
ATOM 2495 O O . TYR A 1 298 ? 8.066 0.557 -7.397 1.00 95.38 298 TYR A O 1
ATOM 2503 N N . SER A 1 299 ? 8.141 2.800 -7.383 1.00 92.31 299 SER A N 1
ATOM 2504 C CA . SER A 1 299 ? 9.400 2.911 -6.623 1.00 92.31 299 SER A CA 1
ATOM 2505 C C . SER A 1 299 ? 9.395 2.098 -5.322 1.00 92.31 299 SER A C 1
ATOM 2507 O O . SER A 1 299 ? 10.412 1.502 -4.972 1.00 92.31 299 SER A O 1
ATOM 2509 N N . ASN A 1 300 ? 8.230 1.964 -4.679 1.00 88.19 300 ASN A N 1
ATOM 2510 C CA . ASN A 1 300 ? 8.024 1.166 -3.463 1.00 88.19 300 ASN A CA 1
ATOM 2511 C C . ASN A 1 300 ? 7.122 -0.070 -3.660 1.00 88.19 300 ASN A C 1
ATOM 2513 O O . ASN A 1 300 ? 6.684 -0.674 -2.682 1.00 88.19 300 ASN A O 1
ATOM 2517 N N . ASN A 1 301 ? 6.826 -0.459 -4.906 1.00 91.94 301 ASN A N 1
ATOM 2518 C CA . ASN A 1 301 ? 5.890 -1.544 -5.218 1.00 91.94 301 ASN A CA 1
ATOM 2519 C C . ASN A 1 301 ? 6.352 -2.406 -6.405 1.00 91.94 301 ASN A C 1
ATOM 2521 O O . ASN A 1 301 ? 5.630 -2.590 -7.388 1.00 91.94 301 ASN A O 1
ATOM 2525 N N . TYR A 1 302 ? 7.553 -2.986 -6.335 1.00 96.44 302 TYR A N 1
ATOM 2526 C CA . TYR A 1 302 ? 8.124 -3.721 -7.476 1.00 96.44 302 TYR A CA 1
ATOM 2527 C C . TYR A 1 302 ? 7.331 -4.984 -7.829 1.00 96.44 302 TYR A C 1
ATOM 2529 O O . TYR A 1 302 ? 7.367 -5.453 -8.965 1.00 96.44 302 TYR A O 1
ATOM 2537 N N . ARG A 1 303 ? 6.584 -5.531 -6.864 1.00 94.50 303 ARG A N 1
ATOM 2538 C CA . ARG A 1 303 ? 5.679 -6.665 -7.083 1.00 94.50 303 ARG A CA 1
ATOM 2539 C C . ARG A 1 303 ? 4.368 -6.297 -7.756 1.00 94.50 303 ARG A C 1
ATOM 2541 O O . ARG A 1 303 ? 3.625 -7.214 -8.113 1.00 94.50 303 ARG A O 1
ATOM 2548 N N . ASN A 1 304 ? 4.083 -5.003 -7.890 1.00 93.06 304 ASN A N 1
ATOM 2549 C CA . ASN A 1 304 ? 2.822 -4.489 -8.396 1.00 93.06 304 ASN A CA 1
ATOM 2550 C C . ASN A 1 304 ? 1.615 -5.037 -7.612 1.00 93.06 304 ASN A C 1
ATOM 2552 O O . ASN A 1 304 ? 0.619 -5.485 -8.185 1.00 93.06 304 ASN A O 1
ATOM 2556 N N . VAL A 1 305 ? 1.734 -5.084 -6.282 1.00 83.44 305 VAL A N 1
ATOM 2557 C CA . VAL A 1 305 ? 0.620 -5.466 -5.412 1.00 83.44 305 VAL A CA 1
ATOM 2558 C C . VAL A 1 305 ? -0.268 -4.240 -5.276 1.00 83.44 305 VAL A C 1
ATOM 2560 O O . VAL A 1 305 ? 0.159 -3.217 -4.746 1.00 83.44 305 VAL A O 1
ATOM 2563 N N . LYS A 1 306 ? -1.505 -4.318 -5.770 1.00 76.62 306 LYS A N 1
ATOM 2564 C CA . LYS A 1 306 ? -2.485 -3.261 -5.517 1.00 76.62 306 LYS A CA 1
ATOM 2565 C C . LYS A 1 306 ? -2.805 -3.253 -4.025 1.00 76.62 306 LYS A C 1
ATOM 2567 O O . LYS A 1 306 ? -3.208 -4.281 -3.476 1.00 76.62 306 LYS A O 1
ATOM 2572 N N . GLN A 1 307 ? -2.600 -2.107 -3.384 1.00 75.50 307 GLN A N 1
ATOM 2573 C CA . GLN A 1 307 ? -3.026 -1.910 -2.007 1.00 75.50 307 GLN A CA 1
ATOM 2574 C C . GLN A 1 307 ? -4.548 -2.050 -1.957 1.00 75.50 307 GLN A C 1
ATOM 2576 O O . GLN A 1 307 ? -5.259 -1.556 -2.836 1.00 75.50 307 GLN A O 1
ATOM 2581 N N . LYS A 1 308 ? -5.039 -2.787 -0.966 1.00 89.75 308 LYS A N 1
ATOM 2582 C CA . LYS A 1 308 ? -6.475 -2.995 -0.789 1.00 89.75 308 LYS A CA 1
ATOM 2583 C C . LYS A 1 308 ? -7.096 -1.741 -0.180 1.00 89.75 308 LYS A C 1
ATOM 2585 O O . LYS A 1 308 ? -6.402 -0.989 0.495 1.00 89.75 308 LYS A O 1
ATOM 2590 N N . ASN A 1 309 ? -8.385 -1.504 -0.369 1.00 94.75 309 ASN A N 1
ATOM 2591 C CA . ASN A 1 309 ? -9.067 -0.360 0.240 1.00 94.75 309 ASN A CA 1
ATOM 2592 C C . ASN A 1 309 ? -9.904 -0.808 1.435 1.00 94.75 309 ASN A C 1
ATOM 2594 O O . ASN A 1 309 ? -10.694 -1.748 1.337 1.00 94.75 309 ASN A O 1
ATOM 2598 N N . MET A 1 310 ? -9.749 -0.117 2.557 1.00 97.31 310 MET A N 1
ATOM 2599 C CA . MET A 1 310 ? -10.610 -0.251 3.724 1.00 97.31 310 MET A CA 1
ATOM 2600 C C . MET A 1 310 ? -11.399 1.039 3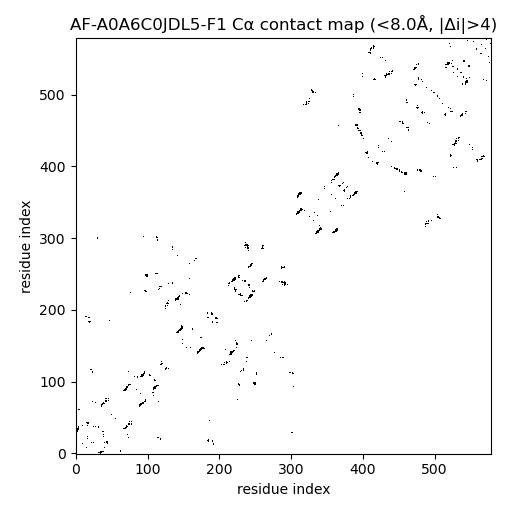.901 1.00 97.31 310 MET A C 1
ATOM 2602 O O . MET A 1 310 ? -10.805 2.097 4.081 1.00 97.31 310 MET A O 1
ATOM 2606 N N . VAL A 1 311 ? -12.723 0.941 3.898 1.00 97.50 311 VAL A N 1
ATOM 2607 C CA . VAL A 1 311 ? -13.613 2.058 4.217 1.00 97.50 311 VAL A CA 1
ATOM 2608 C C . VAL A 1 311 ? -14.160 1.852 5.621 1.00 97.50 311 VAL A C 1
ATOM 2610 O O . VAL A 1 311 ? -14.785 0.832 5.910 1.00 97.50 311 VAL A O 1
ATOM 2613 N N . VAL A 1 312 ? -13.931 2.822 6.499 1.00 97.19 312 VAL A N 1
ATOM 2614 C CA . VAL A 1 312 ? -14.526 2.878 7.836 1.00 97.19 312 VAL A CA 1
ATOM 2615 C C . VAL A 1 312 ? -15.587 3.970 7.817 1.00 97.19 312 VAL A C 1
ATOM 2617 O O . VAL A 1 312 ? -15.263 5.150 7.891 1.00 97.19 312 VAL A O 1
ATOM 2620 N N . PHE A 1 313 ? -16.854 3.583 7.697 1.00 95.44 313 PHE A N 1
ATOM 2621 C CA . PHE A 1 313 ? -17.998 4.494 7.711 1.00 95.44 313 PHE A CA 1
ATOM 2622 C C . PHE A 1 313 ? -18.695 4.406 9.072 1.00 95.44 313 PHE A C 1
ATOM 2624 O O . PHE A 1 313 ? -19.594 3.595 9.292 1.00 95.44 313 PHE A O 1
ATOM 2631 N N . SER A 1 314 ? -18.234 5.205 10.031 1.00 92.88 314 SER A N 1
ATOM 2632 C CA . SER A 1 314 ? -18.649 5.099 11.438 1.00 92.88 314 SER A CA 1
ATOM 2633 C C . SER A 1 314 ? -18.897 6.472 12.047 1.00 92.88 314 SER A C 1
ATOM 2635 O O . SER A 1 314 ? -18.576 7.502 11.460 1.00 92.88 314 SER A O 1
ATOM 2637 N N . ASN A 1 315 ? -19.504 6.525 13.228 1.00 86.31 315 ASN A N 1
ATOM 2638 C CA . ASN A 1 315 ? -19.478 7.726 14.068 1.00 86.31 315 ASN A CA 1
ATOM 2639 C C . ASN A 1 315 ? -18.036 8.058 14.531 1.00 86.31 315 ASN A C 1
ATOM 2641 O O . ASN A 1 315 ? -17.081 7.378 14.153 1.00 86.31 315 ASN A O 1
ATOM 2645 N N . CYS A 1 316 ? -17.890 9.043 15.423 1.00 80.38 316 CYS A N 1
ATOM 2646 C CA . CYS A 1 316 ? -16.600 9.486 15.968 1.00 80.38 316 CYS A CA 1
ATOM 2647 C C . CYS A 1 316 ? -15.737 8.378 16.614 1.00 80.38 316 CYS A C 1
ATOM 2649 O O . CYS A 1 316 ? -14.535 8.567 16.787 1.00 80.38 316 CYS A O 1
ATOM 2651 N N . HIS A 1 317 ? -16.295 7.204 16.937 1.00 84.88 317 HIS A N 1
ATOM 2652 C CA . HIS A 1 317 ? -15.521 6.069 17.450 1.00 84.88 317 HIS A CA 1
ATOM 2653 C C . HIS A 1 317 ? -14.599 5.446 16.388 1.00 84.88 317 HIS A C 1
ATOM 2655 O O . HIS A 1 317 ? -13.608 4.809 16.750 1.00 84.88 317 HIS A O 1
ATOM 2661 N N . GLY A 1 318 ? -14.878 5.646 15.093 1.00 87.19 318 GLY A N 1
ATOM 2662 C CA . GLY A 1 318 ? -14.098 5.062 13.997 1.00 87.19 318 GLY A CA 1
ATOM 2663 C C . GLY A 1 318 ? -12.618 5.443 14.043 1.00 87.19 318 GLY A C 1
ATOM 2664 O O . GLY A 1 318 ? -11.755 4.584 13.873 1.00 87.19 318 GLY A O 1
ATOM 2665 N N . GLU A 1 319 ? -12.313 6.697 14.381 1.00 90.44 319 GLU A N 1
ATOM 2666 C CA . GLU A 1 319 ? -10.933 7.167 14.539 1.00 90.44 319 GLU A CA 1
ATOM 2667 C C . GLU A 1 319 ? -10.182 6.400 15.642 1.00 90.44 319 GLU A C 1
ATOM 2669 O O . GLU A 1 319 ? -9.024 6.010 15.466 1.00 90.44 319 GLU A O 1
ATOM 2674 N N . ARG A 1 320 ? -10.858 6.104 16.761 1.00 92.00 320 ARG A N 1
ATOM 2675 C CA . ARG A 1 320 ? -10.280 5.328 17.869 1.00 92.00 320 ARG A CA 1
ATOM 2676 C C . ARG A 1 320 ? -9.975 3.899 17.440 1.00 92.00 320 ARG A C 1
ATOM 2678 O O . ARG A 1 320 ? -8.863 3.435 17.688 1.00 92.00 320 ARG A O 1
ATOM 2685 N N . TYR A 1 321 ? -10.895 3.242 16.733 1.00 94.88 321 TYR A N 1
ATOM 2686 C CA . TYR A 1 321 ? -10.656 1.901 16.196 1.00 94.88 321 TYR A CA 1
ATOM 2687 C C . TYR A 1 321 ? -9.449 1.886 15.257 1.00 94.88 321 TYR A C 1
ATOM 2689 O O . TYR A 1 321 ? -8.544 1.078 15.441 1.00 94.88 321 TYR A O 1
ATOM 2697 N N . ILE A 1 322 ? -9.364 2.840 14.326 1.00 94.69 322 ILE A N 1
ATOM 2698 C CA . ILE A 1 322 ? -8.232 2.948 13.394 1.00 94.69 322 ILE A CA 1
ATOM 2699 C C . ILE A 1 322 ? -6.909 3.153 14.137 1.00 94.69 322 ILE A C 1
ATOM 2701 O O . ILE A 1 322 ? -5.901 2.555 13.755 1.00 94.69 322 ILE A O 1
ATOM 2705 N N . SER A 1 323 ? -6.893 3.966 15.199 1.00 94.06 323 SER A N 1
ATOM 2706 C CA . SER A 1 323 ? -5.682 4.169 16.003 1.00 94.06 323 SER A CA 1
ATOM 2707 C C . SER A 1 323 ? -5.194 2.868 16.649 1.00 94.06 323 SER A C 1
ATOM 2709 O O . SER A 1 323 ? -4.000 2.577 16.606 1.00 94.06 323 SER A O 1
ATOM 2711 N N . ILE A 1 324 ? -6.118 2.042 17.149 1.00 94.38 324 ILE A N 1
ATOM 2712 C CA . ILE A 1 324 ? -5.818 0.733 17.741 1.00 94.38 324 ILE A CA 1
ATOM 2713 C C . ILE A 1 324 ? -5.352 -0.242 16.657 1.00 94.38 324 ILE A C 1
ATOM 2715 O O . ILE A 1 324 ? -4.340 -0.918 16.834 1.00 94.38 324 ILE A O 1
ATOM 2719 N N . PHE A 1 325 ? -6.006 -0.256 15.489 1.00 94.81 325 PHE A N 1
ATOM 2720 C CA . PHE A 1 325 ? -5.589 -1.102 14.368 1.00 94.81 325 PHE A CA 1
ATOM 2721 C C . PHE A 1 325 ? -4.147 -0.800 13.958 1.00 94.81 325 PHE A C 1
ATOM 2723 O O . PHE A 1 325 ? -3.344 -1.717 13.802 1.00 94.81 325 PHE A O 1
ATOM 2730 N N . LYS A 1 326 ? -3.797 0.483 13.815 1.00 92.31 326 LYS A N 1
ATOM 2731 C CA . LYS A 1 326 ? -2.437 0.913 13.461 1.00 92.31 326 LYS A CA 1
ATOM 2732 C C . LYS A 1 326 ? -1.417 0.605 14.558 1.00 92.31 326 LYS A C 1
ATOM 2734 O O . LYS A 1 326 ? -0.279 0.293 14.226 1.00 92.31 326 LYS A O 1
ATOM 2739 N N . ARG A 1 327 ? -1.812 0.699 15.832 1.00 93.44 327 ARG A N 1
ATOM 2740 C CA . ARG A 1 327 ? -0.952 0.404 16.988 1.00 93.44 327 ARG A CA 1
ATOM 2741 C C . ARG A 1 327 ? -0.607 -1.082 17.075 1.00 93.44 327 ARG A C 1
ATOM 2743 O O . ARG A 1 327 ? 0.549 -1.422 17.310 1.00 93.44 327 ARG A O 1
ATOM 2750 N N . ASP A 1 328 ? -1.596 -1.951 16.882 1.00 93.06 328 ASP A N 1
ATOM 2751 C CA . ASP A 1 328 ? -1.469 -3.371 17.228 1.00 93.06 328 ASP A CA 1
ATOM 2752 C C . ASP A 1 328 ? -1.220 -4.282 16.019 1.00 93.06 328 ASP A C 1
ATOM 2754 O O . ASP A 1 328 ? -0.970 -5.478 16.186 1.00 93.06 328 ASP A O 1
ATOM 2758 N N . THR A 1 329 ? -1.280 -3.747 14.794 1.00 91.50 329 THR A N 1
ATOM 2759 C CA . THR A 1 329 ? -1.173 -4.547 13.566 1.00 91.50 329 THR A CA 1
ATOM 2760 C C . THR A 1 329 ? -0.350 -3.881 12.459 1.00 91.50 329 THR A C 1
ATOM 2762 O O . THR A 1 329 ? -0.080 -2.680 12.474 1.00 91.50 329 THR A O 1
ATOM 2765 N N . ASN A 1 330 ? -0.016 -4.653 11.420 1.00 85.75 330 ASN A N 1
ATOM 2766 C CA . ASN A 1 330 ? 0.587 -4.156 10.176 1.00 85.75 330 ASN A CA 1
ATOM 2767 C C . ASN A 1 330 ? -0.446 -3.711 9.113 1.00 85.75 330 ASN A C 1
ATOM 2769 O O . ASN A 1 330 ? -0.110 -3.627 7.931 1.00 85.75 330 ASN A O 1
ATOM 2773 N N . ILE A 1 331 ? -1.696 -3.431 9.500 1.00 89.88 331 ILE A N 1
ATOM 2774 C CA . ILE A 1 331 ? -2.817 -3.214 8.567 1.00 89.88 331 ILE A CA 1
ATOM 2775 C C . ILE A 1 331 ? -2.588 -2.086 7.550 1.00 89.88 331 ILE A C 1
ATOM 2777 O O . ILE A 1 331 ? -3.051 -2.179 6.416 1.00 89.88 331 ILE A O 1
ATOM 2781 N N . HIS A 1 332 ? -1.829 -1.050 7.916 1.00 85.50 332 HIS A N 1
ATOM 2782 C CA . HIS A 1 332 ? -1.517 0.099 7.058 1.00 85.50 332 HIS A CA 1
ATOM 2783 C C . HIS A 1 332 ? -0.634 -0.265 5.853 1.00 85.50 332 HIS A C 1
ATOM 2785 O O . HIS A 1 332 ? -0.655 0.433 4.844 1.00 85.50 332 HIS A O 1
ATOM 2791 N N . ASN A 1 333 ? 0.096 -1.383 5.924 1.00 80.19 333 ASN A N 1
ATOM 2792 C CA . ASN A 1 333 ? 0.883 -1.904 4.803 1.00 80.19 333 ASN A CA 1
ATOM 2793 C C . ASN A 1 333 ? 0.023 -2.678 3.795 1.00 80.19 333 ASN A C 1
ATOM 2795 O O . ASN A 1 333 ? 0.461 -2.954 2.682 1.00 80.19 333 ASN A O 1
ATOM 2799 N N . ILE A 1 334 ? -1.187 -3.069 4.198 1.00 84.12 334 ILE A N 1
ATOM 2800 C CA . ILE A 1 334 ? -2.085 -3.922 3.414 1.00 84.12 334 ILE A CA 1
ATOM 2801 C C . ILE A 1 334 ? -3.218 -3.084 2.824 1.00 84.12 334 ILE A C 1
ATOM 2803 O O . ILE A 1 334 ? -3.600 -3.289 1.669 1.00 84.12 334 ILE A O 1
ATOM 2807 N N . PHE A 1 335 ? -3.734 -2.140 3.613 1.00 91.50 335 PHE A N 1
ATOM 2808 C CA . PHE A 1 335 ? -4.890 -1.331 3.267 1.00 91.50 335 PHE A CA 1
ATOM 2809 C C . PHE A 1 335 ? -4.566 0.156 3.199 1.00 91.50 335 PHE A C 1
ATOM 2811 O O . PHE A 1 335 ? -3.931 0.707 4.096 1.00 91.50 335 PHE A O 1
ATOM 2818 N N . ASN A 1 336 ? -5.095 0.809 2.171 1.00 91.56 336 ASN A N 1
ATOM 2819 C CA . ASN A 1 336 ? -5.384 2.228 2.201 1.00 91.56 336 ASN A CA 1
ATOM 2820 C C . ASN A 1 336 ? -6.682 2.418 3.003 1.00 91.56 336 ASN A C 1
ATOM 2822 O O . ASN A 1 336 ? -7.728 1.898 2.611 1.00 91.56 336 ASN A O 1
ATOM 2826 N N . ILE A 1 337 ? -6.600 3.083 4.158 1.00 94.44 337 ILE A N 1
ATOM 2827 C CA . ILE A 1 337 ? -7.728 3.233 5.088 1.00 94.44 337 ILE A CA 1
ATOM 2828 C C . ILE A 1 337 ? -8.364 4.608 4.883 1.00 94.44 337 ILE A C 1
ATOM 2830 O O . ILE A 1 337 ? -7.767 5.619 5.251 1.00 94.44 337 ILE A O 1
ATOM 2834 N N . ASN A 1 338 ? -9.586 4.629 4.352 1.00 95.12 338 ASN A N 1
ATOM 2835 C CA . ASN A 1 338 ? -10.428 5.815 4.244 1.00 95.12 338 ASN A CA 1
ATOM 2836 C C . ASN A 1 338 ? -11.445 5.831 5.400 1.00 95.12 338 ASN A C 1
ATOM 2838 O O . ASN A 1 338 ? -12.226 4.891 5.562 1.00 95.12 338 ASN A O 1
ATOM 2842 N N . TYR A 1 339 ? -11.423 6.883 6.219 1.00 95.62 339 TYR A N 1
ATOM 2843 C CA . TYR A 1 339 ? -12.361 7.075 7.324 1.00 95.62 339 TYR A CA 1
ATOM 2844 C C . TYR A 1 339 ? -13.362 8.168 6.980 1.00 95.62 339 TYR A C 1
ATOM 2846 O O . TYR A 1 339 ? -12.983 9.311 6.738 1.00 95.62 339 TYR A O 1
ATOM 2854 N N . ILE A 1 340 ? -14.644 7.815 7.017 1.00 92.88 340 ILE A N 1
ATOM 2855 C CA . ILE A 1 340 ? -15.750 8.711 6.708 1.00 92.88 340 ILE A CA 1
ATOM 2856 C C . ILE A 1 340 ? -16.647 8.805 7.944 1.00 92.88 340 ILE A C 1
ATOM 2858 O O . ILE A 1 340 ? -17.199 7.806 8.418 1.00 92.88 340 ILE A O 1
ATOM 2862 N N . VAL A 1 341 ? -16.797 10.022 8.470 1.00 90.12 341 VAL A N 1
ATOM 2863 C CA . VAL A 1 341 ? -17.642 10.297 9.636 1.00 90.12 341 VAL A CA 1
ATOM 2864 C C . VAL A 1 341 ? -19.108 10.256 9.214 1.00 90.12 341 VAL A C 1
ATOM 2866 O O . VAL A 1 341 ? -19.627 11.190 8.605 1.00 90.12 341 VAL A O 1
ATOM 2869 N N . SER A 1 342 ? -19.777 9.160 9.560 1.00 86.31 342 SER A N 1
ATOM 2870 C CA . SER A 1 342 ? -21.111 8.806 9.067 1.00 86.31 342 SER A CA 1
ATOM 2871 C C . SER A 1 342 ? -22.131 9.938 9.178 1.00 86.31 342 SER A C 1
ATOM 2873 O O . SER A 1 342 ? -22.659 10.365 8.160 1.00 86.31 342 SER A O 1
ATOM 2875 N N . TYR A 1 343 ? -22.373 10.475 10.377 1.00 83.25 343 TYR A N 1
ATOM 2876 C CA . TYR A 1 343 ? -23.437 11.458 10.622 1.00 83.25 343 TYR A CA 1
ATOM 2877 C C . TYR A 1 343 ? -23.270 12.788 9.872 1.00 83.25 343 TYR A C 1
ATOM 2879 O O . TYR A 1 343 ? -24.246 13.513 9.726 1.00 83.25 343 TYR A O 1
ATOM 2887 N N . GLN A 1 344 ? -22.070 13.111 9.382 1.00 83.62 344 GLN A N 1
ATOM 2888 C CA . GLN A 1 344 ? -21.832 14.305 8.561 1.00 83.62 344 GLN A CA 1
ATOM 2889 C C . GLN A 1 344 ? -22.132 14.066 7.075 1.00 83.62 344 GLN A C 1
ATOM 2891 O O . GLN A 1 344 ? -22.199 15.020 6.307 1.00 83.62 344 GLN A O 1
ATOM 2896 N N . GLN A 1 345 ? -22.268 12.803 6.659 1.00 86.75 345 GLN A N 1
ATOM 2897 C CA . GLN A 1 345 ? -22.279 12.397 5.251 1.00 86.75 345 GLN A CA 1
ATOM 2898 C C . GLN A 1 345 ? -23.495 11.551 4.858 1.00 86.75 345 GLN A C 1
ATOM 2900 O O . GLN A 1 345 ? -23.573 11.081 3.723 1.00 86.75 345 GLN A O 1
ATOM 2905 N N . LEU A 1 346 ? -24.464 11.367 5.762 1.00 86.38 346 LEU A N 1
ATOM 2906 C CA . LEU A 1 346 ? -25.666 10.562 5.510 1.00 86.38 346 LEU A CA 1
ATOM 2907 C C . LEU A 1 346 ? -26.484 11.049 4.299 1.00 86.38 346 LEU A C 1
ATOM 2909 O O . LEU A 1 346 ? -27.115 10.226 3.647 1.00 86.38 346 LEU A O 1
ATOM 2913 N N . ASP A 1 347 ? -26.413 12.334 3.946 1.00 87.56 347 ASP A N 1
ATOM 2914 C CA . ASP A 1 347 ? -27.108 12.897 2.776 1.00 87.56 347 ASP A CA 1
ATOM 2915 C C . ASP A 1 347 ? -26.211 13.019 1.523 1.00 87.56 347 ASP A C 1
ATOM 2917 O O . ASP A 1 347 ? -26.676 13.388 0.449 1.00 87.56 347 ASP A O 1
ATOM 2921 N N . ASN A 1 348 ? -24.923 12.667 1.626 1.00 89.19 348 ASN A N 1
ATOM 2922 C CA . ASN A 1 348 ? -23.902 12.896 0.594 1.00 89.19 348 ASN A CA 1
ATOM 2923 C C . ASN A 1 348 ? -23.386 11.597 -0.050 1.00 89.19 348 ASN A C 1
ATOM 2925 O O . ASN A 1 348 ? -22.217 11.504 -0.424 1.00 89.19 348 ASN A O 1
ATOM 2929 N N . PHE A 1 349 ? -24.235 10.574 -0.186 1.00 89.00 349 PHE A N 1
ATOM 2930 C CA . PHE A 1 349 ? -23.826 9.242 -0.660 1.00 89.00 349 PHE A CA 1
ATOM 2931 C C . PHE A 1 349 ? -23.070 9.260 -1.998 1.00 89.00 349 PHE A C 1
ATOM 2933 O O . PHE A 1 349 ? -22.088 8.536 -2.165 1.00 89.00 349 PHE A O 1
ATOM 2940 N N . ALA A 1 350 ? -23.487 10.116 -2.936 1.00 90.62 350 ALA A N 1
ATOM 2941 C CA . ALA A 1 350 ? -22.857 10.237 -4.250 1.00 90.62 350 ALA A CA 1
ATOM 2942 C C . ALA A 1 350 ? -21.351 10.544 -4.170 1.00 90.62 350 ALA A C 1
ATOM 2944 O O . ALA A 1 350 ? -20.590 10.021 -4.980 1.00 90.62 350 ALA A O 1
ATOM 2945 N N . ASN A 1 351 ? -20.916 11.306 -3.161 1.00 90.88 351 ASN A N 1
ATOM 2946 C CA . ASN A 1 351 ? -19.519 11.712 -2.994 1.00 90.88 351 ASN A CA 1
ATOM 2947 C C . ASN A 1 351 ? -18.598 10.545 -2.608 1.00 90.88 351 ASN A C 1
ATOM 2949 O O . ASN A 1 351 ? -17.401 10.611 -2.862 1.00 90.88 351 ASN A O 1
ATOM 2953 N N . PHE A 1 352 ? -19.149 9.484 -2.010 1.00 90.81 352 PHE A N 1
ATOM 2954 C CA . PHE A 1 352 ? -18.386 8.354 -1.462 1.00 90.81 352 PHE A CA 1
ATOM 2955 C C . PHE A 1 352 ? -18.744 7.019 -2.118 1.00 90.81 352 PHE A C 1
ATOM 2957 O O . PHE A 1 352 ? -18.241 5.962 -1.733 1.00 90.81 352 PHE A O 1
ATOM 2964 N N . LYS A 1 353 ? -19.626 7.034 -3.122 1.00 93.00 353 LYS A N 1
ATOM 2965 C CA . LYS A 1 353 ? -20.059 5.829 -3.834 1.00 93.00 353 LYS A CA 1
ATOM 2966 C C . LYS A 1 353 ? -18.868 5.051 -4.401 1.00 93.00 353 LYS A C 1
ATOM 2968 O O . LYS A 1 353 ? -18.819 3.828 -4.268 1.00 93.00 353 LYS A O 1
ATOM 2973 N N . ASP A 1 354 ? -17.897 5.761 -4.968 1.00 92.19 354 ASP A N 1
ATOM 2974 C CA . ASP A 1 354 ? -16.682 5.166 -5.525 1.00 92.19 354 ASP A CA 1
ATOM 2975 C C . ASP A 1 354 ? -15.802 4.513 -4.455 1.00 92.19 354 ASP A C 1
ATOM 2977 O O . ASP A 1 354 ? -15.235 3.448 -4.708 1.00 92.19 354 ASP A O 1
ATOM 2981 N N . ASP A 1 355 ? -15.719 5.094 -3.254 1.00 94.00 355 ASP A N 1
ATOM 2982 C CA . ASP A 1 355 ? -15.000 4.493 -2.127 1.00 94.00 355 ASP A CA 1
ATOM 2983 C C . ASP A 1 355 ? -15.609 3.140 -1.756 1.00 94.00 355 ASP A C 1
ATOM 2985 O O . ASP A 1 355 ? -14.889 2.146 -1.630 1.00 94.00 355 ASP A O 1
ATOM 2989 N N . PHE A 1 356 ? -16.942 3.067 -1.656 1.00 95.94 356 PHE A N 1
ATOM 2990 C CA . PHE A 1 356 ? -17.643 1.809 -1.399 1.00 95.94 356 PHE A CA 1
ATOM 2991 C C . PHE A 1 356 ? -17.416 0.799 -2.531 1.00 95.94 356 PHE A C 1
ATOM 2993 O O . PHE A 1 356 ? -17.044 -0.342 -2.267 1.00 95.94 356 PHE A O 1
ATOM 3000 N N . MET A 1 357 ? -17.551 1.200 -3.797 1.00 94.50 357 MET A N 1
ATOM 3001 C CA . MET A 1 357 ? -17.317 0.305 -4.943 1.00 94.50 357 MET A CA 1
ATOM 3002 C C . MET A 1 357 ? -15.879 -0.240 -4.986 1.00 94.50 357 MET A C 1
ATOM 3004 O O . MET A 1 357 ? -15.644 -1.374 -5.415 1.00 94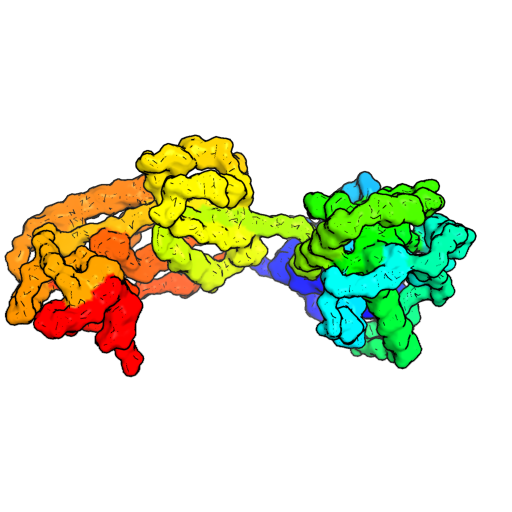.50 357 MET A O 1
ATOM 3008 N N . LYS A 1 358 ? -14.898 0.544 -4.525 1.00 93.38 358 LYS A N 1
ATOM 3009 C CA . LYS A 1 358 ? -13.478 0.165 -4.483 1.00 93.38 358 LYS A CA 1
ATOM 3010 C C . LYS A 1 358 ? -13.078 -0.572 -3.202 1.00 93.38 358 LYS A C 1
ATOM 3012 O O . LYS A 1 358 ? -11.977 -1.136 -3.191 1.00 93.38 358 LYS A O 1
ATOM 3017 N N . ALA A 1 359 ? -13.934 -0.622 -2.181 1.00 96.69 359 ALA A N 1
ATOM 3018 C CA . ALA A 1 359 ? -13.648 -1.232 -0.887 1.00 96.69 359 ALA A CA 1
ATOM 3019 C C . ALA A 1 359 ? -13.419 -2.750 -0.985 1.00 96.69 359 ALA A C 1
ATOM 3021 O O . ALA A 1 359 ? -14.210 -3.493 -1.570 1.00 96.69 359 ALA A O 1
ATOM 3022 N N . ASP A 1 360 ? -12.346 -3.219 -0.357 1.00 95.94 360 ASP A N 1
ATOM 3023 C CA . ASP A 1 360 ? -12.089 -4.635 -0.079 1.00 95.94 360 ASP A CA 1
ATOM 3024 C C . ASP A 1 360 ? -12.531 -5.009 1.345 1.00 95.94 360 ASP A C 1
ATOM 3026 O O . ASP A 1 360 ? -12.887 -6.161 1.597 1.00 95.94 360 ASP A O 1
ATOM 3030 N N . VAL A 1 361 ? -12.555 -4.026 2.254 1.00 97.88 361 VAL A N 1
ATOM 3031 C CA . VAL A 1 361 ? -13.174 -4.113 3.581 1.00 97.88 361 VAL A CA 1
ATOM 3032 C C . VAL A 1 361 ? -14.062 -2.890 3.808 1.00 97.88 361 VAL A C 1
ATOM 3034 O O . VAL A 1 361 ? -13.607 -1.761 3.632 1.00 97.88 361 VAL A O 1
ATOM 3037 N N . LEU A 1 362 ? -15.298 -3.105 4.253 1.00 98.06 362 LEU A N 1
ATOM 3038 C CA . LEU A 1 362 ? -16.197 -2.065 4.748 1.00 98.06 362 LEU A CA 1
ATOM 3039 C C . LEU A 1 362 ? -16.504 -2.313 6.227 1.00 98.06 362 LEU A C 1
ATOM 3041 O O . LEU A 1 362 ? -17.107 -3.326 6.574 1.00 98.06 362 LEU A O 1
ATOM 3045 N N . ILE A 1 363 ? -16.142 -1.369 7.090 1.00 97.88 363 ILE A N 1
ATOM 3046 C CA . ILE A 1 363 ? -16.532 -1.343 8.503 1.00 97.88 363 ILE A CA 1
ATOM 3047 C C . ILE A 1 363 ? -17.605 -0.270 8.659 1.00 97.88 363 ILE A C 1
ATOM 3049 O O . ILE A 1 363 ? -17.346 0.892 8.350 1.00 97.88 363 ILE A O 1
ATOM 3053 N N . ILE A 1 364 ? -18.803 -0.639 9.112 1.00 96.44 364 ILE A N 1
ATOM 3054 C CA . ILE A 1 364 ? -19.951 0.276 9.106 1.00 96.44 364 ILE A CA 1
ATOM 3055 C C . ILE A 1 364 ? -20.890 0.065 10.294 1.00 96.44 364 ILE A C 1
ATOM 3057 O O . ILE A 1 364 ? -21.131 -1.065 10.709 1.00 96.44 364 ILE A O 1
ATOM 3061 N N . ASN A 1 365 ? -21.453 1.139 10.854 1.00 93.44 365 ASN A N 1
ATOM 3062 C CA . ASN A 1 365 ? -22.560 0.998 11.807 1.00 93.44 365 ASN A CA 1
ATOM 3063 C C . ASN A 1 365 ? -23.827 0.463 11.108 1.00 93.44 365 ASN A C 1
ATOM 3065 O O . ASN A 1 365 ? -24.034 0.682 9.920 1.00 93.44 365 ASN A O 1
ATOM 3069 N N . ASN A 1 366 ? -24.725 -0.210 11.830 1.00 91.31 366 ASN A N 1
ATOM 3070 C CA . ASN A 1 366 ? -25.982 -0.682 11.236 1.00 91.31 366 ASN A CA 1
ATOM 3071 C C . ASN A 1 366 ? -26.952 0.488 10.948 1.00 91.31 366 ASN A C 1
ATOM 3073 O O . ASN A 1 366 ? -27.728 0.891 11.818 1.00 91.31 366 ASN A O 1
ATOM 3077 N N . ILE A 1 367 ? -26.901 1.047 9.735 1.00 89.75 367 ILE A N 1
ATOM 3078 C CA . ILE A 1 367 ? -27.736 2.177 9.305 1.00 89.75 367 ILE A CA 1
ATOM 3079 C C . ILE A 1 367 ? -28.997 1.651 8.614 1.00 89.75 367 ILE A C 1
ATOM 3081 O O . ILE A 1 367 ? -28.946 1.068 7.533 1.00 89.75 367 ILE A O 1
ATOM 3085 N N . LYS A 1 368 ? -30.150 1.875 9.250 1.00 87.94 368 LYS A N 1
ATOM 3086 C CA . LYS A 1 368 ? -31.460 1.394 8.771 1.00 87.94 368 LYS A CA 1
ATOM 3087 C C . LYS A 1 368 ? -32.349 2.493 8.187 1.00 87.94 368 LYS A C 1
ATOM 3089 O O . LYS A 1 368 ? -33.254 2.190 7.424 1.00 87.94 368 LYS A O 1
ATOM 3094 N N . GLN A 1 369 ? -32.115 3.747 8.572 1.00 89.12 369 GLN A N 1
ATOM 3095 C CA . GLN A 1 369 ? -33.002 4.872 8.246 1.00 89.12 369 GLN A CA 1
ATOM 3096 C C . GLN A 1 369 ? -32.679 5.540 6.902 1.00 89.12 369 GLN A C 1
ATOM 3098 O O . GLN A 1 369 ? -33.529 6.227 6.353 1.00 89.12 369 GLN A O 1
ATOM 3103 N N . TYR A 1 370 ? -31.479 5.313 6.360 1.00 89.44 370 TYR A N 1
ATOM 3104 C CA . TYR A 1 370 ? -31.023 5.914 5.108 1.00 89.44 370 TYR A CA 1
ATOM 3105 C C . TYR A 1 370 ? -30.886 4.828 4.050 1.00 89.44 370 TYR A C 1
ATOM 3107 O O . TYR A 1 370 ? -30.023 3.957 4.166 1.00 89.44 370 TYR A O 1
ATOM 3115 N N . ASN A 1 371 ? -31.752 4.876 3.035 1.00 90.00 371 ASN A N 1
ATOM 3116 C CA . ASN A 1 371 ? -31.909 3.803 2.052 1.00 90.00 371 ASN A CA 1
ATOM 3117 C C . ASN A 1 371 ? -30.588 3.399 1.387 1.00 90.00 371 ASN A C 1
ATOM 3119 O O . ASN A 1 371 ? -30.311 2.201 1.297 1.00 90.00 371 ASN A O 1
ATOM 3123 N N . ASP A 1 372 ? -29.761 4.360 0.976 1.00 91.56 372 ASP A N 1
ATOM 3124 C CA . ASP A 1 372 ? -28.495 4.091 0.280 1.00 91.56 372 ASP A CA 1
ATOM 3125 C C . ASP A 1 372 ? -27.489 3.315 1.142 1.00 91.56 372 ASP A C 1
ATOM 3127 O O . ASP A 1 372 ? -26.762 2.459 0.640 1.00 91.56 372 ASP A O 1
ATOM 3131 N N . TYR A 1 373 ? -27.515 3.543 2.457 1.00 92.19 373 TYR A N 1
ATOM 3132 C CA . TYR A 1 373 ? -26.618 2.917 3.432 1.00 92.19 373 TYR A CA 1
ATOM 3133 C C . TYR A 1 373 ? -27.181 1.634 4.045 1.00 92.19 373 TYR A C 1
ATOM 3135 O O . TYR A 1 373 ? -26.510 0.984 4.851 1.00 92.19 373 TYR A O 1
ATOM 3143 N N . THR A 1 374 ? -28.401 1.234 3.674 1.00 93.25 374 THR A N 1
ATOM 3144 C CA . THR A 1 374 ? -28.918 -0.071 4.091 1.00 93.25 374 THR A CA 1
ATOM 3145 C C . THR A 1 374 ? -28.040 -1.177 3.520 1.00 93.25 374 THR A C 1
ATOM 3147 O O . THR A 1 374 ? -27.603 -1.130 2.368 1.00 93.25 374 THR A O 1
ATOM 3150 N N . MET A 1 375 ? -27.830 -2.238 4.300 1.00 92.38 375 MET A N 1
ATOM 3151 C CA . MET A 1 375 ? -26.969 -3.347 3.882 1.00 92.38 375 MET A CA 1
ATOM 3152 C C . MET A 1 375 ? -27.427 -3.995 2.564 1.00 92.38 375 MET A C 1
ATOM 3154 O O . MET A 1 375 ? -26.608 -4.452 1.773 1.00 92.38 375 MET A O 1
ATOM 3158 N N . SER A 1 376 ? -28.738 -4.004 2.303 1.00 92.75 376 SER A N 1
ATOM 3159 C CA . SER A 1 376 ? -29.309 -4.498 1.046 1.00 92.75 376 SER A CA 1
ATOM 3160 C C . SER A 1 376 ? -28.878 -3.664 -0.164 1.00 92.75 376 SER A C 1
ATOM 3162 O O . SER A 1 376 ? -28.634 -4.229 -1.227 1.00 92.75 376 SER A O 1
ATOM 3164 N N . ASN A 1 377 ? -28.789 -2.338 -0.035 1.00 94.12 377 ASN A N 1
ATOM 3165 C CA . ASN A 1 377 ? -28.388 -1.465 -1.139 1.00 94.12 377 ASN A CA 1
ATOM 3166 C C . ASN A 1 377 ? -26.868 -1.362 -1.269 1.00 94.12 377 ASN A C 1
ATOM 3168 O O . ASN A 1 377 ? -26.365 -1.460 -2.387 1.00 94.12 377 ASN A O 1
ATOM 3172 N N . LEU A 1 378 ? -26.129 -1.304 -0.157 1.00 94.88 378 LEU A N 1
ATOM 3173 C CA . LEU A 1 378 ? -24.664 -1.349 -0.185 1.00 94.88 378 LEU A CA 1
ATOM 3174 C C . LEU A 1 378 ? -24.151 -2.620 -0.872 1.00 94.88 378 LEU A C 1
ATOM 3176 O O . LEU A 1 378 ? -23.296 -2.543 -1.750 1.00 94.88 378 LEU A O 1
ATOM 3180 N N . LYS A 1 379 ? -24.731 -3.790 -0.576 1.00 94.06 379 LYS A N 1
ATOM 3181 C CA . LYS A 1 379 ? -24.354 -5.057 -1.233 1.00 94.06 379 LYS A CA 1
ATOM 3182 C C . LYS A 1 379 ? -24.528 -5.061 -2.757 1.00 94.06 379 LYS A C 1
ATOM 3184 O O . LYS A 1 379 ? -23.901 -5.886 -3.411 1.00 94.06 379 LYS A O 1
ATOM 3189 N N . LYS A 1 380 ? -25.349 -4.172 -3.331 1.00 95.25 380 LYS A N 1
ATOM 3190 C CA . LYS A 1 380 ? -25.512 -4.052 -4.793 1.00 95.25 380 LYS A CA 1
ATOM 3191 C C . LYS A 1 380 ? -24.352 -3.313 -5.459 1.00 95.25 380 LYS A C 1
ATOM 3193 O O . LYS A 1 380 ? -24.153 -3.488 -6.655 1.00 95.25 380 LYS A O 1
ATOM 3198 N N . ILE A 1 381 ? -23.633 -2.471 -4.714 1.00 95.94 381 ILE A N 1
ATOM 3199 C CA . ILE A 1 381 ? -22.532 -1.653 -5.244 1.00 95.94 381 ILE A CA 1
ATOM 3200 C C . ILE A 1 381 ? -21.152 -2.136 -4.791 1.00 95.94 381 ILE A C 1
ATOM 3202 O O . ILE A 1 381 ? -20.165 -1.895 -5.480 1.00 95.94 381 ILE A O 1
ATOM 3206 N N . LEU A 1 382 ? -21.071 -2.808 -3.641 1.00 96.62 382 LEU A N 1
ATOM 3207 C CA . LEU A 1 382 ? -19.828 -3.378 -3.135 1.00 96.62 382 LEU A CA 1
ATOM 3208 C C . LEU A 1 382 ? -19.337 -4.494 -4.062 1.00 96.62 382 LEU A C 1
ATOM 3210 O O . LEU A 1 382 ? -20.130 -5.219 -4.669 1.00 96.62 382 LEU A O 1
ATOM 3214 N N . LYS A 1 383 ? -18.016 -4.691 -4.117 1.00 93.81 383 LYS A N 1
ATOM 3215 C CA . LYS A 1 383 ? -17.442 -5.868 -4.781 1.00 93.81 383 LYS A CA 1
ATOM 3216 C C . LYS A 1 383 ? -18.028 -7.141 -4.152 1.00 93.81 383 LYS A C 1
ATOM 3218 O O . LYS A 1 383 ? -18.112 -7.203 -2.925 1.00 93.81 383 LYS A O 1
ATOM 3223 N N . PRO A 1 384 ? -18.315 -8.202 -4.928 1.00 92.75 384 PRO A N 1
ATOM 3224 C CA . PRO A 1 384 ? -18.772 -9.477 -4.366 1.00 92.75 384 PRO A CA 1
ATOM 3225 C C . PRO A 1 384 ? -17.813 -10.076 -3.325 1.00 92.75 384 PRO A C 1
ATOM 3227 O O . PRO A 1 384 ? -18.239 -10.787 -2.423 1.00 92.75 384 PRO A O 1
ATOM 3230 N N . SER A 1 385 ? -16.516 -9.773 -3.441 1.00 92.56 385 SER A N 1
ATOM 3231 C CA . SER A 1 385 ? -15.464 -10.200 -2.515 1.00 92.56 385 SER A CA 1
ATOM 3232 C C . SER A 1 385 ? -15.237 -9.251 -1.332 1.00 92.56 385 SER A C 1
ATOM 3234 O O . SER A 1 385 ? -14.314 -9.485 -0.554 1.00 92.56 385 SER A O 1
ATOM 3236 N N . CYS A 1 386 ? -15.989 -8.151 -1.223 1.00 96.56 386 CYS A N 1
ATOM 3237 C CA . CYS A 1 386 ? -15.815 -7.175 -0.150 1.00 96.56 386 CYS A CA 1
ATOM 3238 C C . CYS A 1 386 ? -16.202 -7.797 1.197 1.00 96.56 386 CYS A C 1
ATOM 3240 O O . CYS A 1 386 ? -17.315 -8.302 1.364 1.00 96.56 386 CYS A O 1
ATOM 3242 N N . MET A 1 387 ? -15.296 -7.737 2.173 1.00 97.44 387 MET A N 1
ATOM 3243 C CA . MET A 1 387 ? -15.607 -8.114 3.548 1.00 97.44 387 MET A CA 1
ATOM 3244 C C . MET A 1 387 ? -16.359 -6.969 4.223 1.00 97.44 387 MET A C 1
ATOM 3246 O O . MET A 1 387 ? -15.813 -5.882 4.389 1.00 97.44 387 MET A O 1
ATOM 3250 N N . VAL A 1 388 ? -17.589 -7.218 4.664 1.00 97.56 388 VAL A N 1
ATOM 3251 C CA . VAL A 1 388 ? -18.382 -6.230 5.404 1.00 97.56 388 VAL A CA 1
ATOM 3252 C C . VAL A 1 388 ? -18.429 -6.609 6.879 1.00 97.56 388 VAL A C 1
ATOM 3254 O O . VAL A 1 388 ? -18.736 -7.752 7.206 1.00 97.56 388 VAL A O 1
ATOM 3257 N N . ILE A 1 389 ? -18.128 -5.650 7.754 1.00 97.81 389 ILE A N 1
ATOM 3258 C CA . ILE A 1 389 ? -18.178 -5.789 9.209 1.00 97.81 389 ILE A CA 1
ATOM 3259 C C . ILE A 1 389 ? -19.131 -4.729 9.757 1.00 97.81 389 ILE A C 1
ATOM 3261 O O . ILE A 1 389 ? -18.827 -3.533 9.762 1.00 97.81 389 ILE A O 1
ATOM 3265 N N . VAL A 1 390 ? -20.283 -5.175 10.243 1.00 96.75 390 VAL A N 1
ATOM 3266 C CA . VAL A 1 390 ? -21.269 -4.322 10.902 1.00 96.75 390 VAL A CA 1
ATOM 3267 C C . VAL A 1 390 ? -20.884 -4.144 12.366 1.00 96.75 390 VAL A C 1
ATOM 3269 O O . VAL A 1 390 ? -20.894 -5.096 13.142 1.00 96.75 390 VAL A O 1
ATOM 3272 N N . ILE A 1 391 ? -20.559 -2.918 12.762 1.00 96.31 391 ILE A N 1
ATOM 3273 C CA . ILE A 1 391 ? -20.155 -2.577 14.131 1.00 96.31 391 ILE A CA 1
ATOM 3274 C C . ILE A 1 391 ? -21.323 -1.990 14.940 1.00 96.31 391 ILE A C 1
ATOM 3276 O O . ILE A 1 391 ? -22.194 -1.305 14.386 1.00 96.31 391 ILE A O 1
ATOM 3280 N N . PRO A 1 392 ? -21.370 -2.228 16.262 1.00 93.56 392 PRO A N 1
ATOM 3281 C CA . PRO A 1 392 ? -22.479 -1.785 17.091 1.00 93.56 392 PRO A CA 1
ATOM 3282 C C . PRO A 1 392 ? -22.431 -0.271 17.313 1.00 93.56 392 PRO A C 1
ATOM 3284 O O . PRO A 1 392 ? -21.364 0.331 17.432 1.00 93.56 392 PRO A O 1
ATOM 3287 N N . PHE A 1 393 ? -23.604 0.350 17.438 1.00 89.56 393 PHE A N 1
ATOM 3288 C CA . PHE A 1 393 ? -23.712 1.692 18.007 1.00 89.56 393 PHE A CA 1
ATOM 3289 C C . PHE A 1 393 ? -23.778 1.566 19.533 1.00 89.56 393 PHE A C 1
ATOM 3291 O O . PHE A 1 393 ? -24.851 1.399 20.115 1.00 89.56 393 PHE A O 1
ATOM 3298 N N . VAL A 1 394 ? -22.607 1.539 20.166 1.00 90.31 394 VAL A N 1
ATOM 3299 C CA . VAL A 1 394 ? -22.448 1.207 21.587 1.00 90.31 394 VAL A CA 1
ATOM 3300 C C . VAL A 1 394 ? -23.008 2.322 22.464 1.00 90.31 394 VAL A C 1
ATOM 3302 O O . VAL A 1 394 ? -22.448 3.411 22.526 1.00 90.31 394 VAL A O 1
ATOM 3305 N N . ARG A 1 395 ? -24.104 2.030 23.161 1.00 92.69 395 ARG A N 1
ATOM 3306 C CA . ARG A 1 395 ? -24.769 2.934 24.106 1.00 92.69 395 ARG A CA 1
ATOM 3307 C C . ARG A 1 395 ? -25.378 2.134 25.245 1.00 92.69 395 ARG A C 1
ATOM 3309 O O . ARG A 1 395 ? -25.870 1.026 25.017 1.00 92.69 395 ARG A O 1
ATOM 3316 N N . PHE A 1 396 ? -25.371 2.694 26.447 1.00 96.75 396 PHE A N 1
ATOM 3317 C CA . PHE A 1 396 ? -25.929 2.039 27.621 1.00 96.75 396 PHE A CA 1
ATOM 3318 C C . PHE A 1 396 ? -26.290 3.057 28.699 1.00 96.75 396 PHE A C 1
ATOM 3320 O O . PHE A 1 396 ? -25.441 3.795 29.181 1.00 96.75 396 PHE A O 1
ATOM 3327 N N . GLU A 1 397 ? -27.555 3.065 29.109 1.00 95.38 397 GLU A N 1
ATOM 3328 C CA . GLU A 1 397 ? -28.086 4.050 30.062 1.00 95.38 397 GLU A CA 1
ATOM 3329 C C . GLU A 1 397 ? -28.273 3.470 31.470 1.00 95.38 397 GLU A C 1
ATOM 3331 O O . GLU A 1 397 ? -28.689 4.180 32.379 1.00 95.38 397 GLU A O 1
ATOM 3336 N N . GLY A 1 398 ? -27.979 2.179 31.673 1.00 97.00 398 GLY A N 1
ATOM 3337 C CA . GLY A 1 398 ? -28.334 1.449 32.895 1.00 97.00 398 GLY A CA 1
ATOM 3338 C C . GLY A 1 398 ? -27.696 1.983 34.182 1.00 97.00 398 GLY A C 1
ATOM 3339 O O . GLY A 1 398 ? -28.197 1.685 35.261 1.00 97.00 398 GLY A O 1
ATOM 3340 N N . TYR A 1 399 ? -26.637 2.793 34.091 1.00 97.00 399 TYR A N 1
ATOM 3341 C CA . TYR A 1 399 ? -25.991 3.413 35.255 1.00 97.00 399 TYR A CA 1
ATOM 3342 C C . TYR A 1 399 ? -26.638 4.714 35.727 1.00 97.00 399 TYR A C 1
ATOM 3344 O O . TYR A 1 399 ? -26.290 5.221 36.795 1.00 97.00 399 TYR A O 1
ATOM 3352 N N . TRP A 1 400 ? -27.560 5.276 34.949 1.00 95.81 400 TRP A N 1
ATOM 3353 C CA . TRP A 1 400 ? -28.152 6.568 35.252 1.00 95.81 400 TRP A CA 1
ATOM 3354 C C . TRP A 1 400 ? -29.669 6.481 35.193 1.00 95.81 400 TRP A C 1
ATOM 3356 O O . TRP A 1 400 ? -30.260 6.411 34.117 1.00 95.81 400 TRP A O 1
ATOM 3366 N N . MET A 1 401 ? -30.292 6.516 36.372 1.00 93.19 401 MET A N 1
ATOM 3367 C CA . MET A 1 401 ? -31.747 6.562 36.493 1.00 93.19 401 MET A CA 1
ATOM 3368 C C . MET A 1 401 ? -32.322 7.747 35.695 1.00 93.19 401 MET A C 1
ATOM 3370 O O . MET A 1 401 ? -31.679 8.802 35.642 1.00 93.19 401 MET A O 1
ATOM 3374 N N . PRO A 1 402 ? -33.520 7.606 35.097 1.00 91.88 402 PRO A N 1
ATOM 3375 C CA . PRO A 1 402 ? -34.174 8.702 34.393 1.00 91.88 402 PRO A CA 1
ATOM 3376 C C . PRO A 1 402 ? -34.333 9.928 35.296 1.00 91.88 402 PRO A C 1
ATOM 3378 O O . PRO A 1 402 ? -34.846 9.831 36.410 1.00 91.88 402 PRO A O 1
ATOM 3381 N N . GLU A 1 403 ? -33.893 11.086 34.815 1.00 90.69 403 GLU A N 1
ATOM 3382 C CA . GLU A 1 403 ? -33.966 12.350 35.545 1.00 90.69 403 GLU A CA 1
ATOM 3383 C C . GLU A 1 403 ? -34.089 13.531 34.578 1.00 90.69 403 GLU A C 1
ATOM 3385 O O . GLU A 1 403 ? -33.810 13.409 33.383 1.00 90.69 403 GLU A O 1
ATOM 3390 N N . GLN A 1 404 ? -34.520 14.681 35.097 1.00 91.38 404 GLN A N 1
ATOM 3391 C CA . GLN A 1 404 ? -34.544 15.920 34.326 1.00 91.38 404 GLN A CA 1
ATOM 3392 C C . GLN A 1 404 ? -33.133 16.503 34.195 1.00 91.38 404 GLN A C 1
ATOM 3394 O O . GLN A 1 404 ? -32.349 16.493 35.148 1.00 91.38 404 GLN A O 1
ATOM 3399 N N . TYR A 1 405 ? -32.841 17.063 33.022 1.00 93.19 405 TYR A N 1
ATOM 3400 C CA . TYR A 1 405 ? -31.562 17.704 32.731 1.00 93.19 405 TYR A CA 1
ATOM 3401 C C . TYR A 1 405 ? -31.654 19.222 32.846 1.00 93.19 405 TYR A C 1
ATOM 3403 O O . TYR A 1 405 ? -32.651 19.829 32.446 1.00 93.19 405 TYR A O 1
ATOM 3411 N N . LYS A 1 406 ? -30.599 19.839 33.384 1.00 92.88 406 LYS A N 1
ATOM 3412 C CA . LYS A 1 406 ? -30.484 21.297 33.458 1.00 92.88 406 LYS A CA 1
ATOM 3413 C C . LYS A 1 406 ? -30.151 21.838 32.073 1.00 92.88 406 LYS A C 1
ATOM 3415 O O . LYS A 1 406 ? -29.166 21.417 31.473 1.00 92.88 406 LYS A O 1
ATOM 3420 N N . GLN A 1 407 ? -30.927 22.804 31.592 1.00 90.88 407 GLN A N 1
ATOM 3421 C CA . GLN A 1 407 ? -30.510 23.604 30.443 1.00 90.88 407 GLN A CA 1
ATOM 3422 C C . GLN A 1 407 ? -29.515 24.663 30.914 1.00 90.88 407 GLN A C 1
ATOM 3424 O O . GLN A 1 407 ? -29.878 25.577 31.655 1.00 90.88 407 GLN A O 1
ATOM 3429 N N . LEU A 1 408 ? -28.258 24.503 30.507 1.00 93.44 408 LEU A N 1
ATOM 3430 C CA . LEU A 1 408 ? -27.180 25.444 30.787 1.00 93.44 408 LEU A CA 1
ATOM 3431 C C . LEU A 1 408 ? -27.188 26.541 29.717 1.00 93.44 408 LEU A C 1
ATOM 3433 O O . LEU A 1 408 ? -27.324 26.255 28.528 1.00 93.44 408 LEU A O 1
ATOM 3437 N N . ARG A 1 409 ? -27.085 27.802 30.133 1.00 94.25 409 ARG A N 1
ATOM 3438 C CA . ARG A 1 409 ? -27.096 28.967 29.235 1.00 94.25 409 ARG A CA 1
ATOM 3439 C C . ARG A 1 409 ? -25.698 29.352 28.780 1.00 94.25 409 ARG A C 1
ATOM 3441 O O . ARG A 1 409 ? -25.554 29.908 27.695 1.00 94.25 409 ARG A O 1
ATOM 3448 N N . TYR A 1 410 ? -24.691 29.100 29.613 1.00 94.94 410 TYR A N 1
ATOM 3449 C CA . TYR A 1 410 ? -23.312 29.522 29.359 1.00 94.94 410 TYR A CA 1
ATOM 3450 C C . TYR A 1 410 ? -22.377 28.351 29.056 1.00 94.94 410 TYR A C 1
ATOM 3452 O O . TYR A 1 410 ? -21.261 28.564 28.593 1.00 94.94 410 TYR A O 1
ATOM 3460 N N . VAL A 1 411 ? -22.842 27.117 29.247 1.00 93.06 411 VAL A N 1
ATOM 3461 C CA . VAL A 1 411 ? -22.115 25.899 28.879 1.00 93.06 411 VAL A CA 1
ATOM 3462 C C . VAL A 1 411 ? -22.847 25.204 27.739 1.00 93.06 411 VAL A C 1
ATOM 3464 O O . VAL A 1 411 ? -23.999 24.801 27.878 1.00 93.06 411 VAL A O 1
ATOM 3467 N N . SER A 1 412 ? -22.169 25.072 26.605 1.00 91.94 412 SER A N 1
ATOM 3468 C CA . SER A 1 412 ? -22.702 24.451 25.394 1.00 91.94 412 SER A CA 1
ATOM 3469 C C . SER A 1 412 ? -23.032 22.967 25.582 1.00 91.94 412 SER A C 1
ATOM 3471 O O . SER A 1 412 ? -22.312 22.230 26.261 1.00 91.94 412 SER A O 1
ATOM 3473 N N . GLY A 1 413 ? -24.070 22.492 24.886 1.00 85.31 413 GLY A N 1
ATOM 3474 C CA . GLY A 1 413 ? -24.420 21.067 24.820 1.00 85.31 413 GLY A CA 1
ATOM 3475 C C . GLY A 1 413 ? -23.334 20.188 24.184 1.00 85.31 413 GLY A C 1
ATOM 3476 O O . GLY A 1 413 ? -23.269 18.994 24.478 1.00 85.31 413 GLY A O 1
ATOM 3477 N N . ASN A 1 414 ? -22.450 20.794 23.377 1.00 84.88 414 ASN A N 1
ATOM 3478 C CA . ASN A 1 414 ? -21.255 20.151 22.814 1.00 84.88 414 ASN A CA 1
ATOM 3479 C C . ASN A 1 414 ? -20.125 19.976 23.843 1.00 84.88 414 ASN A C 1
ATOM 3481 O O . ASN A 1 414 ? -19.141 19.308 23.550 1.00 84.88 414 ASN A O 1
ATOM 3485 N N . ALA A 1 415 ? -20.229 20.613 25.015 1.00 85.31 415 ALA A N 1
ATOM 3486 C CA . ALA A 1 415 ? -19.331 20.404 26.148 1.00 85.31 415 ALA A CA 1
ATOM 3487 C C . ALA A 1 415 ? -19.956 19.452 27.179 1.00 85.31 415 ALA A C 1
ATOM 3489 O O . ALA A 1 415 ? -19.276 18.596 27.746 1.00 85.31 415 ALA A O 1
ATOM 3490 N N . VAL A 1 416 ? -21.259 19.606 27.441 1.00 89.62 416 VAL A N 1
ATOM 3491 C CA . VAL A 1 416 ? -21.985 18.853 28.470 1.00 89.62 416 VAL A CA 1
ATOM 3492 C C . VAL A 1 416 ? -23.396 18.509 27.989 1.00 89.62 416 VAL A C 1
ATOM 3494 O O . VAL A 1 416 ? -24.251 19.384 27.895 1.00 89.62 416 VAL A O 1
ATOM 3497 N N . SER A 1 417 ? -23.669 17.224 27.745 1.00 86.25 417 SER A N 1
ATOM 3498 C CA . SER A 1 417 ? -24.943 16.796 27.141 1.00 86.25 417 SER A CA 1
ATOM 3499 C C . SER A 1 417 ? -26.019 16.340 28.141 1.00 86.25 417 SER A C 1
ATOM 3501 O O . SER A 1 417 ? -27.204 16.524 27.879 1.00 86.25 417 SER A O 1
ATOM 3503 N N . PHE A 1 418 ? 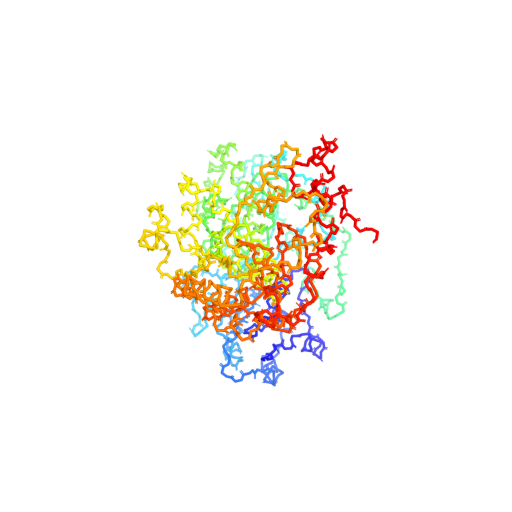-25.645 15.771 29.297 1.00 91.00 418 PHE A N 1
ATOM 3504 C CA . PHE A 1 418 ? -26.586 15.184 30.274 1.00 91.00 418 PHE A CA 1
ATOM 3505 C C . PHE A 1 418 ? -26.415 15.747 31.687 1.00 91.00 418 PHE A C 1
ATOM 3507 O O . PHE A 1 418 ? -26.308 14.995 32.661 1.00 91.00 418 PHE A O 1
ATOM 3514 N N . PHE A 1 419 ? -26.346 17.074 31.812 1.00 94.50 419 PHE A N 1
ATOM 3515 C CA . PHE A 1 419 ? -26.115 17.691 33.114 1.00 94.50 419 PHE A CA 1
ATOM 3516 C C . PHE A 1 419 ? -27.337 17.537 34.034 1.00 94.50 419 PHE A C 1
ATOM 3518 O O . PHE A 1 419 ? -28.440 17.926 33.638 1.00 94.50 419 PHE A O 1
ATOM 3525 N N . PRO A 1 420 ? -27.184 17.001 35.256 1.00 93.81 420 PRO A N 1
ATOM 3526 C CA . PRO A 1 420 ? -28.315 16.795 36.154 1.00 93.81 420 PRO A CA 1
ATOM 3527 C C . PRO A 1 420 ? -28.945 18.120 36.592 1.00 93.81 420 PRO A C 1
ATOM 3529 O O . PRO A 1 420 ? -28.247 19.114 36.809 1.00 93.81 420 PRO A O 1
ATOM 3532 N N . ASN A 1 421 ? -30.271 18.137 36.753 1.00 94.25 421 ASN A N 1
ATOM 3533 C CA . ASN A 1 421 ? -30.995 19.306 37.248 1.00 94.25 421 ASN A CA 1
ATOM 3534 C C . ASN A 1 421 ? -30.800 19.504 38.760 1.00 94.25 421 ASN A C 1
ATOM 3536 O O . ASN A 1 421 ? -31.660 19.158 39.567 1.00 94.25 421 ASN A O 1
ATOM 3540 N N . ILE A 1 422 ? -29.634 20.031 39.137 1.00 94.75 422 ILE A N 1
ATOM 3541 C CA . ILE A 1 422 ? -29.240 20.285 40.526 1.00 94.75 422 ILE A CA 1
ATOM 3542 C C . ILE A 1 422 ? -28.692 21.697 40.719 1.00 94.75 422 ILE A C 1
ATOM 3544 O O . ILE A 1 422 ? -28.232 22.351 39.777 1.00 94.75 422 ILE A O 1
ATOM 3548 N N . ASP A 1 423 ? -28.687 22.132 41.976 1.00 93.25 423 ASP A N 1
ATOM 3549 C CA . ASP A 1 423 ? -28.017 23.348 42.428 1.00 93.25 423 ASP A CA 1
ATOM 3550 C C . ASP A 1 423 ? -26.742 23.023 43.200 1.00 93.25 423 ASP A C 1
ATOM 3552 O O . ASP A 1 423 ? -26.576 21.923 43.732 1.00 93.25 423 ASP A O 1
ATOM 3556 N N . LYS A 1 424 ? -25.835 24.002 43.284 1.00 92.62 424 LYS A N 1
ATOM 3557 C CA . LYS A 1 424 ? -24.481 23.811 43.824 1.00 92.62 424 LYS A CA 1
ATOM 3558 C C . LYS A 1 424 ? -24.477 23.250 45.250 1.00 92.62 424 LYS A C 1
ATOM 3560 O O . LYS A 1 424 ? -23.711 22.340 45.553 1.00 92.62 424 LYS A O 1
ATOM 3565 N N . ASN A 1 425 ? -25.388 23.722 46.100 1.00 94.25 425 ASN A N 1
ATOM 3566 C CA . ASN A 1 425 ? -25.503 23.263 47.489 1.00 94.25 425 ASN A CA 1
ATOM 3567 C C . ASN A 1 425 ? -25.947 21.791 47.607 1.00 94.25 425 ASN A C 1
ATOM 3569 O O . ASN A 1 425 ? -25.739 21.171 48.646 1.00 94.25 425 ASN A O 1
ATOM 3573 N N . ASN A 1 426 ? -26.503 21.218 46.536 1.00 95.62 426 ASN A N 1
ATOM 3574 C CA . ASN A 1 426 ? -27.044 19.861 46.500 1.00 95.62 426 ASN A CA 1
ATOM 3575 C C . ASN A 1 426 ? -26.102 18.850 45.825 1.00 95.62 426 ASN A C 1
ATOM 3577 O O . ASN A 1 426 ? -26.487 17.700 45.643 1.00 95.62 426 ASN A O 1
ATOM 3581 N N . ILE A 1 427 ? -24.869 19.227 45.454 1.00 97.00 427 ILE A N 1
ATOM 3582 C CA . ILE A 1 427 ? -23.935 18.310 44.770 1.00 97.00 427 ILE A CA 1
ATOM 3583 C C . ILE A 1 427 ? -23.673 17.051 45.607 1.00 97.00 427 ILE A C 1
ATOM 3585 O O . ILE A 1 427 ? -23.771 15.934 45.098 1.00 97.00 427 ILE A O 1
ATOM 3589 N N . LYS A 1 428 ? -23.369 17.213 46.900 1.00 95.75 428 LYS A N 1
ATOM 3590 C CA . LYS A 1 428 ? -23.043 16.079 47.778 1.00 95.75 428 LYS A CA 1
ATOM 3591 C C . LYS A 1 428 ? -24.235 15.142 47.965 1.00 95.75 428 LYS A C 1
ATOM 3593 O O . LYS A 1 428 ? -24.081 13.933 47.823 1.00 95.75 428 LYS A O 1
ATOM 3598 N N . SER A 1 429 ? -25.426 15.686 48.223 1.00 95.94 429 SER A N 1
ATOM 3599 C CA . SER A 1 429 ? -26.650 14.885 48.362 1.00 95.94 429 SER A CA 1
ATOM 3600 C C . SER A 1 429 ? -27.035 14.194 47.049 1.00 95.94 429 SER A C 1
ATOM 3602 O O . SER A 1 429 ? -27.399 13.018 47.063 1.00 95.94 429 SER A O 1
ATOM 3604 N N . TYR A 1 430 ? -26.866 14.868 45.908 1.00 95.94 430 TYR A N 1
ATOM 3605 C CA . TYR A 1 430 ? -27.066 14.288 44.579 1.00 95.94 430 TYR A CA 1
ATOM 3606 C C . TYR A 1 430 ? -26.144 13.088 44.317 1.00 95.94 430 TYR A C 1
ATOM 3608 O O . TYR A 1 430 ? -26.613 12.054 43.837 1.00 95.94 430 TYR A O 1
ATOM 3616 N N . LEU A 1 431 ? -24.851 13.203 44.644 1.00 96.94 431 LEU A N 1
ATOM 3617 C CA . LEU A 1 431 ? -23.872 12.131 44.428 1.00 96.94 431 LEU A CA 1
ATOM 3618 C C . LEU A 1 431 ? -24.099 10.920 45.335 1.00 96.94 431 LEU A C 1
ATOM 3620 O O . LEU A 1 431 ? -23.782 9.803 44.928 1.00 96.94 431 LEU A O 1
ATOM 3624 N N . VAL A 1 432 ? -24.671 11.105 46.528 1.00 95.88 432 VAL A N 1
ATOM 3625 C CA . VAL A 1 432 ? -25.143 9.982 47.353 1.00 95.88 432 VAL A CA 1
ATOM 3626 C C . VAL A 1 432 ? -26.297 9.269 46.635 1.00 95.88 432 VAL A C 1
ATOM 3628 O O . VAL A 1 432 ? -26.224 8.065 46.368 1.00 95.88 432 VAL A O 1
ATOM 3631 N N . GLY A 1 433 ? -27.314 10.033 46.226 1.00 90.12 433 GLY A N 1
ATOM 3632 C CA . GLY A 1 433 ? -28.540 9.524 45.612 1.00 90.12 433 GLY A CA 1
ATOM 3633 C C . GLY A 1 433 ? -29.431 8.768 46.606 1.00 90.12 433 GLY A C 1
ATOM 3634 O O . GLY A 1 433 ? -28.957 8.203 47.586 1.00 90.12 433 GLY A O 1
ATOM 3635 N N . ASN A 1 434 ? -30.739 8.768 46.362 1.00 85.12 434 ASN A N 1
ATOM 3636 C CA . ASN A 1 434 ? -31.759 8.221 47.268 1.00 85.12 434 ASN A CA 1
ATOM 3637 C C . ASN A 1 434 ? -32.706 7.225 46.575 1.00 85.12 434 ASN A C 1
ATOM 3639 O O . ASN A 1 434 ? -33.809 6.978 47.057 1.00 85.12 434 ASN A O 1
ATOM 3643 N N . ASN A 1 435 ? -32.298 6.687 45.424 1.00 83.81 435 ASN A N 1
ATOM 3644 C CA . ASN A 1 435 ? -33.116 5.769 44.639 1.00 83.81 435 ASN A CA 1
ATOM 3645 C C . ASN A 1 435 ? -33.257 4.401 45.325 1.00 83.81 435 ASN A C 1
ATOM 3647 O O . ASN A 1 435 ? -32.335 3.932 45.992 1.00 83.81 435 ASN A O 1
ATOM 3651 N N . ASN A 1 436 ? -34.405 3.750 45.128 1.00 90.44 436 ASN A N 1
ATOM 3652 C CA . ASN A 1 436 ? -34.681 2.420 45.663 1.00 90.44 436 ASN A CA 1
ATOM 3653 C C . ASN A 1 436 ? -33.875 1.348 44.903 1.00 90.44 436 ASN A C 1
ATOM 3655 O O . ASN A 1 436 ? -33.888 1.316 43.671 1.00 90.44 436 ASN A O 1
ATOM 3659 N N . ASN A 1 437 ? -33.228 0.429 45.627 1.00 93.25 437 ASN A N 1
ATOM 3660 C CA . ASN A 1 437 ? -32.431 -0.657 45.041 1.00 93.25 437 ASN A CA 1
ATOM 3661 C C . ASN A 1 437 ? -33.224 -1.503 44.023 1.00 93.25 437 ASN A C 1
ATOM 3663 O O . ASN A 1 437 ? -32.685 -1.889 42.987 1.00 93.25 437 ASN A O 1
ATOM 3667 N N . ASN A 1 438 ? -34.511 -1.766 44.278 1.00 95.00 438 ASN A N 1
ATOM 3668 C CA . ASN A 1 438 ? -35.364 -2.526 43.359 1.00 95.00 438 ASN A CA 1
ATOM 3669 C C . ASN A 1 438 ? -35.623 -1.759 42.056 1.00 95.00 438 ASN A C 1
ATOM 3671 O O . ASN A 1 438 ? -35.623 -2.356 40.982 1.00 95.00 438 ASN A O 1
ATOM 3675 N N . GLU A 1 439 ? -35.807 -0.438 42.127 1.00 95.56 439 GLU A N 1
ATOM 3676 C CA . GLU A 1 439 ? -35.989 0.404 40.938 1.00 95.56 439 GLU A CA 1
ATOM 3677 C C . GLU A 1 439 ? -34.717 0.448 40.090 1.00 95.56 439 GLU A C 1
ATOM 3679 O O . GLU A 1 439 ? -34.796 0.300 38.870 1.00 95.56 439 GLU A O 1
ATOM 3684 N N . ILE A 1 440 ? -33.550 0.588 40.732 1.00 97.00 440 ILE A N 1
ATOM 3685 C CA . ILE A 1 440 ? -32.245 0.569 40.057 1.00 97.00 440 ILE A CA 1
ATOM 3686 C C . ILE A 1 440 ? -32.042 -0.766 39.336 1.00 97.00 440 ILE A C 1
ATOM 3688 O O . ILE A 1 440 ? -31.751 -0.772 38.141 1.00 97.00 440 ILE A O 1
ATOM 3692 N N . ASN A 1 441 ? -32.241 -1.892 40.027 1.00 97.50 441 ASN A N 1
ATOM 3693 C CA . ASN A 1 441 ? -32.078 -3.222 39.436 1.00 97.50 441 ASN A CA 1
ATOM 3694 C C . ASN A 1 441 ? -33.045 -3.457 38.267 1.00 97.50 441 ASN A C 1
ATOM 3696 O O . ASN A 1 441 ? -32.631 -3.928 37.207 1.00 97.50 441 ASN A O 1
ATOM 3700 N N . ASN A 1 442 ? -34.319 -3.084 38.419 1.00 97.31 442 ASN A N 1
ATOM 3701 C CA . ASN A 1 442 ? -35.309 -3.211 37.348 1.00 97.31 442 ASN A CA 1
ATOM 3702 C C . ASN A 1 442 ? -34.933 -2.360 36.127 1.00 97.31 442 ASN A C 1
ATOM 3704 O O . ASN A 1 442 ? -34.991 -2.841 34.993 1.00 97.31 442 ASN A O 1
ATOM 3708 N N . TYR A 1 443 ? -34.511 -1.113 36.342 1.00 97.69 443 TYR A N 1
ATOM 3709 C CA . TYR A 1 443 ? -34.093 -0.226 35.259 1.00 97.69 443 TYR A CA 1
ATOM 3710 C C . TYR A 1 443 ? -32.830 -0.732 34.551 1.00 97.69 443 TYR A C 1
ATOM 3712 O O . TYR A 1 443 ? -32.800 -0.806 33.320 1.00 97.69 443 TYR A O 1
ATOM 3720 N N . PHE A 1 444 ? -31.817 -1.152 35.312 1.00 97.94 444 PHE A N 1
ATOM 3721 C CA . PHE A 1 444 ? -30.584 -1.726 34.778 1.00 97.94 444 PHE A CA 1
ATOM 3722 C C . PHE A 1 444 ? -30.866 -2.956 33.906 1.00 97.94 444 PHE A C 1
ATOM 3724 O O . PHE A 1 444 ? -30.429 -3.007 32.754 1.00 97.94 444 PHE A O 1
ATOM 3731 N N . 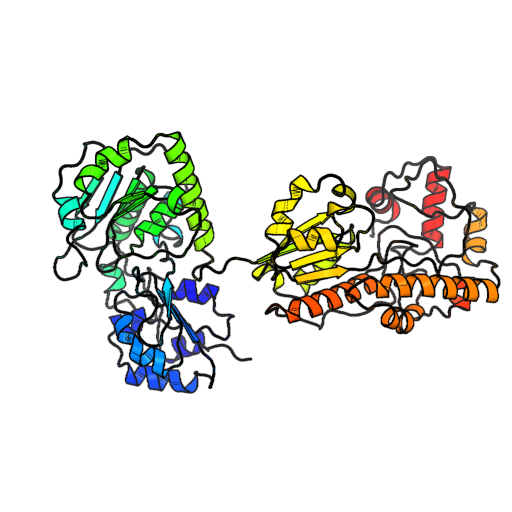ASN A 1 445 ? -31.679 -3.897 34.398 1.00 97.62 445 ASN A N 1
ATOM 3732 C CA . ASN A 1 445 ? -32.065 -5.100 33.657 1.00 97.62 445 ASN A CA 1
ATOM 3733 C C . ASN A 1 445 ? -32.826 -4.774 32.363 1.00 97.62 445 ASN A C 1
ATOM 3735 O O . ASN A 1 445 ? -32.558 -5.370 31.319 1.00 97.62 445 ASN A O 1
ATOM 3739 N N . ASN A 1 446 ? -33.714 -3.778 32.383 1.00 97.69 446 ASN A N 1
ATOM 3740 C CA . ASN A 1 446 ? -34.393 -3.312 31.171 1.00 97.69 446 ASN A CA 1
ATOM 3741 C C . ASN A 1 446 ? -33.410 -2.713 30.149 1.00 97.69 446 ASN A C 1
ATOM 3743 O O . ASN A 1 446 ? -33.531 -2.952 28.945 1.00 97.69 446 ASN A O 1
ATOM 3747 N N . CYS A 1 447 ? -32.404 -1.967 30.608 1.00 98.00 447 CYS A N 1
ATOM 3748 C CA . CYS A 1 447 ? -31.341 -1.440 29.751 1.00 98.00 447 CYS A CA 1
ATOM 3749 C C . CYS A 1 447 ? -30.451 -2.552 29.171 1.00 98.00 447 CYS A C 1
ATOM 3751 O O . CYS A 1 447 ? -30.035 -2.449 28.013 1.00 98.00 447 CYS A O 1
ATOM 3753 N N . LEU A 1 448 ? -30.207 -3.641 29.910 1.00 98.00 448 LEU A N 1
ATOM 3754 C CA . LEU A 1 448 ? -29.477 -4.806 29.399 1.00 98.00 448 LEU A CA 1
ATOM 3755 C C . LEU A 1 448 ? -30.188 -5.468 28.213 1.00 98.00 448 LEU A C 1
ATOM 3757 O O . LEU A 1 448 ? -29.516 -5.912 27.283 1.00 98.00 448 LEU A O 1
ATOM 3761 N N . LEU A 1 449 ? -31.525 -5.504 28.195 1.00 97.56 449 LEU A N 1
ATOM 3762 C CA . LEU A 1 449 ? -32.277 -6.038 27.052 1.00 97.56 449 LEU A CA 1
ATOM 3763 C C . LEU A 1 449 ? -31.993 -5.239 25.772 1.00 97.56 449 LEU A C 1
ATOM 3765 O O . LEU A 1 449 ? -31.749 -5.827 24.717 1.00 97.56 449 LEU A O 1
ATOM 3769 N N . LYS A 1 450 ? -31.949 -3.903 25.875 1.00 96.12 450 LYS A N 1
ATOM 3770 C CA . LYS A 1 450 ? -31.583 -3.019 24.755 1.00 96.12 450 LYS A CA 1
ATOM 3771 C C . LYS A 1 450 ? -30.129 -3.229 24.325 1.00 96.12 450 LYS A C 1
ATOM 3773 O O . LYS A 1 450 ? -29.860 -3.304 23.129 1.00 96.12 450 LYS A O 1
ATOM 3778 N N . LEU A 1 451 ? -29.202 -3.369 25.278 1.00 96.88 451 LEU A N 1
ATOM 3779 C CA . LEU A 1 451 ? -27.791 -3.643 24.982 1.00 96.88 451 LEU A CA 1
ATOM 3780 C C . LEU A 1 451 ? -27.626 -4.971 24.232 1.00 96.88 451 LEU A C 1
ATOM 3782 O O . LEU A 1 451 ? -26.926 -5.033 23.224 1.00 96.88 451 LEU A O 1
ATOM 3786 N N . LYS A 1 452 ? -28.345 -6.012 24.668 1.00 97.00 452 LYS A N 1
ATOM 3787 C CA . LYS A 1 452 ? -28.366 -7.327 24.015 1.00 97.00 452 LYS A CA 1
ATOM 3788 C C . LYS A 1 452 ? -28.952 -7.268 22.606 1.00 97.00 452 LYS A C 1
ATOM 3790 O O . LYS A 1 452 ? -28.529 -8.021 21.734 1.00 97.00 452 LYS A O 1
ATOM 3795 N N . GLN A 1 453 ? -29.920 -6.387 22.359 1.00 95.75 453 GLN A N 1
ATOM 3796 C CA . GLN A 1 453 ? -30.423 -6.151 21.008 1.00 95.75 453 GLN A CA 1
ATOM 3797 C C . GLN A 1 453 ? -29.367 -5.475 20.121 1.00 95.75 453 GLN A C 1
ATOM 3799 O O . GLN A 1 453 ? -29.152 -5.929 19.001 1.00 95.75 453 GLN A O 1
ATOM 3804 N N . ILE A 1 454 ? -28.683 -4.438 20.618 1.00 94.12 454 ILE A N 1
ATOM 3805 C CA . ILE A 1 454 ? -27.595 -3.764 19.884 1.00 94.12 454 ILE A CA 1
ATOM 3806 C C . ILE A 1 454 ? -26.496 -4.766 19.519 1.00 94.12 454 ILE A C 1
ATOM 3808 O O . ILE A 1 454 ? -26.034 -4.778 18.381 1.00 94.12 454 ILE A O 1
ATOM 3812 N N . ASP A 1 455 ? -26.121 -5.631 20.464 1.00 95.81 455 ASP A N 1
ATOM 3813 C CA . ASP A 1 455 ? -25.193 -6.735 20.232 1.00 95.81 455 ASP A CA 1
ATOM 3814 C C . ASP A 1 455 ? -25.675 -7.631 19.081 1.00 95.81 455 ASP A C 1
ATOM 3816 O O . ASP A 1 455 ? -24.957 -7.822 18.099 1.00 95.81 455 ASP A O 1
ATOM 3820 N N . LYS A 1 456 ? -26.920 -8.131 19.135 1.00 95.62 456 LYS A N 1
ATOM 3821 C CA . LYS A 1 456 ? -27.540 -8.982 18.093 1.00 95.62 456 LYS A CA 1
ATOM 3822 C C . LYS A 1 456 ? -27.486 -8.387 16.690 1.00 95.62 456 LYS A C 1
ATOM 3824 O O . LYS A 1 456 ? -27.280 -9.134 15.738 1.00 95.62 456 LYS A O 1
ATOM 3829 N N . GLU A 1 457 ? -27.624 -7.074 16.576 1.00 93.75 457 GLU A N 1
ATOM 3830 C CA . GLU A 1 457 ? -27.672 -6.345 15.306 1.00 93.75 457 GLU A CA 1
ATOM 3831 C C . GLU A 1 457 ? -26.296 -6.025 14.693 1.00 93.75 457 GLU A C 1
ATOM 3833 O O . GLU A 1 457 ? -26.241 -5.353 13.659 1.00 93.75 457 GLU A O 1
ATOM 3838 N N . SER A 1 458 ? -25.206 -6.483 15.313 1.00 94.75 458 SER A N 1
ATOM 3839 C CA . SER A 1 458 ? -23.827 -6.249 14.878 1.00 94.75 458 SER A CA 1
ATOM 3840 C C . SER A 1 458 ? -23.068 -7.562 14.671 1.00 94.75 458 SER A C 1
ATOM 3842 O O . SER A 1 458 ? -23.411 -8.592 15.244 1.00 94.75 458 SER A O 1
ATOM 3844 N N . ASP A 1 459 ? -21.997 -7.545 13.886 1.00 96.69 459 ASP A N 1
ATOM 3845 C CA . ASP A 1 459 ? -21.105 -8.696 13.744 1.00 96.69 459 ASP A CA 1
ATOM 3846 C C . ASP A 1 459 ? -20.201 -8.886 14.971 1.00 96.69 459 ASP A C 1
ATOM 3848 O O . ASP A 1 459 ? -19.662 -9.977 15.175 1.00 96.69 459 ASP A O 1
ATOM 3852 N N . ILE A 1 460 ? -20.032 -7.843 15.786 1.00 96.69 460 ILE A N 1
ATOM 3853 C CA . ILE A 1 460 ? -19.199 -7.820 16.989 1.00 96.69 460 ILE A CA 1
ATOM 3854 C C . ILE A 1 460 ? -20.031 -8.202 18.215 1.00 96.69 460 ILE A C 1
ATOM 3856 O O . ILE A 1 460 ? -21.034 -7.557 18.524 1.00 96.69 460 ILE A O 1
ATOM 3860 N N . ARG A 1 461 ? -19.587 -9.242 18.924 1.00 96.38 461 ARG A N 1
ATOM 3861 C CA . ARG A 1 461 ? -20.203 -9.710 20.169 1.00 96.38 461 ARG A CA 1
ATOM 3862 C C . ARG A 1 461 ? -19.472 -9.091 21.348 1.00 96.38 461 ARG A C 1
ATOM 3864 O O . ARG A 1 461 ? -18.259 -9.214 21.434 1.00 96.38 461 ARG A O 1
ATOM 3871 N N . PHE A 1 462 ? -20.198 -8.401 22.214 1.00 96.69 462 PHE A N 1
ATOM 3872 C CA . PHE A 1 462 ? -19.672 -7.701 23.383 1.00 96.69 462 PHE A CA 1
ATOM 3873 C C . PHE A 1 462 ? -20.598 -7.753 24.604 1.00 96.69 462 PHE A C 1
ATOM 3875 O O . PHE A 1 462 ? -20.182 -7.338 25.683 1.00 96.69 462 PHE A O 1
ATOM 3882 N N . TYR A 1 463 ? -21.833 -8.253 24.473 1.00 98.06 463 TYR A N 1
ATOM 3883 C CA . TYR A 1 463 ? -22.782 -8.315 25.590 1.00 98.06 463 TYR A CA 1
ATOM 3884 C C . TYR A 1 463 ? -22.274 -9.175 26.755 1.00 98.06 463 TYR A C 1
ATOM 3886 O O . TYR A 1 463 ? -22.250 -8.697 27.885 1.00 98.06 463 TYR A O 1
ATOM 3894 N N . ASP A 1 464 ? -21.836 -10.409 26.494 1.00 98.00 464 ASP A N 1
ATOM 3895 C CA . ASP A 1 464 ? -21.365 -11.306 27.560 1.00 98.00 464 ASP A CA 1
ATOM 3896 C C . ASP A 1 464 ? -20.092 -10.751 28.215 1.00 98.00 464 ASP A C 1
ATOM 3898 O O . ASP A 1 464 ? -20.012 -10.651 29.436 1.00 98.00 464 ASP A O 1
ATOM 3902 N N . PHE A 1 465 ? -19.167 -10.233 27.398 1.00 97.81 465 PHE A N 1
ATOM 3903 C CA . PHE A 1 465 ? -17.987 -9.515 27.876 1.00 97.81 465 PHE A CA 1
ATOM 3904 C C . PHE A 1 465 ? -18.350 -8.341 28.795 1.00 97.81 465 PHE A C 1
ATOM 3906 O O . PHE A 1 465 ? -17.730 -8.161 29.843 1.00 97.81 465 PHE A O 1
ATOM 3913 N N . PHE A 1 466 ? -19.364 -7.549 28.434 1.00 98.25 466 PHE A N 1
ATOM 3914 C CA . PHE A 1 466 ? -19.867 -6.482 29.291 1.00 98.25 466 PHE A CA 1
ATOM 3915 C C . PHE A 1 466 ? -20.382 -7.050 30.619 1.00 98.25 466 PHE A C 1
ATOM 3917 O O . PHE A 1 466 ? -19.921 -6.611 31.669 1.00 98.25 466 PHE A O 1
ATOM 3924 N N . ILE A 1 467 ? -21.273 -8.045 30.599 1.00 98.06 467 ILE A N 1
ATOM 3925 C CA . ILE A 1 467 ? -21.853 -8.645 31.815 1.00 98.06 467 ILE A CA 1
ATOM 3926 C C . ILE A 1 467 ? -20.773 -9.182 32.763 1.00 98.06 467 ILE A C 1
ATOM 3928 O O . ILE A 1 467 ? -20.843 -8.957 33.968 1.00 98.06 467 ILE A O 1
ATOM 3932 N N . GLU A 1 468 ? -19.750 -9.840 32.231 1.00 97.94 468 G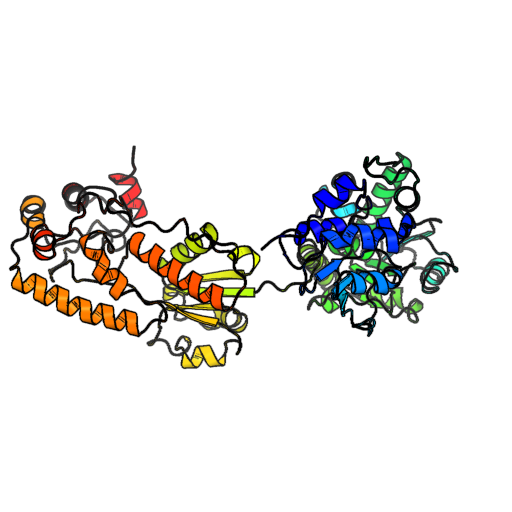LU A N 1
ATOM 3933 C CA . GLU A 1 468 ? -18.674 -10.435 33.029 1.00 97.94 468 GLU A CA 1
ATOM 3934 C C . GLU A 1 468 ? -17.765 -9.398 33.707 1.00 97.94 468 GLU A C 1
ATOM 3936 O O . GLU A 1 468 ? -17.131 -9.694 34.723 1.00 97.94 468 GLU A O 1
ATOM 3941 N N . ASN A 1 469 ? -17.679 -8.182 33.156 1.00 98.06 469 ASN A N 1
ATOM 3942 C CA . ASN A 1 469 ? -16.629 -7.225 33.510 1.00 98.06 469 ASN A CA 1
ATOM 3943 C C . ASN A 1 469 ? -17.143 -5.881 34.036 1.00 98.06 469 ASN A C 1
ATOM 3945 O O . ASN A 1 469 ? -16.373 -5.141 34.651 1.00 98.06 469 ASN A O 1
ATOM 3949 N N . HIS A 1 470 ? -18.415 -5.539 33.821 1.00 97.50 470 HIS A N 1
ATOM 3950 C CA . HIS A 1 470 ? -18.901 -4.179 34.056 1.00 97.50 470 HIS A CA 1
ATOM 3951 C C . HIS A 1 470 ? -18.893 -3.757 35.528 1.00 97.50 470 HIS A C 1
ATOM 3953 O O . HIS A 1 470 ? -18.841 -2.564 35.811 1.00 97.50 470 HIS A O 1
ATOM 3959 N N . CYS A 1 471 ? -18.921 -4.706 36.468 1.00 97.62 471 CYS A N 1
ATOM 3960 C CA . CYS A 1 471 ? -18.760 -4.407 37.890 1.00 97.62 471 CYS A CA 1
ATOM 3961 C C . CYS A 1 471 ? -17.327 -3.975 38.225 1.00 97.62 471 CYS A C 1
ATOM 3963 O O . CYS A 1 471 ? -17.121 -3.167 39.123 1.00 97.62 471 CYS A O 1
ATOM 3965 N N . LYS A 1 472 ? -16.330 -4.479 37.493 1.00 98.06 472 LYS A N 1
ATOM 3966 C CA . LYS A 1 472 ? -14.902 -4.279 37.787 1.00 98.06 472 LYS A CA 1
ATOM 3967 C C . LYS A 1 472 ? -14.287 -3.128 37.010 1.00 98.06 472 LYS A C 1
ATOM 3969 O O . LYS A 1 472 ? -13.329 -2.519 37.477 1.00 98.06 472 LYS A O 1
ATOM 3974 N N . PHE A 1 473 ? -14.833 -2.826 35.834 1.00 98.19 473 PHE A N 1
ATOM 3975 C CA . PHE A 1 473 ? -14.254 -1.853 34.920 1.00 98.19 473 PHE A CA 1
ATOM 3976 C C . PHE A 1 473 ? -15.298 -0.864 34.391 1.00 98.19 473 PHE A C 1
ATOM 3978 O O . PHE A 1 473 ? -16.375 -1.270 33.949 1.00 98.19 473 PHE A O 1
ATOM 3985 N N . PRO A 1 474 ? -14.970 0.439 34.351 1.00 97.56 474 PRO A N 1
ATOM 3986 C CA . PRO A 1 474 ? -15.836 1.434 33.737 1.00 97.56 474 PRO A CA 1
ATOM 3987 C C . PRO A 1 474 ? -15.872 1.251 32.215 1.00 97.56 474 PRO A C 1
ATOM 3989 O O . PRO A 1 474 ? -14.838 1.337 31.548 1.00 97.56 474 PRO A O 1
ATOM 3992 N N . PHE A 1 475 ? -17.071 1.048 31.661 1.00 97.44 475 PHE A N 1
ATOM 3993 C CA . PHE A 1 475 ? -17.299 0.897 30.213 1.00 97.44 475 PHE A CA 1
ATOM 3994 C C . PHE A 1 475 ? -17.978 2.093 29.539 1.00 97.44 475 PHE A C 1
ATOM 3996 O O . PHE A 1 475 ? -17.962 2.179 28.314 1.00 97.44 475 PHE A O 1
ATOM 4003 N N . PHE A 1 476 ? -18.558 3.013 30.313 1.00 96.56 476 PHE A N 1
ATOM 4004 C CA . PHE A 1 476 ? -19.298 4.169 29.806 1.00 96.56 476 PHE A CA 1
ATOM 4005 C C . PHE A 1 476 ? -18.996 5.417 30.634 1.00 96.56 476 PHE A C 1
ATOM 4007 O O . PHE A 1 476 ? -18.867 5.335 31.857 1.00 96.56 476 PHE A O 1
ATOM 4014 N N . ARG A 1 477 ? -18.897 6.569 29.963 1.00 94.94 477 ARG A N 1
ATOM 4015 C CA . ARG A 1 477 ? -18.748 7.892 30.596 1.00 94.94 477 ARG A CA 1
ATOM 4016 C C . ARG A 1 477 ? -20.079 8.625 30.711 1.00 94.94 477 ARG A C 1
ATOM 4018 O O . ARG A 1 477 ? -20.277 9.388 31.650 1.00 94.94 477 ARG A O 1
ATOM 4025 N N . ASP A 1 478 ? -20.975 8.371 29.766 1.00 94.12 478 ASP A N 1
ATOM 4026 C CA . ASP A 1 478 ? -22.385 8.743 29.796 1.00 94.12 478 ASP A CA 1
ATOM 4027 C C . ASP A 1 478 ? -23.209 7.725 28.979 1.00 94.12 478 ASP A C 1
ATOM 4029 O O . ASP A 1 478 ? -22.702 6.675 28.576 1.00 94.12 478 ASP A O 1
ATOM 4033 N N . ASN A 1 479 ? -24.472 8.054 28.706 1.00 92.69 479 ASN A N 1
ATOM 4034 C CA . ASN A 1 479 ? -25.424 7.219 27.975 1.00 92.69 479 ASN A CA 1
ATOM 4035 C C . ASN A 1 479 ? -24.958 6.765 26.575 1.00 92.69 479 ASN A C 1
ATOM 4037 O O . ASN A 1 479 ? -25.366 5.693 26.116 1.00 92.69 479 ASN A O 1
ATOM 4041 N N . TYR A 1 480 ? -24.144 7.561 25.878 1.00 91.44 480 TYR A N 1
ATOM 4042 C CA . TYR A 1 480 ? -23.779 7.355 24.469 1.00 91.44 480 TYR A CA 1
ATOM 4043 C C . TYR A 1 480 ? -22.278 7.190 24.231 1.00 91.44 480 TYR A C 1
ATOM 4045 O O . TYR A 1 480 ? -21.881 6.779 23.141 1.00 91.44 480 TYR A O 1
ATOM 4053 N N . HIS A 1 481 ? -21.447 7.483 25.230 1.00 92.50 481 HIS A N 1
ATOM 4054 C CA . HIS A 1 481 ? -20.000 7.503 25.082 1.00 92.50 481 HIS A CA 1
ATOM 4055 C C . HIS A 1 481 ? -19.349 6.354 25.865 1.00 92.50 481 HIS A C 1
ATOM 4057 O O . HIS A 1 481 ? -19.187 6.453 27.090 1.00 92.50 481 HIS A O 1
ATOM 4063 N N . PRO A 1 482 ? -18.941 5.267 25.182 1.00 95.12 482 PRO A N 1
ATOM 4064 C CA . PRO A 1 482 ? -18.126 4.225 25.789 1.00 95.12 482 PRO A CA 1
ATOM 4065 C C . PRO A 1 482 ? -16.751 4.763 26.216 1.00 95.12 482 PRO A C 1
ATOM 4067 O O . PRO A 1 482 ? -16.236 5.730 25.647 1.00 95.12 482 PRO A O 1
ATOM 4070 N N . THR A 1 483 ? -16.149 4.118 27.211 1.00 95.88 483 THR A N 1
ATOM 4071 C CA . THR A 1 483 ? -14.748 4.338 27.606 1.00 95.88 483 THR A CA 1
ATOM 4072 C C . THR A 1 483 ? -13.791 3.574 26.690 1.00 95.88 483 THR A C 1
ATOM 4074 O O . THR A 1 483 ? -14.199 2.717 25.894 1.00 95.88 483 THR A O 1
ATOM 4077 N N . MET A 1 484 ? -12.489 3.814 26.846 1.00 93.94 484 MET A N 1
ATOM 4078 C CA . MET A 1 484 ? -11.440 3.088 26.139 1.00 93.94 484 MET A CA 1
ATOM 4079 C C . MET A 1 484 ? -11.481 1.583 26.418 1.00 93.94 484 MET A C 1
ATOM 4081 O O . MET A 1 484 ? -11.238 0.810 25.503 1.00 93.94 484 MET A O 1
ATOM 4085 N N . ASN A 1 485 ? -11.883 1.146 27.619 1.00 96.38 485 ASN A N 1
ATOM 4086 C CA . ASN A 1 485 ? -12.045 -0.282 27.932 1.00 96.38 485 ASN A CA 1
ATOM 4087 C C . ASN A 1 485 ? -12.986 -0.997 26.942 1.00 96.38 485 ASN A C 1
ATOM 4089 O O . ASN A 1 485 ? -12.687 -2.093 26.472 1.00 96.38 485 ASN A O 1
ATOM 4093 N N . MET A 1 486 ? -14.119 -0.372 26.606 1.00 96.44 486 MET A N 1
ATOM 4094 C CA . MET A 1 486 ? -15.093 -0.939 25.668 1.00 96.44 486 MET A CA 1
ATOM 4095 C C . MET A 1 486 ? -14.632 -0.782 24.211 1.00 96.44 486 MET A C 1
ATOM 4097 O O . MET A 1 486 ? -14.782 -1.702 23.407 1.00 96.44 486 MET A O 1
ATOM 4101 N N . LEU A 1 487 ? -14.045 0.369 23.863 1.00 95.19 487 LEU A N 1
ATOM 4102 C CA . LEU A 1 487 ? -13.546 0.624 22.508 1.00 95.19 487 LEU A CA 1
ATOM 4103 C C . LEU A 1 487 ? -12.393 -0.313 22.122 1.00 95.19 487 LEU A C 1
ATOM 4105 O O . LEU A 1 487 ? -12.384 -0.817 21.002 1.00 95.19 487 LEU A O 1
ATOM 4109 N N . GLU A 1 488 ? -11.466 -0.580 23.041 1.00 95.06 488 GLU A N 1
ATOM 4110 C CA . GLU A 1 488 ? -10.345 -1.515 22.870 1.00 95.06 488 GLU A CA 1
ATOM 4111 C C . GLU A 1 488 ? -10.827 -2.949 22.641 1.00 95.06 488 GLU A C 1
ATOM 4113 O O . GLU A 1 488 ? -10.339 -3.644 21.744 1.00 95.06 488 GLU A O 1
ATOM 4118 N N . TYR A 1 489 ? -11.841 -3.381 23.396 1.00 96.25 489 TYR A N 1
ATOM 4119 C CA . TYR A 1 489 ? -12.428 -4.705 23.215 1.00 96.25 489 TYR A CA 1
ATOM 4120 C C . TYR A 1 489 ? -13.074 -4.838 21.831 1.00 96.25 489 TYR A C 1
ATOM 4122 O O . TYR A 1 489 ? -12.783 -5.774 21.086 1.00 96.25 489 TYR A O 1
ATOM 4130 N N . ILE A 1 490 ? -13.896 -3.861 21.438 1.00 96.38 490 ILE A N 1
ATOM 4131 C CA . ILE A 1 490 ? -14.546 -3.864 20.122 1.00 96.38 490 ILE A CA 1
ATOM 4132 C C . ILE A 1 490 ? -13.509 -3.806 18.998 1.00 96.38 490 ILE A C 1
ATOM 4134 O O . ILE A 1 490 ? -13.626 -4.562 18.035 1.00 96.38 490 ILE A O 1
ATOM 4138 N N . ALA A 1 491 ? -12.474 -2.973 19.123 1.00 95.88 491 ALA A N 1
ATOM 4139 C CA . ALA A 1 491 ? -11.388 -2.907 18.148 1.00 95.88 491 ALA A CA 1
ATOM 4140 C C . ALA A 1 491 ? -10.686 -4.263 17.988 1.00 95.88 491 ALA A C 1
ATOM 4142 O O . ALA A 1 491 ? -10.452 -4.698 16.862 1.00 95.88 491 ALA A O 1
ATOM 4143 N N . THR A 1 492 ? -10.423 -4.958 19.097 1.00 94.94 492 THR A N 1
ATOM 4144 C CA . THR A 1 492 ? -9.835 -6.306 19.101 1.00 94.94 492 THR A CA 1
ATOM 4145 C C . THR A 1 492 ? -10.712 -7.297 18.336 1.00 94.94 492 THR A C 1
ATOM 4147 O O . THR A 1 492 ? -10.219 -8.015 17.469 1.00 94.94 492 THR A O 1
ATOM 4150 N N . GLN A 1 493 ? -12.026 -7.284 18.574 1.00 96.06 493 GLN A N 1
ATOM 4151 C CA . GLN A 1 493 ? -12.970 -8.141 17.851 1.00 96.06 493 GLN A CA 1
ATOM 4152 C C . GLN A 1 493 ? -13.050 -7.806 16.351 1.00 96.06 493 GLN A C 1
ATOM 4154 O O . GLN A 1 493 ? -13.181 -8.704 15.515 1.00 96.06 493 GLN A O 1
ATOM 4159 N N . ILE A 1 494 ? -12.945 -6.524 15.981 1.00 97.00 494 ILE A N 1
ATOM 4160 C CA . ILE A 1 494 ? -12.893 -6.112 14.572 1.00 97.00 494 ILE A CA 1
ATOM 4161 C C . ILE A 1 494 ? -11.605 -6.625 13.915 1.00 97.00 494 ILE A C 1
ATOM 4163 O O . ILE A 1 494 ? -11.678 -7.220 12.840 1.00 97.00 494 ILE A O 1
ATOM 4167 N N . ILE A 1 495 ? -10.445 -6.457 14.563 1.00 96.00 495 ILE A N 1
ATOM 4168 C CA . ILE A 1 495 ? -9.157 -6.972 14.071 1.00 96.00 495 ILE A CA 1
ATOM 4169 C C . ILE A 1 495 ? -9.245 -8.480 13.833 1.00 96.00 495 ILE A C 1
ATOM 4171 O O . ILE A 1 495 ? -8.876 -8.949 12.758 1.00 96.00 495 ILE A O 1
ATOM 4175 N N . GLU A 1 496 ? -9.782 -9.235 14.792 1.00 94.50 496 GLU A N 1
ATOM 4176 C CA . GLU A 1 496 ? -9.936 -10.688 14.673 1.00 94.50 496 GLU A CA 1
ATOM 4177 C C . GLU A 1 496 ? -10.759 -11.096 13.450 1.00 94.50 496 GLU A C 1
ATOM 4179 O O . GLU A 1 496 ? -10.386 -12.047 12.764 1.00 94.50 496 GLU A O 1
ATOM 4184 N N . LYS A 1 497 ? -11.830 -10.363 13.125 1.00 96.19 497 LYS A N 1
ATOM 4185 C CA . LYS A 1 497 ? -12.606 -10.605 11.900 1.00 96.19 497 LYS A CA 1
ATOM 4186 C C . LYS A 1 497 ? -11.823 -10.288 10.637 1.00 96.19 497 LYS A C 1
ATOM 4188 O O . LYS A 1 497 ? -11.860 -11.075 9.696 1.00 96.19 497 LYS A O 1
ATOM 4193 N N . ILE A 1 498 ? -11.093 -9.174 10.604 1.00 96.06 498 ILE A N 1
ATOM 4194 C CA . ILE A 1 498 ? -10.291 -8.818 9.427 1.00 96.06 498 ILE A CA 1
ATOM 4195 C C . ILE A 1 498 ? -9.209 -9.888 9.189 1.00 96.06 498 ILE A C 1
ATOM 4197 O O . ILE A 1 498 ? -9.023 -10.335 8.057 1.00 96.06 498 ILE A O 1
ATOM 4201 N N . CYS A 1 499 ? -8.568 -10.388 10.250 1.00 93.25 499 CYS A N 1
ATOM 4202 C CA . CYS A 1 499 ? -7.574 -11.466 10.181 1.00 93.25 499 CYS A CA 1
ATOM 4203 C C . CYS A 1 499 ? -8.114 -12.784 9.588 1.00 93.25 499 CYS A C 1
ATOM 4205 O O . CYS A 1 499 ? -7.327 -13.616 9.147 1.00 93.25 499 CYS A O 1
ATOM 4207 N N . GLN A 1 500 ? -9.435 -12.996 9.539 1.00 92.50 500 GLN A N 1
ATOM 4208 C CA . GLN A 1 500 ? -10.025 -14.189 8.910 1.00 92.50 500 GLN A CA 1
ATOM 4209 C C . GLN A 1 500 ? -9.957 -14.149 7.377 1.00 92.50 500 GLN A C 1
ATOM 4211 O O . GLN A 1 500 ? -9.963 -15.200 6.741 1.00 92.50 500 GLN A O 1
ATOM 4216 N N . GLY A 1 501 ? -9.905 -12.956 6.774 1.00 90.19 501 GLY A N 1
ATOM 4217 C CA . GLY A 1 501 ? -9.864 -12.785 5.315 1.00 90.19 501 GLY A CA 1
ATOM 4218 C C . GLY A 1 501 ? -8.552 -12.220 4.778 1.00 90.19 501 GLY A C 1
ATOM 4219 O O . GLY A 1 501 ? -8.342 -12.200 3.563 1.00 90.19 501 GLY A O 1
ATOM 4220 N N . PHE A 1 502 ? -7.670 -11.743 5.656 1.00 88.94 502 PHE A N 1
ATOM 4221 C CA . PHE A 1 502 ? -6.455 -11.035 5.273 1.00 88.94 502 PHE A CA 1
ATOM 4222 C C . PHE A 1 502 ? -5.274 -11.445 6.148 1.00 88.94 502 PHE A C 1
ATOM 4224 O O . PHE A 1 502 ? -5.410 -11.626 7.353 1.00 88.94 502 PHE A O 1
ATOM 4231 N N . ASP A 1 503 ? -4.102 -11.549 5.523 1.00 84.06 503 ASP A N 1
ATOM 4232 C CA . ASP A 1 503 ? -2.842 -11.889 6.185 1.00 84.06 503 ASP A CA 1
ATOM 4233 C C . ASP A 1 503 ? -2.304 -10.679 6.970 1.00 84.06 503 ASP A C 1
ATOM 4235 O O . ASP A 1 503 ? -1.474 -9.910 6.482 1.00 84.06 503 ASP A O 1
ATOM 4239 N N . ILE A 1 504 ? -2.869 -10.463 8.161 1.00 85.94 504 ILE A N 1
ATOM 4240 C CA . ILE A 1 504 ? -2.515 -9.385 9.087 1.00 85.94 504 ILE A CA 1
ATOM 4241 C C . ILE A 1 504 ? -1.700 -9.968 10.239 1.00 85.94 504 ILE A C 1
ATOM 4243 O O . ILE A 1 504 ? -2.122 -10.891 10.932 1.00 85.94 504 ILE A O 1
ATOM 4247 N N . THR A 1 505 ? -0.541 -9.370 10.496 1.00 85.06 505 THR A N 1
ATOM 4248 C CA . THR A 1 505 ? 0.213 -9.616 11.725 1.00 85.06 505 THR A CA 1
ATOM 4249 C C . THR A 1 505 ? -0.429 -8.818 12.853 1.00 85.06 505 THR A C 1
ATOM 4251 O O . THR A 1 505 ? -0.475 -7.590 12.780 1.00 85.06 505 THR A O 1
ATOM 4254 N N . TYR A 1 506 ? -0.909 -9.506 13.889 1.00 88.75 506 TYR A N 1
ATOM 4255 C CA . TYR A 1 506 ? -1.580 -8.901 15.039 1.00 88.75 506 TYR A CA 1
ATOM 4256 C C . TYR A 1 506 ? -0.829 -9.203 16.339 1.00 88.75 506 TYR A C 1
ATOM 4258 O O . TYR A 1 506 ? -0.647 -10.366 16.706 1.00 88.75 506 TYR A O 1
ATOM 4266 N N . ASN A 1 507 ? -0.415 -8.154 17.052 1.00 85.25 507 ASN A N 1
ATOM 4267 C CA . ASN A 1 507 ? 0.143 -8.261 18.391 1.00 85.25 507 ASN A CA 1
ATOM 4268 C C . ASN A 1 507 ? -0.952 -8.108 19.465 1.00 85.25 507 ASN A C 1
ATOM 4270 O O . ASN A 1 507 ? -1.328 -7.000 19.841 1.00 85.25 507 ASN A O 1
ATOM 4274 N N . LYS A 1 508 ? -1.437 -9.238 19.993 1.00 78.00 508 LYS A N 1
ATOM 4275 C CA . LYS A 1 508 ? -2.494 -9.281 21.020 1.00 78.00 508 LYS A CA 1
ATOM 4276 C C . LYS A 1 508 ? -2.083 -8.773 22.408 1.00 78.00 508 LYS A C 1
ATOM 4278 O O . LYS A 1 508 ? -2.961 -8.591 23.244 1.00 78.00 508 LYS A O 1
ATOM 4283 N N . SER A 1 509 ? -0.796 -8.544 22.688 1.00 70.31 509 SER A N 1
ATOM 4284 C CA . SER A 1 509 ? -0.322 -8.244 24.052 1.00 70.31 509 SER A CA 1
ATOM 4285 C C . SER A 1 509 ? -0.799 -6.904 24.629 1.00 70.31 509 SER A C 1
ATOM 4287 O O . SER A 1 509 ? -0.598 -6.644 25.813 1.00 70.31 509 SER A O 1
ATOM 4289 N N . ASN A 1 510 ? -1.390 -6.033 23.810 1.00 74.00 510 ASN A N 1
ATOM 4290 C CA . ASN A 1 510 ? -1.662 -4.644 24.181 1.00 74.00 510 ASN A CA 1
ATOM 4291 C C . ASN A 1 510 ? -3.049 -4.417 24.804 1.00 74.00 510 ASN A C 1
ATOM 4293 O O . ASN A 1 510 ? -3.273 -3.367 25.408 1.00 74.00 510 ASN A O 1
ATOM 4297 N N . PHE A 1 511 ? -3.967 -5.384 24.708 1.00 83.00 511 PHE A N 1
ATOM 4298 C CA . PHE A 1 511 ? -5.305 -5.261 25.286 1.00 83.00 511 PHE A CA 1
ATOM 4299 C C . PHE A 1 511 ? -5.284 -5.532 26.795 1.00 83.00 511 PHE A C 1
ATOM 4301 O O . PHE A 1 511 ? -5.081 -6.667 27.219 1.00 83.00 511 PHE A O 1
ATOM 4308 N N . ASN A 1 512 ? -5.527 -4.498 27.606 1.00 87.94 512 ASN A N 1
ATOM 4309 C CA . ASN A 1 512 ? -5.655 -4.618 29.059 1.00 87.94 512 ASN A CA 1
ATOM 4310 C C . ASN A 1 512 ? -6.748 -3.683 29.586 1.00 87.94 512 ASN A C 1
ATOM 4312 O O . ASN A 1 512 ? -6.749 -2.488 29.279 1.00 87.94 512 ASN A O 1
ATOM 4316 N N . LEU A 1 513 ? -7.644 -4.218 30.418 1.00 94.25 513 LEU A N 1
ATOM 4317 C CA . LEU A 1 513 ? -8.690 -3.439 31.077 1.00 94.25 513 LEU A CA 1
ATOM 4318 C C . LEU A 1 513 ? -8.135 -2.647 32.258 1.00 94.25 513 LEU A C 1
ATOM 4320 O O . LEU A 1 513 ? -7.295 -3.134 33.016 1.00 94.25 513 LEU A O 1
ATOM 4324 N N . LYS A 1 514 ? -8.625 -1.416 32.418 1.00 95.12 514 LYS A N 1
ATOM 4325 C CA . LYS A 1 514 ? -8.163 -0.480 33.447 1.00 95.12 514 LYS A CA 1
ATOM 4326 C C . LYS A 1 514 ? -9.314 -0.069 34.364 1.00 95.12 514 LYS A C 1
ATOM 4328 O O . LYS A 1 514 ? -10.325 0.424 33.856 1.00 95.12 514 LYS A O 1
ATOM 4333 N N . PRO A 1 515 ? -9.189 -0.250 35.690 1.00 93.88 515 PRO A N 1
ATOM 4334 C CA . PRO A 1 515 ? -10.206 0.217 36.632 1.00 93.88 515 PRO A CA 1
ATOM 4335 C C . PRO A 1 515 ? -10.146 1.743 36.802 1.00 93.88 515 PRO A C 1
ATOM 4337 O O . PRO A 1 515 ? -11.184 2.392 36.902 1.00 93.88 515 PRO A O 1
ATOM 4340 N N . ASP A 1 516 ? -8.936 2.307 36.733 1.00 94.31 516 ASP A N 1
ATOM 4341 C CA . ASP A 1 516 ? -8.656 3.738 36.832 1.00 94.31 516 ASP A CA 1
ATOM 4342 C C . ASP A 1 516 ? -8.317 4.273 35.427 1.00 94.31 516 ASP A C 1
ATOM 4344 O O . ASP A 1 516 ? -7.294 3.899 34.845 1.00 94.31 516 ASP A O 1
ATOM 4348 N N . LEU A 1 517 ? -9.190 5.110 34.856 1.00 92.62 517 LEU A N 1
ATOM 4349 C CA . LEU A 1 517 ? -9.097 5.559 33.458 1.00 92.62 517 LEU A CA 1
ATOM 4350 C C . LEU A 1 517 ? -8.599 6.996 33.304 1.00 92.62 517 LEU A C 1
ATOM 4352 O O . LEU A 1 517 ? -7.806 7.265 32.403 1.00 92.62 517 LEU A O 1
ATOM 4356 N N . PHE A 1 518 ? -9.086 7.910 34.149 1.00 93.06 518 PHE A N 1
ATOM 4357 C CA . PHE A 1 518 ? -8.844 9.355 34.046 1.00 93.06 518 PHE A CA 1
ATOM 4358 C C . PHE A 1 518 ? -9.134 9.924 32.647 1.00 93.06 518 PHE A C 1
ATOM 4360 O O . PHE A 1 518 ? -8.394 10.751 32.113 1.00 93.06 518 PHE A O 1
ATOM 4367 N N . GLU A 1 519 ? -10.215 9.458 32.024 1.00 91.19 519 GLU A N 1
ATOM 4368 C CA . GLU A 1 519 ? -10.527 9.801 30.643 1.00 91.19 519 GLU A CA 1
ATOM 4369 C C . GLU A 1 519 ? -11.131 11.199 30.482 1.00 91.19 519 GLU A C 1
ATOM 4371 O O . GLU A 1 519 ? -11.810 11.727 31.362 1.00 91.19 519 GLU A O 1
ATOM 4376 N N . TRP A 1 520 ? -10.927 11.768 29.291 1.00 90.38 520 TRP A N 1
ATOM 4377 C CA . TRP A 1 520 ? -11.515 13.033 28.858 1.00 90.38 520 TRP A CA 1
ATOM 4378 C C . TRP A 1 520 ? -12.619 12.821 27.808 1.00 90.38 520 TRP A C 1
ATOM 4380 O O . TRP A 1 520 ? -12.461 12.010 26.887 1.00 90.38 520 TRP A O 1
ATOM 4390 N N . GLY A 1 521 ? -13.716 13.576 27.917 1.00 91.31 521 GLY A N 1
ATOM 4391 C CA . GLY A 1 521 ? -14.847 13.575 26.985 1.00 91.31 521 GLY A CA 1
ATOM 4392 C C . GLY A 1 521 ? -16.155 14.004 27.655 1.00 91.31 521 GLY A C 1
ATOM 4393 O O . GLY A 1 521 ? -16.141 14.526 28.768 1.00 91.31 521 GLY A O 1
ATOM 4394 N N . HIS A 1 522 ? -17.293 13.751 27.003 1.00 92.88 522 HIS A N 1
ATOM 4395 C CA . HIS A 1 522 ? -18.595 13.876 27.662 1.00 92.88 522 HIS A CA 1
ATOM 4396 C C . HIS A 1 522 ? -18.666 12.954 28.885 1.00 92.88 522 HIS A C 1
ATOM 4398 O O . HIS A 1 522 ? -18.165 11.824 28.850 1.00 92.88 522 HIS A O 1
ATOM 4404 N N . TYR A 1 523 ? -19.266 13.448 29.969 1.00 94.94 523 TYR A N 1
ATOM 4405 C CA . TYR A 1 523 ? -19.283 12.755 31.250 1.00 94.94 523 TYR A CA 1
ATOM 4406 C C . TYR A 1 523 ? -20.574 13.003 32.028 1.00 94.94 523 TYR A C 1
ATOM 4408 O O . TYR A 1 523 ? -21.050 14.135 32.126 1.00 94.94 523 TYR A O 1
ATOM 4416 N N . LYS A 1 524 ? -21.114 11.938 32.626 1.00 95.12 524 LYS A N 1
ATOM 4417 C CA . LYS A 1 524 ? -22.245 11.977 33.551 1.00 95.12 524 LYS A CA 1
ATOM 4418 C C . LYS A 1 524 ? -21.877 11.214 34.834 1.00 95.12 524 LYS A C 1
ATOM 4420 O O . LYS A 1 524 ? -21.716 9.995 34.794 1.00 95.12 524 LYS A O 1
ATOM 4425 N N . PRO A 1 525 ? -21.770 11.881 35.999 1.00 95.56 525 PRO A N 1
ATOM 4426 C CA . PRO A 1 525 ? -21.445 11.209 37.257 1.00 95.56 525 PRO A CA 1
ATOM 4427 C C . PRO A 1 525 ? -22.447 10.113 37.647 1.00 95.56 525 PRO A C 1
ATOM 4429 O O . PRO A 1 525 ? -23.654 10.357 37.693 1.00 95.56 525 PRO A O 1
ATOM 4432 N N . ILE A 1 526 ? -21.943 8.922 37.982 1.00 97.00 526 ILE A N 1
ATOM 4433 C CA . ILE A 1 526 ? -22.733 7.838 38.591 1.00 97.00 526 ILE A CA 1
ATOM 4434 C C . ILE A 1 526 ? -22.926 8.139 40.089 1.00 97.00 526 ILE A C 1
ATOM 4436 O O . ILE A 1 526 ? -22.004 8.619 40.757 1.00 97.00 526 ILE A O 1
ATOM 4440 N N . LYS A 1 527 ? -24.123 7.864 40.623 1.00 97.19 527 LYS A N 1
ATOM 4441 C CA . LYS A 1 527 ? -24.477 8.063 42.043 1.00 97.19 527 LYS A CA 1
ATOM 4442 C C . LYS A 1 527 ? -24.014 6.876 42.901 1.00 97.19 527 LYS A C 1
ATOM 4444 O O . LYS A 1 527 ? -23.977 5.740 42.427 1.00 97.19 527 LYS A O 1
ATOM 4449 N N . ASN A 1 528 ? -23.707 7.112 44.177 1.00 97.69 528 ASN A N 1
ATOM 4450 C CA . ASN A 1 528 ? -23.236 6.074 45.103 1.00 97.69 528 ASN A CA 1
ATOM 4451 C C . ASN A 1 528 ? -24.293 4.984 45.332 1.00 97.69 528 ASN A C 1
ATOM 4453 O O . ASN A 1 528 ? -23.949 3.809 45.359 1.00 97.69 528 ASN A O 1
ATOM 4457 N N . SER A 1 529 ? -25.572 5.353 45.428 1.00 96.88 529 SER A N 1
ATOM 4458 C CA . SER A 1 529 ? -26.698 4.402 45.483 1.00 96.88 529 SER A CA 1
ATOM 4459 C C . SER A 1 529 ? -26.696 3.410 44.315 1.00 96.88 529 SER A C 1
ATOM 4461 O O . SER A 1 529 ? -26.888 2.214 44.530 1.00 96.88 529 SER A O 1
ATOM 4463 N N . VAL A 1 530 ? -26.398 3.870 43.095 1.00 97.88 530 VAL A N 1
ATOM 4464 C CA . VAL A 1 530 ? -26.272 2.999 41.915 1.00 97.88 530 VAL A CA 1
ATOM 4465 C C . VAL A 1 530 ? -25.036 2.109 42.017 1.00 97.88 530 VAL A C 1
ATOM 4467 O O . VAL A 1 530 ? -25.155 0.902 41.828 1.00 97.88 530 VAL A O 1
ATOM 4470 N N . LYS A 1 531 ? -23.871 2.672 42.370 1.00 97.56 531 LYS A N 1
ATOM 4471 C CA . LYS A 1 531 ? -22.643 1.883 42.579 1.00 97.56 531 LYS A CA 1
ATOM 4472 C C . LYS A 1 531 ? -22.848 0.764 43.595 1.00 97.56 531 LYS A C 1
ATOM 4474 O O . LYS A 1 531 ? -22.472 -0.369 43.320 1.00 97.56 531 LYS A O 1
ATOM 4479 N N . ASN A 1 532 ? -23.468 1.077 44.727 1.00 97.19 532 ASN A N 1
ATOM 4480 C CA . ASN A 1 532 ? -23.713 0.111 45.790 1.00 97.19 532 ASN A CA 1
ATOM 4481 C C . ASN A 1 532 ? -24.725 -0.955 45.355 1.00 97.19 532 ASN A C 1
ATOM 4483 O O . ASN A 1 532 ? -24.515 -2.129 45.622 1.00 97.19 532 ASN A O 1
ATOM 4487 N N . THR A 1 533 ? -25.801 -0.566 44.663 1.00 97.88 533 THR A N 1
ATOM 4488 C CA . THR A 1 533 ? -26.834 -1.517 44.220 1.00 97.88 533 THR A CA 1
ATOM 4489 C C . THR A 1 533 ? -26.320 -2.474 43.147 1.00 97.88 533 THR A C 1
ATOM 4491 O O . THR A 1 533 ? -26.645 -3.657 43.175 1.00 97.88 533 THR A O 1
ATOM 4494 N N . LEU A 1 534 ? -25.513 -1.970 42.209 1.00 97.50 534 LEU A N 1
ATOM 4495 C CA . LEU A 1 534 ? -24.976 -2.745 41.088 1.00 97.50 534 LEU A CA 1
ATOM 4496 C C . LEU A 1 534 ? -23.605 -3.373 41.383 1.00 97.50 534 LEU A C 1
ATOM 4498 O O . LEU A 1 534 ? -22.998 -3.937 40.478 1.00 97.50 534 LEU A O 1
ATOM 4502 N N . ASN A 1 535 ? -23.109 -3.270 42.621 1.00 97.25 535 ASN A N 1
ATOM 4503 C CA . ASN A 1 535 ? -21.806 -3.785 43.056 1.00 97.25 535 ASN A CA 1
ATOM 4504 C C . ASN A 1 535 ? -20.630 -3.327 42.170 1.00 97.25 535 ASN A C 1
ATOM 4506 O O . ASN A 1 535 ? -19.782 -4.128 41.784 1.00 97.25 535 ASN A O 1
ATOM 4510 N N . LEU A 1 536 ? -20.572 -2.035 41.834 1.00 98.06 536 LEU A N 1
ATOM 4511 C CA . LEU A 1 536 ? -19.461 -1.480 41.055 1.00 98.06 536 LEU A CA 1
ATOM 4512 C C . LEU A 1 536 ? -18.214 -1.340 41.946 1.00 98.06 536 LEU A C 1
ATOM 4514 O O . LEU A 1 536 ? -18.180 -0.519 42.865 1.00 98.06 536 LEU A O 1
ATOM 4518 N N . GLU A 1 537 ? -17.181 -2.126 41.665 1.00 97.75 537 GLU A N 1
ATOM 4519 C CA . GLU A 1 537 ? -15.946 -2.228 42.451 1.00 97.75 537 GLU A CA 1
ATOM 4520 C C . GLU A 1 537 ? -14.980 -1.062 42.176 1.00 97.75 537 GLU A C 1
ATOM 4522 O O . GLU A 1 537 ? -14.280 -0.606 43.080 1.00 97.75 537 GLU A O 1
ATOM 4527 N N . TYR A 1 538 ? -14.974 -0.524 40.952 1.00 97.44 538 TYR A N 1
ATOM 4528 C CA . TYR A 1 538 ? -14.064 0.552 40.546 1.00 97.44 538 TYR A CA 1
ATOM 4529 C C . TYR A 1 538 ? -14.397 1.905 41.187 1.00 97.44 538 TYR A C 1
ATOM 4531 O O . TYR A 1 538 ? -15.535 2.194 41.578 1.00 97.44 538 TYR A O 1
ATOM 4539 N N . ASP A 1 539 ? -13.388 2.766 41.293 1.00 97.25 539 ASP A N 1
ATOM 4540 C CA . ASP A 1 539 ? -13.535 4.106 41.852 1.00 97.25 539 ASP A CA 1
ATOM 4541 C C . ASP A 1 539 ? -14.208 5.053 40.843 1.00 97.25 539 ASP A C 1
ATOM 4543 O O . ASP A 1 539 ? -13.645 5.394 39.801 1.00 97.25 539 ASP A O 1
ATOM 4547 N N . LEU A 1 540 ? -15.427 5.504 41.163 1.00 97.25 540 LEU A N 1
ATOM 4548 C CA . LEU A 1 540 ? -16.192 6.415 40.306 1.00 97.25 540 LEU A CA 1
ATOM 4549 C C . LEU A 1 540 ? -15.489 7.764 40.113 1.00 97.25 540 LEU A C 1
ATOM 4551 O O . LEU A 1 540 ? -15.733 8.448 39.119 1.00 97.25 540 LEU A O 1
ATOM 4555 N N . ASP A 1 541 ? -14.628 8.154 41.050 1.00 97.31 541 ASP A N 1
ATOM 4556 C CA . ASP A 1 541 ? -13.912 9.425 41.024 1.00 97.31 541 ASP A CA 1
ATOM 4557 C C . ASP A 1 541 ? -12.607 9.367 40.210 1.00 97.31 541 ASP A C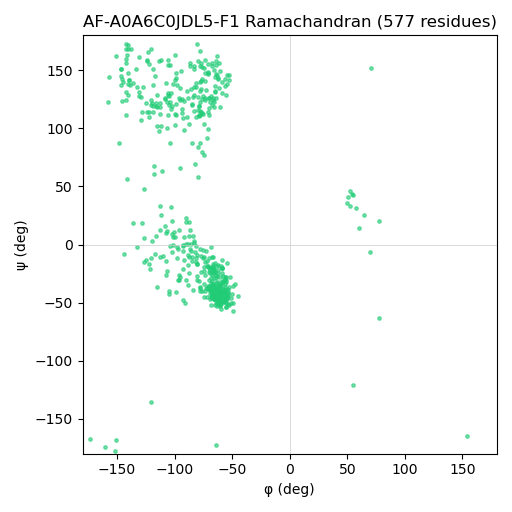 1
ATOM 4559 O O . ASP A 1 541 ? -11.944 10.392 40.047 1.00 97.31 541 ASP A O 1
ATOM 4563 N N . LYS A 1 542 ? -12.287 8.199 39.630 1.00 96.38 542 LYS A N 1
ATOM 4564 C CA . LYS A 1 542 ? -11.145 7.966 38.726 1.00 96.38 542 LYS A CA 1
ATOM 4565 C C . LYS A 1 542 ? -11.540 7.559 37.302 1.00 96.38 542 LYS A C 1
ATOM 4567 O O . LYS A 1 542 ? -10.686 7.207 36.486 1.00 96.38 542 LYS A O 1
ATOM 4572 N N . VAL A 1 543 ? -12.832 7.594 36.976 1.00 95.31 543 VAL A N 1
ATOM 4573 C CA . VAL A 1 543 ? -13.315 7.325 35.609 1.00 95.31 543 VAL A CA 1
ATOM 4574 C C . VAL A 1 543 ? -13.009 8.507 34.692 1.00 95.31 543 VAL A C 1
ATOM 4576 O O . VAL A 1 543 ? -12.516 8.332 33.578 1.00 95.31 543 VAL A O 1
ATOM 4579 N N . PHE A 1 544 ? -13.283 9.714 35.180 1.00 94.31 544 PHE A N 1
ATOM 4580 C CA . PHE A 1 544 ? -13.057 10.966 34.474 1.00 94.31 544 PHE A CA 1
ATOM 4581 C C . PHE A 1 544 ? -11.767 11.638 34.947 1.00 94.31 544 PHE A C 1
ATOM 4583 O O . PHE A 1 544 ? -11.245 11.326 36.016 1.00 94.31 544 PHE A O 1
ATOM 4590 N N . LEU A 1 545 ? -11.263 12.593 34.165 1.00 92.31 545 LEU A N 1
ATOM 4591 C CA . LEU A 1 545 ? -10.024 13.324 34.450 1.00 92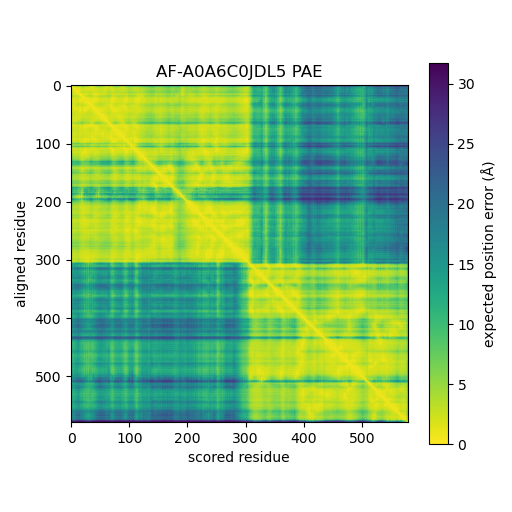.31 545 LEU A CA 1
ATOM 4592 C C . LEU A 1 545 ? -10.030 14.086 35.797 1.00 92.31 545 LEU A C 1
ATOM 4594 O O . LEU A 1 545 ? -8.987 14.519 36.282 1.00 92.31 545 LEU A O 1
ATOM 4598 N N . CYS A 1 546 ? -11.192 14.246 36.430 1.00 92.75 546 CYS A N 1
ATOM 4599 C CA . CYS A 1 546 ? -11.299 14.667 37.821 1.00 92.75 546 CYS A CA 1
ATOM 4600 C C . CYS A 1 546 ? -12.443 13.951 38.552 1.00 92.75 546 CYS A C 1
ATOM 4602 O O . CYS A 1 546 ? -13.307 13.334 37.927 1.00 92.75 546 CYS A O 1
ATOM 4604 N N . ASN A 1 547 ? -12.468 14.083 39.883 1.00 95.81 547 ASN A N 1
ATOM 4605 C CA . ASN A 1 547 ? -13.545 13.527 40.698 1.00 95.81 547 ASN A CA 1
ATOM 4606 C C . ASN A 1 547 ? -14.912 14.170 40.383 1.00 95.81 547 ASN A C 1
ATOM 4608 O O . ASN A 1 547 ? -15.007 15.296 39.877 1.00 95.81 547 ASN A O 1
ATOM 4612 N N . ARG A 1 548 ? -15.988 13.449 40.711 1.00 96.75 548 ARG A N 1
ATOM 4613 C CA . ARG A 1 548 ? -17.368 13.820 40.360 1.00 96.75 548 ARG A CA 1
ATOM 4614 C C . ARG A 1 548 ? -17.799 15.152 40.966 1.00 96.75 548 ARG A C 1
ATOM 4616 O O . ARG A 1 548 ? -18.475 15.935 40.301 1.00 96.75 548 ARG A O 1
ATOM 4623 N N . GLU A 1 549 ? -17.409 15.422 42.211 1.00 97.00 549 GLU A N 1
ATOM 4624 C CA . GLU A 1 549 ? -17.755 16.665 42.909 1.00 97.00 549 GLU A CA 1
ATOM 4625 C C . GLU A 1 549 ? -17.082 17.878 42.254 1.00 97.00 549 GLU A C 1
ATOM 4627 O O . GLU A 1 549 ? -17.741 18.892 42.015 1.00 97.00 549 GLU A O 1
ATOM 4632 N N . LYS A 1 550 ? -15.796 17.774 41.901 1.00 95.62 550 LYS A N 1
ATOM 4633 C CA . LYS A 1 550 ? -15.056 18.821 41.187 1.00 95.62 550 LYS A CA 1
ATOM 4634 C C . LYS A 1 550 ? -15.680 19.087 39.822 1.00 95.62 550 LYS A C 1
ATOM 4636 O O . LYS A 1 550 ? -15.904 20.249 39.497 1.00 95.62 550 LYS A O 1
ATOM 4641 N N . TYR A 1 551 ? -16.007 18.041 39.062 1.00 96.12 551 TYR A N 1
ATOM 4642 C CA . TYR A 1 551 ? -16.671 18.186 37.765 1.00 96.12 551 TYR A CA 1
ATOM 4643 C C . TYR A 1 551 ? -17.975 18.994 37.877 1.00 96.12 551 TYR A C 1
ATOM 4645 O O . TYR A 1 551 ? -18.124 20.017 37.211 1.00 96.12 551 TYR A O 1
ATOM 4653 N N . LEU A 1 552 ? -18.888 18.591 38.769 1.00 97.06 552 LEU A N 1
ATOM 4654 C CA . LEU A 1 552 ? -20.176 19.275 38.950 1.00 97.06 552 LEU A CA 1
ATOM 4655 C C . LEU A 1 552 ? -20.005 20.727 39.425 1.00 97.06 552 LEU A C 1
ATOM 4657 O O . LEU A 1 552 ? -20.710 21.612 38.938 1.00 97.06 552 LEU A O 1
ATOM 4661 N N . ASN A 1 553 ? -19.058 20.981 40.336 1.00 96.44 553 ASN A N 1
ATOM 4662 C CA . ASN A 1 553 ? -18.748 22.335 40.802 1.00 96.44 553 ASN A CA 1
ATOM 4663 C C . ASN A 1 553 ? -18.248 23.230 39.667 1.00 96.44 553 ASN A C 1
ATOM 4665 O O . ASN A 1 553 ? -18.733 24.349 39.541 1.00 96.44 553 ASN A O 1
ATOM 4669 N N . VAL A 1 554 ? -17.325 22.746 38.828 1.00 95.25 554 VAL A N 1
ATOM 4670 C CA . VAL A 1 554 ? -16.788 23.523 37.698 1.00 95.25 554 VAL A CA 1
ATOM 4671 C C . VAL A 1 554 ? -17.911 23.964 36.763 1.00 95.25 554 VAL A C 1
ATOM 4673 O O . VAL A 1 554 ? -17.984 25.143 36.420 1.00 95.25 554 VAL A O 1
ATOM 4676 N N . ILE A 1 555 ? -18.812 23.055 36.383 1.00 96.00 555 ILE A N 1
ATOM 4677 C CA . ILE A 1 555 ? -19.905 23.387 35.460 1.00 96.00 555 ILE A CA 1
ATOM 4678 C C . ILE A 1 555 ? -20.879 24.397 36.088 1.00 96.00 555 ILE A C 1
ATOM 4680 O O . ILE A 1 555 ? -21.205 25.406 35.463 1.00 96.00 555 ILE A O 1
ATOM 4684 N N . LEU A 1 556 ? -21.302 24.180 37.338 1.00 96.19 556 LEU A N 1
ATOM 4685 C CA . LEU A 1 556 ? -22.232 25.090 38.021 1.00 96.19 556 LEU A CA 1
ATOM 4686 C C . LEU A 1 556 ? -21.615 26.457 38.343 1.00 96.19 556 LEU A C 1
ATOM 4688 O O . LEU A 1 556 ? -22.323 27.466 38.312 1.00 96.19 556 LEU A O 1
ATOM 4692 N N . ASP A 1 557 ? -20.314 26.514 38.626 1.00 95.19 557 ASP A N 1
ATOM 4693 C CA . ASP A 1 557 ? -19.604 27.773 38.854 1.00 95.19 557 ASP A CA 1
ATOM 4694 C C . ASP A 1 557 ? -19.530 28.615 37.593 1.00 95.19 557 ASP A C 1
ATOM 4696 O O . ASP A 1 557 ? -19.748 29.824 37.660 1.00 95.19 557 ASP A O 1
ATOM 4700 N N . ASN A 1 558 ? -19.271 27.985 36.450 1.00 94.31 558 ASN A N 1
ATOM 4701 C CA . ASN A 1 558 ? -19.292 28.664 35.162 1.00 94.31 558 ASN A CA 1
ATOM 4702 C C . ASN A 1 558 ? -20.681 29.209 34.837 1.00 94.31 558 ASN A C 1
ATOM 4704 O O . ASN A 1 558 ? -20.810 30.381 34.486 1.00 94.31 558 ASN A O 1
ATOM 4708 N N . GLU A 1 559 ? -21.718 28.398 35.043 1.00 93.25 559 GLU A N 1
ATOM 4709 C CA . GLU A 1 559 ? -23.103 28.810 34.816 1.00 93.25 559 GLU A CA 1
ATOM 4710 C C . GLU A 1 559 ? -23.495 29.997 35.714 1.00 93.25 559 GLU A C 1
ATOM 4712 O O . GLU A 1 559 ? -24.065 30.982 35.246 1.00 93.25 559 GLU A O 1
ATOM 4717 N N . THR A 1 560 ? -23.112 29.962 36.995 1.00 92.94 560 THR A N 1
ATOM 4718 C CA . THR A 1 560 ? -23.398 31.043 37.957 1.00 92.94 560 THR A CA 1
ATOM 4719 C C . THR A 1 560 ? -22.618 32.319 37.634 1.00 92.94 560 THR A C 1
ATOM 4721 O O . THR A 1 560 ? -23.159 33.423 37.713 1.00 92.94 560 THR A O 1
ATOM 4724 N N . LYS A 1 561 ? -21.345 32.183 37.244 1.00 94.88 561 LYS A N 1
ATOM 4725 C CA . LYS A 1 561 ? -20.460 33.302 36.879 1.00 94.88 561 LYS A CA 1
ATOM 4726 C C . LYS A 1 561 ? -20.675 33.798 35.448 1.00 94.88 561 LYS A C 1
ATOM 4728 O O . LYS A 1 561 ? -20.007 34.749 35.050 1.00 94.88 561 LYS A O 1
ATOM 4733 N N . LYS A 1 562 ? -21.587 33.181 34.687 1.00 95.12 562 LYS A N 1
ATOM 4734 C CA . LYS A 1 562 ? -21.859 33.490 33.274 1.00 95.12 562 LYS A CA 1
ATOM 4735 C C . LYS A 1 562 ? -20.622 33.347 32.375 1.00 95.12 562 LYS A C 1
ATOM 4737 O O . LYS A 1 562 ? -20.463 34.083 31.403 1.00 95.12 562 LYS A O 1
ATOM 4742 N N . GLN A 1 563 ? -19.724 32.429 32.726 1.00 94.69 563 GLN A N 1
ATOM 4743 C CA . GLN A 1 563 ? -18.512 32.145 31.961 1.00 94.69 563 GLN A CA 1
ATOM 4744 C C . GLN A 1 563 ? -18.835 31.170 30.831 1.00 94.69 563 GLN A C 1
ATOM 4746 O O . GLN A 1 563 ? -19.417 30.114 31.069 1.00 94.69 563 GLN A O 1
ATOM 4751 N N . GLN A 1 564 ? -18.464 31.537 29.604 1.00 94.75 564 GLN A N 1
ATOM 4752 C CA . GLN A 1 564 ? -18.756 30.720 28.433 1.00 94.75 564 GLN A CA 1
ATOM 4753 C C . GLN A 1 564 ? -17.822 29.512 28.320 1.00 94.75 564 GLN A C 1
ATOM 4755 O O . GLN A 1 564 ? -16.597 29.652 28.410 1.00 94.75 564 GLN A O 1
ATOM 4760 N N . ILE A 1 565 ? -18.430 28.356 28.054 1.00 93.19 565 ILE A N 1
ATOM 4761 C CA . ILE A 1 565 ? -17.770 27.115 27.647 1.00 93.19 565 ILE A CA 1
ATOM 4762 C C . ILE A 1 565 ? -18.385 26.668 26.320 1.00 93.19 565 ILE A C 1
ATOM 4764 O O . ILE A 1 565 ? -19.575 26.336 26.269 1.00 93.19 565 ILE A O 1
ATOM 4768 N N . VAL A 1 566 ? -17.591 26.672 25.250 1.00 92.69 566 VAL A N 1
ATOM 4769 C CA . VAL A 1 566 ? -18.108 26.472 23.881 1.00 92.69 566 VAL A CA 1
ATOM 4770 C C . VAL A 1 566 ? -18.186 25.004 23.455 1.00 92.69 566 VAL A C 1
ATOM 4772 O O . VAL A 1 566 ? -19.131 24.616 22.763 1.00 92.69 566 VAL A O 1
ATOM 4775 N N . ASP A 1 567 ? -17.248 24.176 23.905 1.00 91.31 567 ASP A N 1
ATOM 4776 C CA . ASP A 1 567 ? -17.159 22.748 23.597 1.00 91.31 567 ASP A CA 1
ATOM 4777 C C . ASP A 1 567 ? -16.278 22.012 24.627 1.00 91.31 567 ASP A C 1
ATOM 4779 O O . ASP A 1 567 ? -15.864 22.575 25.648 1.00 91.31 567 ASP A O 1
ATOM 4783 N N . LEU A 1 568 ? -16.032 20.722 24.384 1.00 90.12 568 LEU A N 1
ATOM 4784 C CA . LEU A 1 568 ? -15.161 19.900 25.218 1.00 90.12 568 LEU A CA 1
ATOM 4785 C C . LEU A 1 568 ? -13.719 20.436 25.281 1.00 90.12 568 LEU A C 1
ATOM 4787 O O . LEU A 1 568 ? -13.130 20.459 26.360 1.00 90.12 568 LEU A O 1
ATOM 4791 N N . ASP A 1 569 ? -13.122 20.871 24.177 1.00 90.06 569 ASP A N 1
ATOM 4792 C CA . ASP A 1 569 ? -11.716 21.291 24.190 1.00 90.06 569 ASP A CA 1
ATOM 4793 C C . ASP A 1 569 ? -11.531 22.590 24.987 1.00 90.06 569 ASP A C 1
ATOM 4795 O O . ASP A 1 569 ? -10.597 22.707 25.792 1.00 90.06 569 ASP A O 1
ATOM 4799 N N . ASP A 1 570 ? -12.479 23.519 24.876 1.00 92.38 570 ASP A N 1
ATOM 4800 C CA . ASP A 1 570 ? -12.540 24.724 25.702 1.00 92.38 570 ASP A CA 1
ATOM 4801 C C . ASP A 1 570 ? -12.726 24.389 27.194 1.00 92.38 570 ASP A C 1
ATOM 4803 O O . ASP A 1 570 ? -11.975 24.874 28.046 1.00 92.38 570 ASP A O 1
ATOM 4807 N N . LEU A 1 571 ? -13.655 23.481 27.525 1.00 91.62 571 LEU A N 1
ATOM 4808 C CA . LEU A 1 571 ? -13.862 23.012 28.901 1.00 91.62 571 LEU A CA 1
ATOM 4809 C C . LEU A 1 571 ? -12.583 22.402 29.491 1.00 91.62 571 LEU A C 1
ATOM 4811 O O . LEU A 1 571 ? -12.216 22.688 30.637 1.00 91.62 571 LEU A O 1
ATOM 4815 N N . ARG A 1 572 ? -11.900 21.560 28.709 1.00 90.69 572 ARG A N 1
ATOM 4816 C CA . ARG A 1 572 ? -10.657 20.907 29.119 1.00 90.69 572 ARG A CA 1
ATOM 4817 C C . ARG A 1 572 ? -9.562 21.928 29.364 1.00 90.69 572 ARG A C 1
ATOM 4819 O O . ARG A 1 572 ? -8.949 21.904 30.427 1.00 90.69 572 ARG A O 1
ATOM 4826 N N . SER A 1 573 ? -9.318 22.799 28.388 1.00 90.62 573 SER A N 1
ATOM 4827 C CA . SER A 1 573 ? -8.211 23.758 28.410 1.00 90.62 573 SER A CA 1
ATOM 4828 C C . SER A 1 573 ? -8.277 24.701 29.612 1.00 90.62 573 SER A C 1
ATOM 4830 O O . SER A 1 573 ? -7.255 24.935 30.259 1.00 90.62 573 SER A O 1
ATOM 4832 N N . LYS A 1 574 ? -9.480 25.176 29.955 1.00 90.75 574 LYS A N 1
ATOM 4833 C CA . LYS A 1 574 ? -9.705 26.146 31.033 1.00 90.75 574 LYS A CA 1
ATOM 4834 C C . LYS A 1 574 ? -9.663 25.547 32.438 1.00 90.75 574 LYS A C 1
ATOM 4836 O O . LYS A 1 574 ? -9.204 26.214 33.361 1.00 90.75 574 LYS A O 1
ATOM 4841 N N . TYR A 1 575 ? -10.183 24.333 32.626 1.00 89.31 575 TYR A N 1
ATOM 4842 C CA . TYR A 1 575 ? -10.484 23.822 33.976 1.00 89.31 575 TYR A CA 1
ATOM 4843 C C . TYR A 1 575 ? -9.855 22.467 34.302 1.00 89.31 575 TYR A C 1
ATOM 4845 O O . TYR A 1 575 ? -9.815 22.069 35.472 1.00 89.31 575 TYR A O 1
ATOM 4853 N N . PHE A 1 576 ? -9.377 21.751 33.286 1.00 84.00 576 PHE A N 1
ATOM 4854 C CA . PHE A 1 576 ? -8.924 20.370 33.408 1.00 84.00 576 PHE A CA 1
ATOM 4855 C C . PHE A 1 576 ? -7.603 20.105 32.663 1.00 84.00 576 PHE A C 1
ATOM 4857 O O . PHE A 1 576 ? -7.258 18.957 32.392 1.00 84.00 576 PHE A O 1
ATOM 4864 N N . THR A 1 577 ? -6.835 21.146 32.341 1.00 71.12 577 THR A N 1
ATOM 4865 C CA . THR A 1 577 ? -5.435 21.013 31.932 1.00 71.12 577 THR A CA 1
ATOM 4866 C C . THR A 1 577 ? -4.612 20.600 33.147 1.00 71.12 577 THR A C 1
ATOM 4868 O O . THR A 1 577 ? -4.584 21.280 34.170 1.00 71.12 577 THR A O 1
ATOM 4871 N N . THR A 1 578 ? -4.001 19.422 33.073 1.00 58.06 578 THR A N 1
ATOM 4872 C CA . THR A 1 578 ? -3.072 18.921 34.088 1.00 58.06 578 THR A CA 1
ATOM 4873 C C . THR A 1 578 ? -1.809 19.779 34.107 1.00 58.06 578 THR A C 1
ATOM 4875 O O . THR A 1 578 ? -1.145 19.902 33.077 1.00 58.06 578 THR A O 1
ATOM 4878 N N . THR A 1 579 ? -1.475 20.329 35.276 1.00 35.91 579 THR A N 1
ATOM 4879 C CA . THR A 1 579 ? -0.104 20.239 35.812 1.00 35.91 579 THR A CA 1
ATOM 4880 C C . THR A 1 579 ? 0.306 18.788 35.965 1.00 35.91 579 THR A C 1
ATOM 4882 O O . THR A 1 579 ? -0.574 18.010 36.413 1.00 35.91 579 THR A O 1
#

Secondary structure (DSSP, 8-state):
-PPP-HHHHHHHTT----SS--HHHHHHHHHTT-TTB----HHHHHHTT--HHHHHHHHGGGPPTT--EEEE--STTGGGGHHHHHHTTEEEEEETT-BTT--EETTEEEEE-PPP-HHHH-TTTGGGTTTS-GGG----EEEEEEE---TTT-SSSHHHHHHHSPPPTT-EEEE-SS-TTHHHHT-TT-STT------HHHHHHHHHHHHHHHTEEEEEEE--SSS--HHHHHHHHTT-EEEEE-TTBPPPP-TTHHHH-EE--GGGGGGHHHHHHTS-HHHHHHHHHHHHHHHHHHHT-TT--PPEEEEEEESTHHHHHHHHHHHHBSGGGTEEEEEEEHHHHTT-HHHHHHHHHH-SEEEEE---SSGGGSHHHHHHHS-TT-EEEEE------TTS---PBP--SSB-TTT-SS-BS--GGGHHHHHH----HHHHHHHHHHHHHHHHHHHHTSSS--HHHHHHHTTTS--BSSSS-B-HHHHHHHHHHHHHHHTTTS---B-GGG----S---B-SS--PPPHHHHHHTT--S-GGGSBSS-HHHHHHHHHHHHHHT--B-SHHHHHHHH----

Organism: NCBI:txid1070528

Solvent-accessible surface area (backbone atoms only — not comparable to full-atom values): 32338 Å² total; per-residue (Å²): 140,76,61,54,63,40,69,59,53,28,63,77,67,57,48,44,66,51,56,80,66,32,34,44,51,56,50,27,73,76,36,68,88,40,63,46,38,48,61,59,48,52,45,40,42,60,77,70,61,57,60,64,69,56,51,49,63,69,46,53,85,70,55,65,84,96,50,72,24,30,37,50,38,67,38,78,67,49,76,79,42,51,70,56,35,53,76,67,33,36,36,34,38,32,20,41,61,33,41,64,94,53,53,54,63,86,86,29,36,51,37,36,24,70,59,48,27,46,58,65,75,35,78,92,55,16,67,71,59,78,75,55,67,57,88,81,54,84,45,73,20,59,33,34,40,77,39,48,72,50,87,91,61,32,78,63,64,62,50,54,53,59,74,70,49,91,73,63,92,52,45,47,77,46,82,62,71,55,53,96,56,49,76,42,57,75,31,86,62,61,51,67,80,68,57,82,75,73,53,73,69,54,52,51,51,48,55,51,50,51,49,50,46,58,30,14,48,25,30,58,35,52,39,35,67,35,47,50,53,50,62,44,45,40,24,19,57,45,31,8,30,28,32,39,32,30,84,49,46,37,72,59,90,63,86,57,51,83,56,18,45,44,82,46,55,63,91,50,57,89,50,44,69,62,59,61,71,70,56,50,71,69,59,50,51,50,14,22,54,38,17,32,50,50,34,63,58,39,77,83,31,49,79,67,71,77,71,38,30,29,35,37,40,22,54,84,62,46,62,56,38,52,53,49,45,56,72,39,30,54,48,71,83,50,30,51,76,48,78,43,59,34,87,84,41,76,90,48,54,81,83,47,48,66,57,48,42,60,20,45,30,40,38,31,49,76,44,78,90,45,69,73,61,17,68,78,47,40,63,73,54,34,40,93,81,36,45,76,43,37,37,58,82,64,50,56,49,46,72,56,78,93,74,66,63,46,87,62,91,26,46,29,63,72,35,50,76,66,44,65,65,73,54,81,93,43,50,68,61,53,43,41,46,86,72,56,62,69,58,51,52,54,48,27,55,56,38,48,54,55,39,46,48,44,27,70,69,20,76,50,85,50,52,68,63,43,73,79,36,52,36,54,30,60,43,57,35,34,51,65,41,59,28,68,52,44,49,53,52,51,35,50,52,50,51,57,57,51,48,74,82,40,100,58,58,71,56,75,88,75,78,73,82,50,45,70,60,48,42,84,74,63,68,43,80,69,27,47,43,50,34,64,64,64,56,43,71,41,55,77,48,30,44,34,70,54,36,53,68,59,53,54,48,55,56,51,49,29,49,74,70,62,42,79,30,74,26,47,68,53,46,35,64,76,77,61,61,78,128

Foldseek 3Di:
DDAQPAVCLCVVVQNDAFPPFRQLVLVCVLPRPPRQEDRDRVVSCVLVVPDLVVVLVSCVVRADPPRQHEGEYADQVCVVCVVSCVSRRHQEYEYCQAWPPPQDDVSHGYAYFDTDLSQCPDPLRVVLVVVDQLLPAQAQALEEDEEEDDPVQFPDCLLVCVVPDDDDPRYYYYHDHHGLCCCQRSDPPRGSVPDGDDDVVSSVVSNVVLVNLSNALAYEFCGTSGLGDSVLLNNLQSLRAYERARNTGDHHDDPCPVQAHHYDDSVRVVCVVVVSVPDDPVSSSRNSVSSNVVSVQRSSPRVSDDAAEEEEQEAPLSVVLVVLCVVFWPNVVRYDYHYHHNVVCLVPCVVCLVSLLRHQEYEYECDDPRPCPHPVNSCVRHDPNRHYFHAFQDFFALLPDDADADDFPQEDCQAEVRHHPDALVCLVVVQQDDDDLVSSVVSNVVRLVVNVVSQVSGPFHCSVVCVVPVLQAQQAQHGRHGAPLVSLSRSVRVVVSVVVSDVMDGHPPPRDTDLQRQDADHGDQGHNSSCVSVNRPGDSQRRHVGGSSLVSCLSNVCSVVSPHDHHRVSSCVPRPDDD

Mean predicted aligned error: 9.56 Å

Nearest PDB structures (foldseek):
  7mj0-assembly1_B  TM=5.714E-01  e=4.266E-01  Lactiplantibacillus plantarum WCFS1
  7mj0-assembly1_A  TM=5.988E-01  e=9.236E-01  Lactiplantibacillus plantarum WCFS1
  8stc-assembly3_F  TM=5.898E-01  e=1.152E+00  Lactiplantibacillus plantarum WCFS1
  8std-assembly2_D  TM=5.765E-01  e=1.999E+00  Lactiplantibacillus plantarum WCFS1
  7mj1-assembly2_C  TM=4.610E-01  e=7.010E-01  Lactiplantibacillus plantarum WCFS1

pLDDT: mean 92.99, std 6.44, range [35.91, 98.69]

InterPro domains:
  IPR004263 Exostosin-like [PTHR11062] (130-296)
  IPR040911 Exostosin, GT47 domain [PF03016] (135-278)
  IPR041307 Polysaccharide biosynthesis enzyme WcbI [PF18588] (310-498)

Radius of gyration: 32.76 Å; Cα contacts (8 Å, |Δi|>4): 941; chains: 1; bounding box: 73×62×88 Å

Sequence (579 aa):
MSLFQTVEVLSKFKLFWQYPVITEKTFYEQNKTNEKYMGFPWATIIDKRYDLNVIFKLMKPYIRPNVQYYTCCQHISFRKLIPLFKAIGIYTIYTPHKILTEDKLSDIQLKPCPLYAVNIEDNTRNDVFSKCDPLNLNRKFLYSFQGAYHPSWYLTDIRKRIFEMKHPDNCYVNHIGNWHFDNVVYNKLQNSEYTLNESDSDKERTVKYNKLLLDSRYSLCPSGSGPNSIRFWESLAVGSIPVLLADTLELPSHELWDDAIIRVPENKLKELPTILSNISEDRELEMRENCMQLYKYYSNNYRNVKQKNMVVFSNCHGERYISIFKRDTNIHNIFNINYIVSYQQLDNFANFKDDFMKADVLIINNIKQYNDYTMSNLKKILKPSCMVIVIPFVRFEGYWMPEQYKQLRYVSGNAVSFFPNIDKNNIKSYLVGNNNNNEINNYFNNCLLKLKQIDKESDIRFYDFFIENHCKFPFFRDNYHPTMNMLEYIATQIIEKICQGFDITYNKSNFNLKPDLFEWGHYKPIKNSVKNTLNLEYDLDKVFLCNREKYLNVILDNETKKQQIVDLDDLRSKYFTTT